Protein AF-A0A0F9ESJ1-F1 (afdb_monomer)

Structure (mmCIF, N/CA/C/O backbone):
data_AF-A0A0F9ESJ1-F1
#
_entry.id   AF-A0A0F9ESJ1-F1
#
loop_
_atom_site.group_PDB
_atom_site.id
_atom_site.type_symbol
_atom_site.label_atom_id
_atom_site.label_alt_id
_atom_site.label_comp_id
_atom_site.label_asym_id
_atom_site.label_entity_id
_atom_site.label_seq_id
_atom_site.pdbx_PDB_ins_code
_atom_site.Cartn_x
_atom_site.Cartn_y
_atom_site.Cartn_z
_atom_site.occupancy
_atom_site.B_iso_or_equiv
_atom_site.auth_seq_id
_atom_site.auth_comp_id
_atom_site.auth_asym_id
_atom_site.auth_atom_id
_atom_site.pdbx_PDB_model_num
ATOM 1 N N . MET A 1 1 ? 7.349 7.274 -15.318 1.00 83.38 1 MET A N 1
ATOM 2 C CA . MET A 1 1 ? 7.029 7.525 -13.893 1.00 83.38 1 MET A CA 1
ATOM 3 C C . MET A 1 1 ? 5.887 8.504 -13.680 1.00 83.38 1 MET A C 1
ATOM 5 O O . MET A 1 1 ? 4.869 8.071 -13.174 1.00 83.38 1 MET A O 1
ATOM 9 N N . ILE A 1 2 ? 6.002 9.783 -14.057 1.00 88.56 2 ILE A N 1
ATOM 10 C CA . ILE A 1 2 ? 4.975 10.803 -13.731 1.00 88.56 2 ILE A CA 1
ATOM 11 C C . ILE A 1 2 ? 3.583 10.432 -14.262 1.00 88.56 2 ILE A C 1
ATOM 13 O O . ILE A 1 2 ? 2.605 10.504 -13.525 1.00 88.56 2 ILE A O 1
ATOM 17 N N . PHE A 1 3 ? 3.505 9.972 -15.514 1.00 90.81 3 PHE A N 1
ATOM 18 C CA . PHE A 1 3 ? 2.251 9.509 -16.109 1.00 90.81 3 PHE A CA 1
ATOM 19 C C . PHE A 1 3 ? 1.608 8.355 -15.317 1.00 90.81 3 PHE A C 1
ATOM 21 O O . PHE A 1 3 ? 0.398 8.325 -15.125 1.00 90.81 3 PHE A O 1
ATOM 28 N N . GLU A 1 4 ? 2.424 7.452 -14.775 1.00 91.69 4 GLU A N 1
ATOM 29 C CA . GLU A 1 4 ? 1.983 6.243 -14.070 1.00 91.69 4 GLU A CA 1
ATOM 30 C C . GLU A 1 4 ? 1.394 6.507 -12.674 1.00 91.69 4 GLU A C 1
ATOM 32 O O . GLU A 1 4 ? 0.956 5.590 -11.986 1.00 91.69 4 GLU A O 1
ATOM 37 N N . VAL A 1 5 ? 1.339 7.763 -12.229 1.00 94.31 5 VAL A N 1
ATOM 38 C CA . VAL A 1 5 ? 0.609 8.145 -11.007 1.00 94.31 5 VAL A CA 1
ATOM 39 C C . VAL A 1 5 ? -0.911 8.125 -11.241 1.00 94.31 5 VAL A C 1
ATOM 41 O O . VAL A 1 5 ? -1.694 8.141 -10.290 1.00 94.31 5 VAL A O 1
ATOM 44 N N . TRP A 1 6 ? -1.354 8.036 -12.501 1.00 94.88 6 TRP A N 1
ATOM 45 C CA . TRP A 1 6 ? -2.767 8.086 -12.866 1.00 94.88 6 TRP A CA 1
ATOM 46 C C . TRP A 1 6 ? -3.677 7.089 -12.118 1.00 94.88 6 TRP A C 1
ATOM 48 O O . TRP A 1 6 ? -4.788 7.513 -11.809 1.00 94.88 6 TRP A O 1
ATOM 58 N N . PRO A 1 7 ? -3.295 5.840 -11.754 1.00 94.38 7 PRO A N 1
ATOM 59 C CA . PRO A 1 7 ? -4.198 4.931 -11.042 1.00 94.38 7 PRO A CA 1
ATOM 60 C C . PRO A 1 7 ? -4.582 5.449 -9.651 1.00 94.38 7 PRO A C 1
ATOM 62 O O . PRO A 1 7 ? -5.740 5.342 -9.250 1.00 94.38 7 PRO A O 1
ATOM 65 N N . LEU A 1 8 ? -3.647 6.090 -8.937 1.00 93.50 8 LEU A N 1
ATOM 66 C CA . LEU A 1 8 ? -3.925 6.744 -7.653 1.00 93.50 8 LEU A CA 1
ATOM 67 C C . LEU A 1 8 ? -4.880 7.927 -7.825 1.00 93.50 8 LEU A C 1
ATOM 69 O O . LEU A 1 8 ? -5.854 8.051 -7.081 1.00 93.50 8 LEU A O 1
ATOM 73 N N . PHE A 1 9 ? -4.641 8.776 -8.829 1.00 93.50 9 PHE A N 1
ATOM 74 C CA . PHE A 1 9 ? -5.566 9.865 -9.147 1.00 93.50 9 PHE A CA 1
ATOM 75 C C . PHE A 1 9 ? -6.927 9.340 -9.603 1.00 93.50 9 PHE A C 1
ATOM 77 O O . PHE A 1 9 ? -7.943 9.924 -9.244 1.00 93.50 9 PHE A O 1
ATOM 84 N N . GLY A 1 10 ? -6.968 8.233 -10.343 1.00 91.69 10 GLY A N 1
ATOM 85 C CA . GLY A 1 10 ? -8.187 7.589 -10.823 1.00 91.69 10 GLY A CA 1
ATOM 86 C C . GLY A 1 10 ? -9.019 7.041 -9.673 1.00 91.69 10 GLY A C 1
ATOM 87 O O . GLY A 1 10 ? -10.226 7.270 -9.630 1.00 91.69 10 GLY A O 1
ATOM 88 N N . MET A 1 11 ? -8.375 6.405 -8.694 1.00 91.69 11 MET A N 1
ATOM 89 C CA . MET A 1 11 ? -9.011 5.966 -7.453 1.00 91.69 11 MET A CA 1
ATOM 90 C C . MET A 1 11 ? -9.650 7.148 -6.702 1.00 91.69 11 MET A C 1
ATOM 92 O O . MET A 1 11 ? -10.824 7.079 -6.335 1.00 91.69 11 MET A O 1
ATOM 96 N N . VAL A 1 12 ? -8.919 8.258 -6.538 1.00 91.31 12 VAL A N 1
ATOM 97 C CA . VAL A 1 12 ? -9.433 9.487 -5.900 1.00 91.31 12 VAL A CA 1
ATOM 98 C C . VAL A 1 12 ? -10.574 10.115 -6.699 1.00 91.31 12 VAL A C 1
ATOM 100 O O . VAL A 1 12 ? -11.632 10.403 -6.141 1.00 91.31 12 VAL A O 1
ATOM 103 N N . ALA A 1 13 ? -10.396 10.294 -8.006 1.00 89.81 13 ALA A N 1
ATOM 104 C CA . ALA A 1 13 ? -11.394 10.887 -8.887 1.00 89.81 13 ALA A CA 1
ATOM 105 C C . ALA A 1 13 ? -12.689 10.066 -8.906 1.00 89.81 13 ALA A C 1
ATOM 107 O O . ALA A 1 13 ? -13.773 10.637 -8.819 1.00 89.81 13 ALA A O 1
ATOM 108 N N . THR A 1 14 ? -12.587 8.737 -8.958 1.00 88.00 14 THR A N 1
ATOM 109 C CA . THR A 1 14 ? -13.749 7.838 -8.966 1.00 88.00 14 THR A CA 1
ATOM 110 C C . THR A 1 14 ? -14.509 7.917 -7.644 1.00 88.00 14 THR A C 1
ATOM 112 O O . THR A 1 14 ? -15.723 8.110 -7.654 1.00 88.00 14 THR A O 1
ATOM 115 N N . ALA A 1 15 ? -13.810 7.880 -6.505 1.00 87.06 15 ALA A N 1
ATOM 116 C CA . ALA A 1 15 ? -14.443 8.014 -5.193 1.00 87.06 15 ALA A CA 1
ATOM 117 C C . ALA A 1 15 ? -15.123 9.382 -4.987 1.00 87.06 15 ALA A C 1
ATOM 119 O O . ALA A 1 15 ? -16.187 9.462 -4.374 1.00 87.06 15 ALA A O 1
ATOM 120 N N . LEU A 1 16 ? -14.540 10.465 -5.515 1.00 87.38 16 LEU A N 1
ATOM 121 C CA . LEU A 1 16 ? -15.118 11.810 -5.422 1.00 87.38 16 LEU A CA 1
ATOM 122 C C . LEU A 1 16 ? -16.319 12.001 -6.359 1.00 87.38 16 LEU A C 1
ATOM 124 O O . LEU A 1 16 ? -17.348 12.529 -5.940 1.00 87.38 16 LEU A O 1
ATOM 128 N N . LEU A 1 17 ? -16.204 11.578 -7.620 1.00 85.06 17 LEU A N 1
ATOM 129 C CA . LEU A 1 17 ? -17.227 11.801 -8.650 1.00 85.06 17 LEU A CA 1
ATOM 130 C C . LEU A 1 17 ? -18.412 10.832 -8.554 1.00 85.06 17 LEU A C 1
ATOM 132 O O . LEU A 1 17 ? -19.478 11.121 -9.109 1.00 85.06 17 LEU A O 1
ATOM 136 N N . MET A 1 18 ? -18.227 9.695 -7.878 1.00 84.19 18 MET A N 1
ATOM 137 C CA . MET A 1 18 ? -19.216 8.625 -7.735 1.00 84.19 18 MET A CA 1
ATOM 138 C C . MET A 1 18 ? -19.413 8.206 -6.269 1.00 84.19 18 MET A C 1
ATOM 140 O O . MET A 1 18 ? -19.611 7.028 -5.969 1.00 84.19 18 MET A O 1
ATOM 144 N N . ARG A 1 19 ? -19.405 9.186 -5.356 1.00 82.44 19 ARG A N 1
ATOM 145 C CA . ARG A 1 19 ? -19.538 8.991 -3.900 1.00 82.44 19 ARG A CA 1
ATOM 146 C C . ARG A 1 19 ? -20.782 8.199 -3.471 1.00 82.44 19 ARG A C 1
ATOM 148 O O . ARG A 1 19 ? -20.774 7.587 -2.413 1.00 82.44 19 ARG A O 1
ATOM 155 N N . GLU A 1 20 ? -21.847 8.218 -4.272 1.00 79.62 20 GLU A N 1
ATOM 156 C CA . GLU A 1 20 ? -23.087 7.472 -4.002 1.00 79.62 20 GLU A CA 1
ATOM 157 C C . GLU A 1 20 ? -22.956 5.963 -4.255 1.00 79.62 20 GLU A C 1
ATOM 159 O O . GLU A 1 20 ? -23.729 5.181 -3.709 1.00 79.62 20 GLU A O 1
ATOM 164 N N . ARG A 1 21 ? -21.999 5.548 -5.095 1.00 77.25 21 ARG A N 1
ATOM 165 C CA . ARG A 1 21 ? -21.854 4.159 -5.560 1.00 77.25 21 ARG A CA 1
ATOM 166 C C . ARG A 1 21 ? -20.599 3.474 -5.029 1.00 77.25 21 ARG A C 1
ATOM 168 O O . ARG A 1 21 ? -20.603 2.256 -4.884 1.00 77.25 21 ARG A O 1
ATOM 175 N N . PHE A 1 22 ? -19.539 4.238 -4.780 1.00 80.81 22 PHE A N 1
ATOM 176 C CA . PHE A 1 22 ? -18.262 3.704 -4.323 1.00 80.81 22 PHE A CA 1
ATOM 177 C C . PHE A 1 22 ? -18.074 3.909 -2.825 1.00 80.81 22 PHE A C 1
ATOM 179 O O . PHE A 1 22 ? -18.415 4.958 -2.276 1.00 80.81 22 PHE A O 1
ATOM 186 N N . GLU A 1 23 ? -17.495 2.899 -2.178 1.00 76.94 23 GLU A N 1
ATOM 187 C CA . GLU A 1 23 ? -17.060 2.995 -0.786 1.00 76.94 23 GLU A CA 1
ATOM 188 C C . GLU A 1 23 ? -16.078 4.165 -0.607 1.00 76.94 23 GLU A C 1
ATOM 190 O O . GLU A 1 23 ? -15.291 4.502 -1.497 1.00 76.94 23 GLU A O 1
ATOM 195 N N . SER A 1 24 ? -16.121 4.809 0.562 1.00 80.81 24 SER A N 1
ATOM 196 C CA . SER A 1 24 ? -15.163 5.863 0.890 1.00 80.81 24 SER A CA 1
ATOM 197 C C . SER A 1 24 ? -13.742 5.307 0.896 1.00 80.81 24 SER A C 1
ATOM 199 O O . SER A 1 24 ? -13.501 4.233 1.445 1.00 80.81 24 SER A O 1
ATOM 201 N N . LEU A 1 25 ? -12.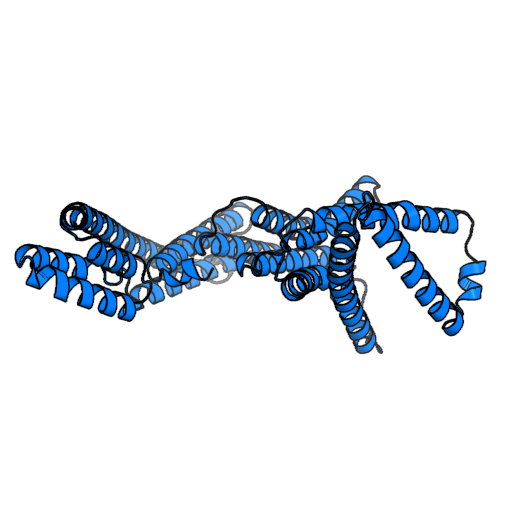793 6.074 0.361 1.00 83.94 25 LEU A N 1
ATOM 202 C CA . LEU A 1 25 ? -11.390 5.673 0.343 1.00 83.94 25 LEU A CA 1
ATOM 203 C C . LEU A 1 25 ? -10.851 5.469 1.754 1.00 83.94 25 LEU A C 1
ATOM 205 O O . LEU A 1 25 ? -10.776 6.408 2.549 1.00 83.94 25 LEU A O 1
ATOM 209 N N . THR A 1 26 ? -10.426 4.241 2.032 1.00 85.69 26 THR A N 1
ATOM 210 C CA . THR A 1 26 ? -9.712 3.917 3.262 1.00 85.69 26 THR A CA 1
ATOM 211 C C . THR A 1 26 ? -8.266 4.394 3.160 1.00 85.69 26 THR A C 1
ATOM 213 O O . THR A 1 26 ? -7.646 4.362 2.090 1.00 85.69 26 THR A O 1
ATOM 216 N N . LYS A 1 27 ? -7.689 4.827 4.288 1.00 86.75 27 LYS A N 1
ATOM 217 C CA . LYS A 1 27 ? -6.271 5.222 4.339 1.00 86.75 27 LYS A CA 1
ATOM 218 C C . LYS A 1 27 ? -5.365 4.054 3.962 1.00 86.75 27 LYS A C 1
ATOM 220 O O . LYS A 1 27 ? -4.371 4.262 3.268 1.00 86.75 27 LYS A O 1
ATOM 225 N N . ARG A 1 28 ? -5.751 2.835 4.363 1.00 87.56 28 ARG A N 1
ATOM 226 C CA . ARG A 1 28 ? -5.120 1.577 3.946 1.00 87.56 28 ARG A CA 1
ATOM 227 C C . ARG A 1 28 ? -4.988 1.493 2.426 1.00 87.56 28 ARG A C 1
ATOM 229 O O . ARG A 1 28 ? -3.884 1.267 1.939 1.00 87.56 28 ARG A O 1
ATOM 236 N N . SER A 1 29 ? -6.071 1.731 1.684 1.00 89.62 29 SER A N 1
ATOM 237 C CA . SER A 1 29 ? -6.052 1.626 0.219 1.00 89.62 29 SER A CA 1
ATOM 238 C C . SER A 1 29 ? -5.078 2.613 -0.419 1.00 89.62 29 SER A C 1
ATOM 240 O O . SER A 1 29 ? -4.323 2.263 -1.322 1.00 89.62 29 SER A O 1
ATOM 242 N N . PHE A 1 30 ? -5.043 3.842 0.100 1.00 91.44 30 PHE A N 1
ATOM 243 C CA . PHE A 1 30 ? -4.115 4.865 -0.372 1.00 91.44 30 PHE A CA 1
ATOM 244 C C . PHE A 1 30 ? -2.652 4.516 -0.071 1.00 91.44 30 PHE A C 1
ATOM 246 O O . PHE A 1 30 ? -1.806 4.622 -0.955 1.00 91.44 30 PHE A O 1
ATOM 253 N N . LEU A 1 31 ? -2.354 4.051 1.146 1.00 92.00 31 LEU A N 1
ATOM 254 C CA . LEU A 1 31 ? -1.005 3.627 1.534 1.00 92.00 31 LEU A CA 1
ATOM 255 C C . LEU A 1 31 ? -0.509 2.452 0.684 1.00 92.00 31 LEU A C 1
ATOM 257 O O . LEU A 1 31 ? 0.604 2.505 0.170 1.00 92.00 31 LEU A O 1
ATOM 261 N N . LEU A 1 32 ? -1.331 1.420 0.487 1.00 92.69 32 LEU A N 1
ATOM 262 C CA . LEU A 1 32 ? -0.967 0.275 -0.352 1.00 92.69 32 LEU A CA 1
ATOM 263 C C . LEU A 1 32 ? -0.817 0.680 -1.827 1.00 92.69 32 LEU A C 1
ATOM 265 O O . LEU A 1 32 ? 0.118 0.234 -2.488 1.00 92.69 32 LEU A O 1
ATOM 269 N N . GLY A 1 33 ? -1.655 1.592 -2.327 1.00 93.38 33 GLY A N 1
ATOM 270 C CA . GLY A 1 33 ? -1.488 2.177 -3.658 1.00 93.38 33 GLY A CA 1
ATOM 271 C C . GLY A 1 33 ? -0.167 2.939 -3.823 1.00 93.38 33 GLY A C 1
ATOM 272 O O . GLY A 1 33 ? 0.482 2.815 -4.859 1.00 93.38 33 GLY A O 1
ATOM 273 N N . LEU A 1 34 ? 0.280 3.672 -2.796 1.00 94.56 34 LEU A N 1
ATOM 274 C CA . LEU A 1 34 ? 1.602 4.309 -2.793 1.00 94.56 34 LEU A CA 1
ATOM 275 C C . LEU A 1 34 ? 2.736 3.278 -2.808 1.00 94.56 34 LEU A C 1
ATOM 277 O O . LEU A 1 34 ? 3.712 3.474 -3.526 1.00 94.56 34 LEU A O 1
ATOM 281 N N . VAL A 1 35 ? 2.611 2.172 -2.067 1.00 95.19 35 VAL A N 1
ATOM 282 C CA . VAL A 1 35 ? 3.603 1.082 -2.104 1.00 95.19 35 VAL A CA 1
ATOM 283 C C . VAL A 1 35 ? 3.680 0.459 -3.497 1.00 95.19 35 VAL A C 1
ATOM 285 O O . VAL A 1 35 ? 4.779 0.255 -4.008 1.00 95.19 35 VAL A O 1
ATOM 288 N N . ALA A 1 36 ? 2.539 0.218 -4.147 1.00 95.25 36 ALA A N 1
ATOM 289 C CA . ALA A 1 36 ? 2.510 -0.270 -5.523 1.00 95.25 36 ALA A CA 1
ATOM 290 C C . ALA A 1 36 ? 3.159 0.728 -6.501 1.00 95.25 36 ALA A C 1
ATOM 292 O O . ALA A 1 36 ? 3.947 0.320 -7.353 1.00 95.25 36 ALA A O 1
ATOM 293 N N . LEU A 1 37 ? 2.909 2.035 -6.339 1.00 95.19 37 LEU A N 1
ATOM 294 C CA . LEU A 1 37 ? 3.566 3.081 -7.131 1.00 95.19 37 LEU A CA 1
ATOM 295 C C . LEU A 1 37 ? 5.088 3.113 -6.903 1.00 95.19 37 LEU A C 1
ATOM 297 O O . LEU A 1 37 ? 5.844 3.278 -7.859 1.00 95.19 37 LEU A O 1
ATOM 301 N N . LEU A 1 38 ? 5.553 2.947 -5.662 1.00 94.31 38 LEU A N 1
ATOM 302 C CA . LEU A 1 38 ? 6.984 2.833 -5.357 1.00 94.31 38 LEU A CA 1
ATOM 303 C C . LEU A 1 38 ? 7.592 1.588 -6.011 1.00 94.31 38 LEU A C 1
ATOM 305 O O . LEU A 1 38 ? 8.665 1.676 -6.604 1.00 94.31 38 LEU A O 1
ATOM 309 N N . GLY A 1 39 ? 6.882 0.457 -5.967 1.00 94.12 39 GLY A N 1
ATOM 310 C CA . GLY A 1 39 ? 7.260 -0.765 -6.673 1.00 94.12 39 GLY A CA 1
ATOM 311 C C . GLY A 1 39 ? 7.395 -0.542 -8.178 1.00 94.12 39 GLY A C 1
ATOM 312 O O . GLY A 1 39 ? 8.396 -0.930 -8.774 1.00 94.12 39 GLY A O 1
ATOM 313 N N . LEU A 1 40 ? 6.451 0.183 -8.783 1.00 93.69 40 LEU A N 1
ATOM 314 C CA . LEU A 1 40 ? 6.554 0.599 -10.179 1.00 93.69 40 LEU A CA 1
ATOM 315 C C . LEU A 1 40 ? 7.756 1.518 -10.428 1.00 93.69 40 LEU A C 1
ATOM 317 O O . LEU A 1 40 ? 8.420 1.391 -11.452 1.00 93.69 40 LEU A O 1
ATOM 321 N N . GLY A 1 41 ? 8.069 2.405 -9.484 1.00 92.19 41 GLY A N 1
ATOM 322 C CA . GLY A 1 41 ? 9.293 3.204 -9.500 1.00 92.19 41 GLY A CA 1
ATOM 323 C C . GLY A 1 41 ? 10.546 2.361 -9.647 1.00 92.19 41 GLY A C 1
ATOM 324 O O . GLY A 1 41 ? 11.366 2.651 -10.514 1.00 92.19 41 GLY A O 1
ATOM 325 N N . LEU A 1 42 ? 10.653 1.288 -8.866 1.00 92.00 42 LEU A N 1
ATOM 326 C CA . LEU A 1 42 ? 11.765 0.343 -8.954 1.00 92.00 42 LEU A CA 1
ATOM 327 C C . LEU A 1 42 ? 11.780 -0.403 -10.296 1.00 92.00 42 LEU A C 1
ATOM 329 O O . LEU A 1 42 ? 12.839 -0.518 -10.909 1.00 92.00 42 LEU A O 1
ATOM 333 N N . VAL A 1 43 ? 10.619 -0.846 -10.795 1.00 91.19 43 VAL A N 1
ATOM 334 C CA . VAL A 1 43 ? 10.517 -1.515 -12.106 1.00 91.19 43 VAL A CA 1
ATOM 335 C C . VAL A 1 43 ? 10.977 -0.590 -13.234 1.00 91.19 43 VAL A C 1
ATOM 337 O O . VAL A 1 43 ? 11.810 -0.983 -14.045 1.00 91.19 43 VAL A O 1
ATOM 340 N N . VAL A 1 44 ? 10.492 0.653 -13.279 1.00 88.81 44 VAL A N 1
ATOM 341 C CA . VAL A 1 44 ? 10.883 1.616 -14.321 1.00 88.81 44 VAL A CA 1
ATOM 342 C C . VAL A 1 44 ? 12.352 2.002 -14.190 1.00 88.81 44 VAL A C 1
ATOM 344 O O . VAL A 1 44 ? 13.040 2.079 -15.204 1.00 88.81 44 VAL A O 1
ATOM 347 N N . TRP A 1 45 ? 12.848 2.209 -12.967 1.00 87.75 45 TRP A N 1
ATOM 348 C CA . TRP A 1 45 ? 14.260 2.509 -12.731 1.00 87.75 45 TRP A CA 1
ATOM 349 C C . TRP A 1 45 ? 15.161 1.367 -13.212 1.00 87.75 45 TRP A C 1
ATOM 351 O O . TRP A 1 45 ? 16.167 1.622 -13.865 1.00 87.75 45 TRP A O 1
ATOM 361 N N . SER A 1 46 ? 14.764 0.109 -13.002 1.00 86.31 46 SER A N 1
ATOM 362 C CA . SER A 1 46 ? 15.532 -1.043 -13.489 1.00 86.31 46 SER A CA 1
ATOM 363 C C . SER A 1 46 ? 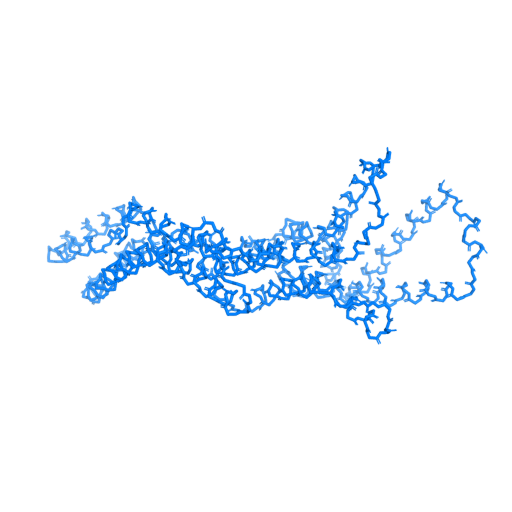15.698 -1.084 -15.015 1.00 86.31 46 SER A C 1
ATOM 365 O O . SER A 1 46 ? 16.650 -1.685 -15.502 1.00 86.31 46 SER A O 1
ATOM 367 N N . GLY A 1 47 ? 14.793 -0.438 -15.759 1.00 77.94 47 GLY A N 1
ATOM 368 C CA . GLY A 1 47 ? 14.837 -0.342 -17.218 1.00 77.94 47 GLY A CA 1
ATOM 369 C C . GLY A 1 47 ? 15.573 0.888 -17.758 1.00 77.94 47 GLY A C 1
ATOM 370 O O . GLY A 1 47 ? 15.702 1.016 -18.974 1.00 77.94 47 GLY A O 1
ATOM 371 N N . GLN A 1 48 ? 16.038 1.805 -16.902 1.00 77.88 48 GLN A N 1
ATOM 372 C CA . GLN A 1 48 ? 16.846 2.947 -17.335 1.00 77.88 48 GLN A CA 1
ATOM 373 C C . GLN A 1 48 ? 18.291 2.480 -17.547 1.00 77.88 48 GLN A C 1
ATOM 375 O O . GLN A 1 48 ? 19.004 2.177 -16.591 1.00 77.88 48 GLN A O 1
ATOM 380 N N . GLY A 1 49 ? 18.721 2.391 -18.808 1.00 59.66 49 GLY A N 1
ATOM 381 C CA . GLY A 1 49 ? 20.125 2.147 -19.141 1.00 59.66 49 GLY A CA 1
ATOM 382 C C . GLY A 1 49 ? 21.024 3.234 -18.539 1.00 59.66 49 GLY A C 1
ATOM 383 O O . GLY A 1 49 ? 20.637 4.396 -18.472 1.00 59.66 49 GLY A O 1
ATOM 384 N N . HIS A 1 50 ? 22.229 2.865 -18.100 1.00 54.84 50 HIS A N 1
ATOM 385 C CA . HIS A 1 50 ? 23.217 3.784 -17.509 1.00 54.84 50 HIS A CA 1
ATOM 386 C C . HIS A 1 50 ? 23.865 4.758 -18.524 1.00 54.84 50 HIS A C 1
ATOM 388 O O . HIS A 1 50 ? 24.813 5.456 -18.169 1.00 54.84 50 HIS A O 1
ATOM 394 N N . ASP A 1 51 ? 23.370 4.822 -19.764 1.00 51.00 51 ASP A N 1
ATOM 395 C CA . ASP A 1 51 ? 23.999 5.561 -20.870 1.00 51.00 51 ASP A CA 1
ATOM 396 C C . ASP A 1 51 ? 23.504 7.007 -21.045 1.00 51.00 51 ASP A C 1
ATOM 398 O O . ASP A 1 51 ? 24.069 7.762 -21.839 1.00 51.00 51 ASP A O 1
ATOM 402 N N . ASP A 1 52 ? 22.520 7.452 -20.263 1.00 51.78 52 ASP A N 1
ATOM 403 C CA . ASP A 1 52 ? 22.096 8.851 -20.285 1.00 51.78 52 ASP A CA 1
ATOM 404 C C . ASP A 1 52 ? 22.972 9.669 -19.324 1.00 51.78 52 ASP A C 1
ATOM 406 O O . ASP A 1 52 ? 22.670 9.848 -18.140 1.00 51.78 52 ASP A O 1
ATOM 410 N N . GLY A 1 53 ? 24.090 10.191 -19.843 1.00 52.88 53 GLY A N 1
ATOM 411 C CA . GLY A 1 53 ? 24.827 11.282 -19.197 1.00 52.88 53 GLY A CA 1
ATOM 412 C C . GLY A 1 53 ? 23.897 12.467 -18.876 1.00 52.88 53 GLY A C 1
ATOM 413 O O . GLY A 1 53 ? 22.765 12.515 -19.358 1.00 52.88 53 GLY A O 1
ATOM 414 N N . PRO A 1 54 ? 24.329 13.460 -18.076 1.00 49.28 54 PRO A N 1
ATOM 415 C CA . PRO A 1 54 ? 23.500 14.606 -17.717 1.00 49.28 54 PRO A CA 1
ATOM 416 C C . PRO A 1 54 ? 23.322 15.533 -18.930 1.00 49.28 54 PRO A C 1
ATOM 418 O O . PRO A 1 54 ? 23.856 16.639 -18.986 1.00 49.28 54 PRO A O 1
ATOM 421 N N . THR A 1 55 ? 22.574 15.092 -19.937 1.00 56.81 55 THR A N 1
ATOM 422 C CA . THR A 1 55 ? 22.059 15.959 -20.980 1.00 56.81 55 THR A CA 1
ATOM 423 C C . THR A 1 55 ? 21.039 16.849 -20.303 1.00 56.81 55 THR A C 1
ATOM 425 O O . THR A 1 55 ? 19.979 16.389 -19.878 1.00 56.81 55 THR A O 1
ATOM 428 N N . ALA A 1 56 ? 21.381 18.127 -20.145 1.00 54.41 56 ALA A N 1
ATOM 429 C CA . ALA A 1 56 ? 20.417 19.154 -19.797 1.00 54.41 56 ALA A CA 1
ATOM 430 C C . ALA A 1 56 ? 19.220 18.975 -20.734 1.00 54.41 56 ALA A C 1
ATOM 432 O O . ALA A 1 56 ? 19.374 19.118 -21.939 1.00 54.41 56 ALA A O 1
ATOM 433 N N . TYR A 1 57 ? 18.068 18.574 -20.201 1.00 63.94 57 TYR A N 1
ATOM 434 C CA . TYR A 1 57 ? 16.842 18.389 -20.965 1.00 63.94 57 TYR A CA 1
ATOM 435 C C . TYR A 1 57 ? 16.201 19.773 -21.123 1.00 63.94 57 TYR A C 1
ATOM 437 O O . TYR A 1 57 ? 15.497 20.203 -20.202 1.00 63.94 57 TYR A O 1
ATOM 445 N N . PRO A 1 58 ? 16.411 20.506 -22.238 1.00 58.94 58 PRO A N 1
ATOM 446 C CA . PRO A 1 58 ? 16.004 21.910 -22.346 1.00 58.94 58 PRO A CA 1
ATOM 447 C C . PRO A 1 58 ? 14.484 22.122 -22.235 1.00 58.94 58 PRO A C 1
ATOM 449 O O . PRO A 1 58 ? 14.047 23.250 -22.064 1.00 58.94 58 PRO A O 1
ATOM 452 N N . ASN A 1 59 ? 13.681 21.049 -22.258 1.00 71.12 59 ASN A N 1
ATOM 453 C CA . ASN A 1 59 ? 12.221 21.077 -22.146 1.00 71.12 59 ASN A CA 1
ATOM 454 C C . ASN A 1 59 ? 11.657 20.096 -21.097 1.00 71.12 59 ASN A C 1
ATOM 456 O O . ASN A 1 59 ? 10.500 19.682 -21.203 1.00 71.12 59 ASN A O 1
ATOM 460 N N . ALA A 1 60 ? 12.437 19.705 -20.079 1.00 79.44 60 ALA A N 1
ATOM 461 C CA . ALA A 1 60 ? 11.954 18.783 -19.040 1.00 79.44 60 ALA A CA 1
ATOM 462 C C . ALA A 1 60 ? 10.671 19.279 -18.356 1.00 79.44 60 ALA A C 1
ATOM 464 O O . ALA A 1 60 ? 9.770 18.491 -18.088 1.00 79.44 60 ALA A O 1
ATOM 465 N N . THR A 1 61 ? 10.548 20.588 -18.129 1.00 85.56 61 THR A N 1
ATOM 466 C CA . THR A 1 61 ? 9.358 21.210 -17.529 1.00 85.56 61 THR A CA 1
ATOM 467 C C . THR A 1 61 ? 8.099 20.984 -18.362 1.00 85.56 61 THR A C 1
ATOM 469 O O . THR A 1 61 ? 7.072 20.588 -17.815 1.00 85.56 61 THR A O 1
ATOM 472 N N . LEU A 1 62 ? 8.175 21.169 -19.682 1.00 87.88 62 LEU A N 1
ATOM 473 C CA . LEU A 1 62 ? 7.044 20.937 -20.581 1.00 87.88 62 LEU A CA 1
ATOM 474 C C . LEU A 1 62 ? 6.669 19.449 -20.634 1.00 87.88 62 LEU A C 1
ATOM 476 O O . LEU A 1 62 ? 5.486 19.120 -20.584 1.00 87.88 62 LEU A O 1
ATOM 480 N N . GLY A 1 63 ? 7.659 18.550 -20.644 1.00 87.19 63 GLY A N 1
ATOM 481 C CA . GLY A 1 63 ? 7.429 17.103 -20.562 1.00 87.19 63 GLY A CA 1
ATOM 482 C C . GLY A 1 63 ? 6.770 16.671 -19.246 1.00 87.19 63 GLY A C 1
ATOM 483 O O . GLY A 1 63 ? 5.821 15.889 -19.257 1.00 87.19 63 GLY A O 1
ATOM 484 N N . ILE A 1 64 ? 7.214 17.225 -18.113 1.00 89.31 64 ILE A N 1
ATOM 485 C CA . ILE A 1 64 ? 6.627 16.990 -16.784 1.00 89.31 64 ILE A CA 1
ATOM 486 C C . ILE A 1 64 ? 5.171 17.465 -16.743 1.00 89.31 64 ILE A C 1
ATOM 488 O O . ILE A 1 64 ? 4.297 16.725 -16.283 1.00 89.31 64 ILE A O 1
ATOM 492 N N . LEU A 1 65 ? 4.895 18.675 -17.241 1.00 91.88 65 LEU A N 1
ATOM 493 C CA . LEU A 1 65 ? 3.541 19.230 -17.297 1.00 91.88 65 LEU A CA 1
ATOM 494 C C . LEU A 1 65 ? 2.629 18.391 -18.195 1.00 91.88 65 LEU A C 1
ATOM 496 O O . LEU A 1 65 ? 1.523 18.049 -17.780 1.00 91.88 65 LEU A O 1
ATOM 500 N N . ALA A 1 66 ? 3.103 18.003 -19.381 1.00 91.31 66 ALA A N 1
ATOM 501 C CA . ALA A 1 66 ? 2.352 17.154 -20.299 1.00 91.31 66 ALA A CA 1
ATOM 502 C C . ALA A 1 66 ? 2.052 15.776 -19.685 1.00 91.31 66 ALA A C 1
ATOM 504 O O . ALA A 1 66 ? 0.909 15.326 -19.726 1.00 91.31 66 ALA A O 1
ATOM 505 N N . ALA A 1 67 ? 3.037 15.132 -19.049 1.00 92.50 67 ALA A N 1
ATOM 506 C CA . ALA A 1 67 ? 2.854 13.836 -18.395 1.00 92.50 67 ALA A CA 1
ATOM 507 C C . ALA A 1 67 ? 1.888 13.911 -17.201 1.00 92.50 67 ALA A C 1
ATOM 509 O O . ALA A 1 67 ? 1.052 13.027 -17.027 1.00 92.50 67 ALA A O 1
ATOM 510 N N . THR A 1 68 ? 1.972 14.979 -16.403 1.00 92.81 68 THR A N 1
ATOM 511 C CA . THR A 1 68 ? 1.062 15.211 -15.270 1.00 92.81 68 THR A CA 1
ATOM 512 C C . THR A 1 68 ? -0.360 15.474 -15.759 1.00 92.81 68 THR A C 1
ATOM 514 O O . THR A 1 68 ? -1.309 14.868 -15.263 1.00 92.81 68 THR A O 1
ATOM 517 N N . GLY A 1 69 ? -0.514 16.331 -16.774 1.00 94.25 69 GLY A N 1
ATOM 518 C CA . GLY A 1 69 ? -1.800 16.606 -17.410 1.00 94.25 69 GLY A CA 1
ATOM 519 C C . GLY A 1 69 ? -2.425 15.344 -18.003 1.00 94.25 69 GLY A C 1
ATOM 520 O O . GLY A 1 69 ? -3.605 15.088 -17.781 1.00 94.25 69 GLY A O 1
ATOM 521 N N . ALA A 1 70 ? -1.626 14.507 -18.672 1.00 93.62 70 ALA A N 1
ATOM 522 C CA . ALA A 1 70 ? -2.068 13.219 -19.198 1.00 93.62 70 ALA A CA 1
ATOM 523 C C . ALA A 1 70 ? -2.500 12.248 -18.085 1.00 93.62 70 ALA A C 1
ATOM 525 O O . ALA A 1 70 ? -3.533 11.596 -18.226 1.00 93.62 70 ALA A O 1
ATOM 526 N N . ALA A 1 71 ? -1.774 12.187 -16.962 1.00 94.00 71 ALA A N 1
ATOM 527 C CA . ALA A 1 71 ? -2.150 11.353 -15.820 1.00 94.00 71 ALA A CA 1
ATOM 528 C C . ALA A 1 71 ? -3.503 11.771 -15.221 1.00 94.00 71 ALA A C 1
ATOM 530 O O . ALA A 1 71 ? -4.366 10.931 -14.963 1.00 94.00 71 ALA A O 1
ATOM 531 N N . ILE A 1 72 ? -3.711 13.078 -15.035 1.00 93.75 72 ILE A N 1
ATOM 532 C CA . ILE A 1 72 ? -4.969 13.631 -14.516 1.00 93.75 72 ILE A CA 1
ATOM 533 C C . ILE A 1 72 ? -6.110 13.395 -15.513 1.00 93.75 72 ILE A C 1
ATOM 535 O O . ILE A 1 72 ? -7.190 12.953 -15.120 1.00 93.75 72 ILE A O 1
ATOM 539 N N . ALA A 1 73 ? -5.877 13.643 -16.804 1.00 92.94 73 ALA A N 1
ATOM 540 C CA . ALA A 1 73 ? -6.870 13.414 -17.847 1.00 92.94 73 ALA A CA 1
ATOM 541 C C . ALA A 1 73 ? -7.282 11.936 -17.920 1.00 92.94 73 ALA A C 1
ATOM 543 O O . ALA A 1 73 ? -8.473 11.644 -17.999 1.00 92.94 73 ALA A O 1
ATOM 544 N N . MET A 1 74 ? -6.327 11.006 -17.817 1.00 91.88 74 MET A N 1
ATOM 545 C CA . MET A 1 74 ? -6.601 9.568 -17.773 1.00 91.88 74 MET A CA 1
ATOM 546 C C . MET A 1 74 ? -7.442 9.195 -16.543 1.00 91.88 74 MET A C 1
ATOM 548 O O . MET A 1 74 ? -8.467 8.529 -16.675 1.00 91.88 74 MET A O 1
ATOM 552 N N . ALA A 1 75 ? -7.071 9.691 -15.359 1.00 92.00 75 ALA A N 1
ATOM 553 C CA . ALA A 1 75 ? -7.816 9.473 -14.120 1.00 92.00 75 ALA A CA 1
ATOM 554 C C . ALA A 1 75 ? -9.278 9.953 -14.203 1.00 92.00 75 ALA A C 1
ATOM 556 O O . ALA A 1 75 ? -10.203 9.217 -13.849 1.00 92.00 75 ALA A O 1
ATOM 557 N N . ILE A 1 76 ? -9.497 11.170 -14.711 1.00 91.44 76 ILE A N 1
ATOM 558 C CA . ILE A 1 76 ? -10.839 11.739 -14.902 1.00 91.44 76 ILE A CA 1
ATOM 559 C C . ILE A 1 76 ? -11.602 10.977 -15.988 1.00 91.44 76 ILE A C 1
ATOM 561 O O . ILE A 1 76 ? -12.802 10.736 -15.841 1.00 91.44 76 ILE A O 1
ATOM 565 N N . SER A 1 77 ? -10.921 10.578 -17.065 1.00 89.62 77 SER A N 1
ATOM 566 C CA . SER A 1 77 ? -11.510 9.807 -18.159 1.00 89.62 77 SER A CA 1
ATOM 567 C C . SER A 1 77 ? -12.080 8.486 -17.654 1.00 89.62 77 SER A C 1
ATOM 569 O O . SER A 1 77 ? -13.218 8.162 -17.980 1.00 89.62 77 SER A O 1
ATOM 571 N N . VAL A 1 78 ? -11.348 7.755 -16.806 1.00 87.44 78 VAL A N 1
ATOM 572 C CA . VAL A 1 78 ? -11.837 6.505 -16.202 1.00 87.44 78 VAL A CA 1
ATOM 573 C C . VAL A 1 78 ? -13.106 6.748 -15.382 1.00 87.44 78 VAL A C 1
ATOM 575 O O . VAL A 1 78 ? -14.128 6.111 -15.639 1.00 87.44 78 VAL A O 1
ATOM 578 N N . ALA A 1 79 ? -13.087 7.716 -14.463 1.00 87.31 79 ALA A N 1
ATOM 579 C CA . ALA A 1 79 ? -14.250 8.026 -13.630 1.00 87.31 79 ALA A CA 1
ATOM 580 C C . ALA A 1 79 ? -15.469 8.466 -14.467 1.00 87.31 79 ALA A C 1
ATOM 582 O O . ALA A 1 79 ? -16.599 8.036 -14.227 1.00 87.31 79 ALA A O 1
ATOM 583 N N . THR A 1 80 ? -15.240 9.291 -15.492 1.00 88.19 80 THR A N 1
ATOM 584 C CA . THR A 1 80 ? -16.287 9.771 -16.405 1.00 88.19 80 THR A CA 1
ATOM 585 C C . THR A 1 80 ? -16.857 8.633 -17.244 1.00 88.19 80 THR A C 1
ATOM 587 O O . THR A 1 80 ? -18.070 8.558 -17.428 1.00 88.19 80 THR A O 1
ATOM 590 N N . HIS A 1 81 ? -16.007 7.722 -17.719 1.00 87.38 81 HIS A N 1
ATOM 591 C CA . HIS A 1 81 ? -16.415 6.573 -18.518 1.00 87.38 81 HIS A CA 1
ATOM 592 C C . HIS A 1 81 ? -17.295 5.610 -17.712 1.00 87.38 81 HIS A C 1
ATOM 594 O O . HIS A 1 81 ? -18.359 5.209 -18.185 1.00 87.38 81 HIS A O 1
ATOM 600 N N . VAL A 1 82 ? -16.915 5.307 -16.465 1.00 85.69 82 VAL A N 1
ATOM 601 C CA . VAL A 1 82 ? -17.740 4.489 -15.562 1.00 85.69 82 VAL A CA 1
ATOM 602 C C . VAL A 1 82 ? -19.068 5.188 -15.283 1.00 85.69 82 VAL A C 1
ATOM 604 O O . VAL A 1 82 ? -20.125 4.577 -15.434 1.00 85.69 82 VAL A O 1
ATOM 607 N N . LYS A 1 83 ? -19.054 6.489 -14.966 1.00 87.44 83 LYS A N 1
ATOM 608 C CA . LYS A 1 83 ? -20.283 7.264 -14.748 1.00 87.44 83 LYS A CA 1
ATOM 609 C C . LYS A 1 83 ? -21.202 7.238 -15.974 1.00 87.44 83 LYS A C 1
ATOM 611 O O . LYS A 1 83 ? -22.392 6.956 -15.828 1.00 87.44 83 LYS A O 1
ATOM 616 N N . ALA A 1 84 ? -20.662 7.440 -17.174 1.00 88.00 84 ALA A N 1
ATOM 617 C CA . ALA A 1 84 ? -21.413 7.344 -18.424 1.00 88.00 84 ALA A CA 1
ATOM 618 C C . ALA A 1 84 ? -22.041 5.952 -18.606 1.00 88.00 84 ALA A C 1
ATOM 620 O O . ALA A 1 84 ? -23.243 5.864 -18.859 1.00 88.00 84 ALA A O 1
ATOM 621 N N . ARG A 1 85 ? -21.280 4.873 -18.362 1.00 88.19 85 ARG A N 1
ATOM 622 C CA . ARG A 1 85 ? -21.796 3.493 -18.394 1.00 88.19 85 ARG A CA 1
ATOM 623 C C . ARG A 1 85 ? -22.946 3.310 -17.414 1.00 88.19 85 ARG A C 1
ATOM 625 O O . ARG A 1 85 ? -23.951 2.702 -17.767 1.00 88.19 85 ARG A O 1
ATOM 632 N N . THR A 1 86 ? -22.837 3.840 -16.197 1.00 85.56 86 THR A N 1
ATOM 633 C CA . THR A 1 86 ? -23.905 3.708 -15.193 1.00 85.56 86 THR A CA 1
ATOM 634 C C . THR A 1 86 ? -25.181 4.460 -15.559 1.00 85.56 86 THR A C 1
ATOM 636 O O . THR A 1 86 ? -26.264 3.933 -15.327 1.00 85.56 86 THR A O 1
ATOM 639 N N . ILE A 1 87 ? -25.066 5.643 -16.170 1.00 88.31 87 ILE A N 1
ATOM 640 C CA . ILE A 1 87 ? -26.216 6.426 -16.641 1.00 88.31 87 ILE A CA 1
ATOM 641 C C . ILE A 1 87 ? -26.898 5.706 -17.808 1.00 88.31 87 ILE A C 1
ATOM 643 O O . ILE A 1 87 ? -28.111 5.524 -17.790 1.00 88.31 87 ILE A O 1
ATOM 647 N N . ILE A 1 88 ? -26.121 5.250 -18.796 1.00 87.81 88 ILE A N 1
ATOM 648 C CA . ILE A 1 88 ? -26.650 4.535 -19.966 1.00 87.81 88 ILE A CA 1
ATOM 649 C C . ILE A 1 88 ? -27.288 3.207 -19.543 1.00 87.81 88 ILE A C 1
ATOM 651 O O . ILE A 1 88 ? -28.363 2.865 -20.026 1.00 87.81 88 ILE A O 1
ATOM 655 N N . GLY A 1 89 ? -26.676 2.486 -18.601 1.00 86.25 89 GLY A N 1
ATOM 656 C CA . GLY A 1 89 ? -27.210 1.228 -18.073 1.00 86.25 89 GLY A CA 1
ATOM 657 C C . GLY A 1 89 ? -28.476 1.376 -17.226 1.00 86.25 89 GLY A C 1
ATOM 658 O O . GLY A 1 89 ? -29.174 0.389 -17.020 1.00 86.25 89 GLY A O 1
ATOM 659 N N . ALA A 1 90 ? -28.797 2.583 -16.751 1.00 86.88 90 ALA A N 1
ATOM 660 C CA . ALA A 1 90 ? -30.055 2.859 -16.059 1.00 86.88 90 ALA A CA 1
ATOM 661 C C . ALA A 1 90 ? -31.230 3.105 -17.027 1.00 86.88 90 ALA A C 1
ATOM 663 O O . ALA A 1 90 ? -32.382 3.134 -16.593 1.00 86.88 90 ALA A O 1
ATOM 664 N N . LEU A 1 91 ? -30.964 3.288 -18.327 1.00 90.38 91 LEU A N 1
ATOM 665 C CA . LEU A 1 91 ? -32.010 3.509 -19.322 1.00 90.38 91 LEU A CA 1
ATOM 666 C C . LEU A 1 91 ? -32.752 2.199 -19.646 1.00 90.38 91 LEU A C 1
ATOM 668 O O . LEU A 1 91 ? -32.121 1.153 -19.837 1.00 90.38 91 LEU A O 1
ATOM 672 N N . PRO A 1 92 ? -34.092 2.234 -19.761 1.00 84.38 92 PRO A N 1
ATOM 673 C CA . PRO A 1 92 ? -34.880 1.046 -20.059 1.00 84.38 92 PRO A CA 1
ATOM 674 C C . PRO A 1 92 ? -34.503 0.463 -21.429 1.00 84.38 92 PRO A C 1
ATOM 676 O O . PRO A 1 92 ? -34.497 1.164 -22.437 1.00 84.38 92 PRO A O 1
ATOM 679 N N . GLY A 1 93 ? -34.194 -0.838 -21.463 1.00 84.69 93 GLY A N 1
ATOM 680 C CA . GLY A 1 93 ? -33.863 -1.577 -22.690 1.00 84.69 93 GLY A CA 1
ATOM 681 C C . GLY A 1 93 ? -32.377 -1.613 -23.074 1.00 84.69 93 GLY A C 1
ATOM 682 O O . GLY A 1 93 ? -32.021 -2.333 -24.004 1.00 84.69 93 GLY A O 1
ATOM 683 N N . MET A 1 94 ? -31.490 -0.921 -22.351 1.00 83.44 94 MET A N 1
ATOM 684 C CA . MET A 1 94 ? -30.051 -0.890 -22.654 1.00 83.44 94 MET A CA 1
ATOM 685 C C . MET A 1 94 ? -29.293 -2.067 -22.020 1.00 83.44 94 MET A C 1
ATOM 687 O O . MET A 1 94 ? -28.616 -1.916 -21.005 1.00 83.44 94 MET A O 1
ATOM 691 N N . ARG A 1 95 ? -29.391 -3.258 -22.630 1.00 76.50 95 ARG A N 1
ATOM 692 C CA . ARG A 1 95 ? -28.647 -4.459 -22.188 1.00 76.50 95 ARG A CA 1
ATOM 693 C C . ARG A 1 95 ? -27.136 -4.372 -22.447 1.00 76.50 95 ARG A C 1
ATOM 695 O O . ARG A 1 95 ? -26.365 -4.870 -21.637 1.00 76.50 95 ARG A O 1
ATOM 702 N N . ASP A 1 96 ? -26.721 -3.662 -23.497 1.00 85.38 96 ASP A N 1
ATOM 703 C CA . ASP A 1 96 ? -25.317 -3.566 -23.937 1.00 85.38 96 ASP A CA 1
ATOM 704 C C . ASP A 1 96 ? -24.661 -2.224 -23.564 1.00 85.38 96 ASP A C 1
ATOM 706 O O . ASP A 1 96 ? -23.883 -1.641 -24.328 1.00 85.38 96 ASP A O 1
ATOM 710 N N . ALA A 1 97 ? -24.988 -1.697 -22.381 1.00 84.44 97 ALA A N 1
ATOM 711 C CA . ALA A 1 97 ? -24.594 -0.354 -21.959 1.00 84.44 97 ALA A CA 1
ATOM 712 C C . ALA A 1 97 ? -23.078 -0.089 -22.039 1.00 84.44 97 ALA A C 1
ATOM 714 O O . ALA A 1 97 ? -22.683 1.005 -22.447 1.00 84.44 97 ALA A O 1
ATOM 715 N N . ALA A 1 98 ? -22.209 -1.056 -21.713 1.00 83.69 98 ALA A N 1
ATOM 716 C CA . ALA A 1 98 ? -20.761 -0.862 -21.854 1.00 83.69 98 ALA A CA 1
ATOM 717 C C . ALA A 1 98 ? -20.289 -0.770 -23.302 1.00 83.69 98 ALA A C 1
ATOM 719 O O . ALA A 1 98 ? -19.426 0.056 -23.595 1.00 83.69 98 ALA A O 1
ATOM 720 N N . VAL A 1 99 ? -20.850 -1.569 -24.212 1.00 87.31 99 VAL A N 1
ATOM 721 C CA . VAL A 1 99 ? -20.479 -1.509 -25.632 1.00 87.31 99 VAL A CA 1
ATOM 722 C C . VAL A 1 99 ? -20.888 -0.158 -26.203 1.00 87.31 99 VAL A C 1
ATOM 724 O O . VAL A 1 99 ? -20.063 0.521 -26.810 1.00 87.31 99 VAL A O 1
ATOM 727 N N . VAL A 1 100 ? -22.121 0.278 -25.931 1.00 89.38 100 VAL A N 1
ATOM 728 C CA . VAL A 1 100 ? -22.631 1.585 -26.369 1.00 89.38 100 VAL A CA 1
ATOM 729 C C . VAL A 1 100 ? -21.778 2.724 -25.808 1.00 89.38 100 VAL A C 1
ATOM 731 O O . VAL A 1 100 ? -21.349 3.601 -26.558 1.00 89.38 100 VAL A O 1
ATOM 734 N N . THR A 1 101 ? -21.464 2.689 -24.510 1.00 88.88 101 THR A N 1
ATOM 735 C CA . THR A 1 101 ? -20.602 3.697 -23.871 1.00 88.88 101 THR A CA 1
ATOM 736 C C . THR A 1 101 ? -19.212 3.717 -24.504 1.00 88.88 101 THR A C 1
ATOM 738 O O . THR A 1 101 ? -18.673 4.788 -24.789 1.00 88.88 101 THR A O 1
ATOM 741 N N . ASN A 1 102 ? -18.625 2.548 -24.768 1.00 87.44 102 ASN A N 1
ATOM 742 C CA . ASN A 1 102 ? -17.319 2.449 -25.404 1.00 87.44 102 ASN A CA 1
ATOM 743 C C . ASN A 1 102 ? -17.344 3.000 -26.834 1.00 87.44 102 ASN A C 1
ATOM 745 O O . ASN A 1 102 ? -16.525 3.850 -27.160 1.00 87.44 102 ASN A O 1
ATOM 749 N N . VAL A 1 103 ? -18.316 2.617 -27.663 1.00 89.50 103 VAL A N 1
ATOM 750 C CA . VAL A 1 103 ? -18.441 3.139 -29.034 1.00 89.50 103 VAL A CA 1
ATOM 751 C C . VAL A 1 103 ? -18.600 4.659 -29.034 1.00 89.50 103 VAL A C 1
ATOM 753 O O . VAL A 1 103 ? -17.870 5.341 -29.749 1.00 89.50 103 VAL A O 1
ATOM 756 N N . LEU A 1 104 ? -19.490 5.205 -28.199 1.00 89.69 104 LEU A N 1
ATOM 757 C CA . LEU A 1 104 ? -19.715 6.651 -28.114 1.00 89.69 104 LEU A CA 1
ATOM 758 C C . LEU A 1 104 ? -18.453 7.397 -27.678 1.00 89.69 104 LEU A C 1
ATOM 760 O O . LEU A 1 104 ? -18.046 8.362 -28.324 1.00 89.69 104 LEU A O 1
ATOM 764 N N . THR A 1 105 ? -17.807 6.940 -26.605 1.00 87.44 105 THR A N 1
ATOM 765 C CA . THR 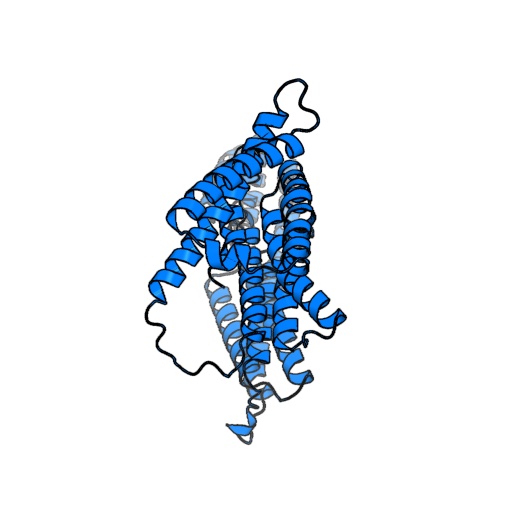A 1 105 ? -16.592 7.592 -26.097 1.00 87.44 105 THR A CA 1
ATOM 766 C C . THR A 1 105 ? -15.450 7.517 -27.104 1.00 87.44 105 THR A C 1
ATOM 768 O O . THR A 1 105 ? -14.808 8.534 -27.352 1.00 87.44 105 THR A O 1
ATOM 771 N N . LYS A 1 106 ? -15.242 6.373 -27.769 1.00 88.12 106 LYS A N 1
ATOM 772 C CA . LYS A 1 106 ? -14.219 6.236 -28.816 1.00 88.12 106 LYS A CA 1
ATOM 773 C C . LYS A 1 106 ? -14.543 7.055 -30.065 1.00 88.12 106 LYS A C 1
ATOM 775 O O . LYS A 1 106 ? -13.618 7.620 -30.635 1.00 88.12 106 LYS A O 1
ATOM 780 N N . ALA A 1 107 ? -15.809 7.178 -30.468 1.00 89.75 107 ALA A N 1
ATOM 781 C CA . ALA A 1 107 ? -16.207 8.021 -31.596 1.00 89.75 107 ALA A CA 1
ATOM 782 C C . ALA A 1 107 ? -15.909 9.504 -31.326 1.00 89.75 107 ALA A C 1
ATOM 784 O O . ALA A 1 107 ? -15.315 10.181 -32.165 1.00 89.75 107 ALA A O 1
ATOM 785 N N . VAL A 1 108 ? -16.242 9.993 -30.126 1.00 90.06 108 VAL A N 1
ATOM 786 C CA . VAL A 1 108 ? -15.916 11.363 -29.699 1.00 90.06 108 VAL A CA 1
ATOM 787 C C . VAL A 1 108 ? -14.401 11.565 -29.622 1.00 90.06 108 VAL A C 1
ATOM 789 O O . VAL A 1 108 ? -13.885 12.541 -30.166 1.00 90.06 108 VAL A O 1
ATOM 792 N N . SER A 1 109 ? -13.666 10.632 -29.002 1.00 87.88 109 SER A N 1
ATOM 793 C CA . SER A 1 109 ? -12.201 10.696 -28.931 1.00 87.88 109 SER A CA 1
ATOM 794 C C . SER A 1 109 ? -11.549 10.667 -30.312 1.00 87.88 109 SER A C 1
ATOM 796 O O . SER A 1 109 ? -10.613 11.425 -30.544 1.00 87.88 109 SER A O 1
ATOM 798 N N . ALA A 1 110 ? -12.045 9.842 -31.238 1.00 88.31 110 ALA A N 1
ATOM 799 C CA . ALA A 1 110 ? -11.558 9.793 -32.611 1.00 88.31 110 ALA A CA 1
ATOM 800 C C . ALA A 1 110 ? -11.797 11.127 -33.326 1.00 88.31 110 ALA A C 1
ATOM 802 O O . ALA A 1 110 ? -10.875 11.646 -33.946 1.00 88.31 110 ALA A O 1
ATOM 803 N N . GLY A 1 111 ? -12.986 11.727 -33.187 1.00 91.62 111 GLY A N 1
ATOM 804 C CA . GLY A 1 111 ? -13.286 13.047 -33.749 1.00 91.62 111 GLY A CA 1
ATOM 805 C C . GLY A 1 111 ? -12.346 14.144 -33.235 1.00 91.62 111 GLY A C 1
ATOM 806 O O . GLY A 1 111 ? -11.788 14.903 -34.026 1.00 91.62 111 GLY A O 1
ATOM 807 N N . LEU A 1 112 ? -12.100 14.181 -31.921 1.00 90.00 112 LEU A N 1
ATOM 808 C CA . LEU A 1 112 ? -11.123 15.097 -31.318 1.00 90.00 112 LEU A CA 1
ATOM 809 C C . LEU A 1 112 ? -9.699 14.825 -31.820 1.00 90.00 112 LEU A C 1
ATOM 811 O O . LEU A 1 112 ? -8.967 15.761 -32.133 1.00 90.00 112 LEU A O 1
ATOM 815 N N . PHE A 1 113 ? -9.311 13.555 -31.940 1.00 87.44 113 PHE A N 1
ATOM 816 C CA . PHE A 1 113 ? -7.999 13.178 -32.455 1.00 87.44 113 PHE A CA 1
ATOM 817 C C . PHE A 1 113 ? -7.823 13.594 -33.920 1.00 87.44 113 PHE A C 1
ATOM 819 O O . PHE A 1 113 ? -6.784 14.145 -34.269 1.00 87.44 113 PHE A O 1
ATOM 826 N N . PHE A 1 114 ? -8.846 13.434 -34.765 1.00 89.06 114 PHE A N 1
ATOM 827 C CA . PHE A 1 114 ? -8.837 13.944 -36.139 1.00 89.06 114 PHE A CA 1
ATOM 828 C C . PHE A 1 114 ? -8.668 15.465 -36.186 1.00 89.06 114 PHE A C 1
ATOM 830 O O . PHE A 1 114 ? -7.871 15.955 -36.983 1.00 89.06 114 PHE A O 1
ATOM 837 N N . ALA A 1 115 ? -9.345 16.213 -35.309 1.00 91.00 115 ALA A N 1
ATOM 838 C CA . ALA A 1 115 ? -9.155 17.660 -35.212 1.00 91.00 115 ALA A CA 1
ATOM 839 C C . ALA A 1 115 ? -7.704 18.026 -34.845 1.00 91.00 115 ALA A C 1
ATOM 841 O O . ALA A 1 115 ? -7.126 18.928 -35.449 1.00 91.00 115 ALA A O 1
ATOM 842 N N . VAL A 1 116 ? -7.081 17.288 -33.920 1.00 88.88 116 VAL A N 1
ATOM 843 C CA . VAL A 1 116 ? -5.660 17.467 -33.573 1.00 88.88 116 VAL A CA 1
ATOM 844 C C . VAL A 1 116 ? -4.746 17.120 -34.752 1.00 88.88 116 VAL A C 1
ATOM 846 O O . VAL A 1 116 ? -3.820 17.876 -35.037 1.00 88.88 116 VAL A O 1
ATOM 849 N N . LEU A 1 117 ? -5.012 16.025 -35.474 1.00 87.44 117 LEU A N 1
ATOM 850 C CA . LEU A 1 117 ? -4.235 15.637 -36.658 1.00 87.44 117 LEU A CA 1
ATOM 851 C C . LEU A 1 117 ? -4.288 16.704 -37.760 1.00 87.44 117 LEU A C 1
ATOM 853 O O . LEU A 1 117 ? -3.270 16.956 -38.399 1.00 87.44 117 LEU A O 1
ATOM 857 N N . LEU A 1 118 ? -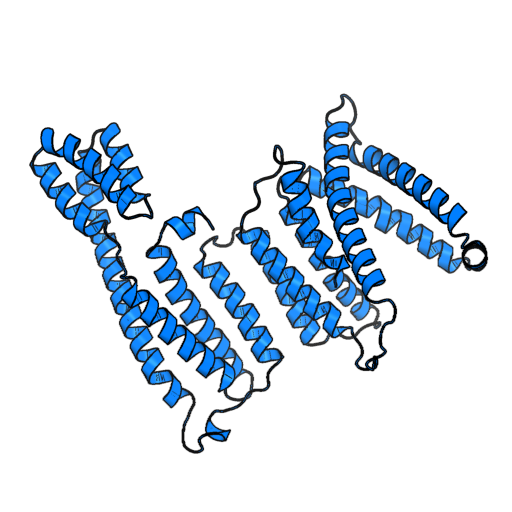5.436 17.362 -37.958 1.00 89.44 118 LEU A N 1
ATOM 858 C CA . LEU A 1 118 ? -5.577 18.467 -38.916 1.00 89.44 118 LEU A CA 1
ATOM 859 C C . LEU A 1 118 ? -4.691 19.670 -38.568 1.00 89.44 118 LEU A C 1
ATOM 861 O O . LEU A 1 118 ? -4.172 20.324 -39.472 1.00 89.44 118 LEU A O 1
ATOM 865 N N . VAL A 1 119 ? -4.499 19.943 -37.275 1.00 91.75 119 VAL A N 1
ATOM 866 C CA . VAL A 1 119 ? -3.663 21.051 -36.789 1.00 91.75 119 VAL A CA 1
ATOM 867 C C . VAL A 1 119 ? -2.178 20.679 -36.790 1.00 91.75 119 VAL A C 1
ATOM 869 O O . VAL A 1 119 ? -1.352 21.483 -37.209 1.00 91.75 119 VAL A O 1
ATOM 872 N N . TRP A 1 120 ? -1.828 19.469 -36.345 1.00 89.38 120 TRP A N 1
ATOM 873 C CA . TRP A 1 120 ? -0.435 19.015 -36.227 1.00 89.38 120 TRP A CA 1
ATOM 874 C C . TRP A 1 120 ? 0.170 18.565 -37.568 1.00 89.38 120 TRP A C 1
ATOM 876 O O . TRP A 1 120 ? 1.382 18.616 -37.753 1.00 89.38 120 TRP A O 1
ATOM 886 N N . GLN A 1 121 ? -0.668 18.123 -38.508 1.00 87.19 121 GLN A N 1
ATOM 887 C CA . GLN A 1 121 ? -0.300 17.710 -39.868 1.00 87.19 121 GLN A CA 1
ATOM 888 C C . GLN A 1 121 ? 0.818 16.644 -39.972 1.00 87.19 121 GLN A C 1
ATOM 890 O O . GLN A 1 121 ? 1.781 16.827 -40.718 1.00 87.19 121 GLN A O 1
ATOM 895 N N . PRO A 1 122 ? 0.712 15.473 -39.313 1.00 85.25 122 PRO A N 1
ATOM 896 C CA . PRO A 1 122 ? 1.742 14.425 -39.369 1.00 85.25 122 PRO A CA 1
ATOM 897 C C . PRO A 1 122 ? 1.692 13.570 -40.658 1.00 85.25 122 PRO A C 1
ATOM 899 O O . PRO A 1 122 ? 2.046 12.390 -40.646 1.00 85.25 122 PRO A O 1
ATOM 902 N N . TRP A 1 123 ? 1.219 14.127 -41.778 1.00 87.25 123 TRP A N 1
ATOM 903 C CA . TRP A 1 123 ? 0.815 13.360 -42.964 1.00 87.25 123 TRP A CA 1
ATOM 904 C C . TRP A 1 123 ? 1.948 12.559 -43.597 1.00 87.25 123 TRP A C 1
ATOM 906 O O . TRP A 1 123 ? 1.729 11.410 -43.966 1.00 87.25 123 TRP A O 1
ATOM 916 N N . ALA A 1 124 ? 3.157 13.121 -43.652 1.00 85.12 124 ALA A N 1
ATOM 917 C CA . ALA A 1 124 ? 4.330 12.435 -44.193 1.00 85.12 124 ALA A CA 1
ATOM 918 C C . ALA A 1 124 ? 4.683 11.155 -43.411 1.00 85.12 124 ALA A C 1
ATOM 920 O O . ALA A 1 124 ? 5.076 10.151 -44.000 1.00 85.12 124 ALA A O 1
ATOM 921 N N . THR A 1 125 ? 4.501 11.163 -42.088 1.00 85.06 125 THR A N 1
ATOM 922 C CA . THR A 1 125 ? 4.765 9.996 -41.235 1.00 85.06 125 THR A CA 1
ATOM 923 C C . THR A 1 125 ? 3.704 8.918 -41.429 1.00 85.06 125 THR A C 1
ATOM 925 O O . THR A 1 125 ? 4.033 7.737 -41.482 1.00 85.06 125 THR A O 1
ATOM 928 N N . LEU A 1 126 ? 2.434 9.312 -41.559 1.00 84.56 126 LEU A N 1
ATOM 929 C CA . LEU A 1 126 ? 1.319 8.377 -41.736 1.00 84.56 126 LEU A CA 1
ATOM 930 C C . LEU A 1 126 ? 1.352 7.688 -43.105 1.00 84.56 126 LEU A C 1
ATOM 932 O O . LEU A 1 126 ? 1.108 6.486 -43.188 1.00 84.56 126 LEU A O 1
ATOM 936 N N . THR A 1 127 ? 1.685 8.417 -44.174 1.00 85.44 127 THR A N 1
ATOM 937 C CA . THR A 1 127 ? 1.787 7.845 -45.527 1.00 85.44 127 THR A CA 1
ATOM 938 C C . THR A 1 127 ? 3.027 6.971 -45.712 1.00 85.44 127 THR A C 1
ATOM 940 O O . THR A 1 127 ? 3.020 6.088 -46.565 1.00 85.44 127 THR A O 1
ATOM 943 N N . GLY A 1 128 ? 4.067 7.169 -44.894 1.00 87.81 128 GLY A N 1
ATOM 944 C CA . GLY A 1 128 ? 5.271 6.335 -44.874 1.00 87.81 128 GLY A CA 1
ATOM 945 C C . GLY A 1 128 ? 5.132 5.005 -44.119 1.00 87.81 128 GLY A C 1
ATOM 946 O O . GLY A 1 128 ? 6.066 4.204 -44.132 1.00 87.81 128 GLY A O 1
ATOM 947 N N . MET A 1 129 ? 4.003 4.741 -43.448 1.00 89.00 129 MET A N 1
ATOM 948 C CA . MET A 1 129 ? 3.811 3.504 -42.683 1.00 89.00 129 MET A CA 1
ATOM 949 C C . MET A 1 129 ? 3.574 2.298 -43.600 1.00 89.00 129 MET A C 1
ATOM 951 O O . MET A 1 129 ? 2.603 2.248 -44.354 1.00 89.00 129 MET A O 1
ATOM 955 N N . GLY A 1 130 ? 4.434 1.283 -43.487 1.00 92.88 130 GLY A N 1
ATOM 956 C CA . GLY A 1 130 ? 4.272 0.021 -44.207 1.00 92.88 130 GLY A CA 1
ATOM 957 C C . GLY A 1 130 ? 3.075 -0.819 -43.717 1.00 92.88 130 GLY A C 1
ATOM 958 O O . GLY A 1 130 ? 2.589 -0.618 -42.599 1.00 92.88 130 GLY A O 1
ATOM 959 N N . PRO A 1 131 ? 2.625 -1.822 -44.498 1.00 91.44 131 PRO A N 1
ATOM 960 C CA . PRO A 1 131 ? 1.457 -2.649 -44.165 1.00 91.44 131 PRO A CA 1
ATOM 961 C C . PRO A 1 131 ? 1.536 -3.347 -42.798 1.00 91.44 131 PRO A C 1
ATOM 963 O O . PRO A 1 131 ? 0.526 -3.479 -42.112 1.00 91.44 131 PRO A O 1
ATOM 966 N N . GLY A 1 132 ? 2.736 -3.758 -42.370 1.00 92.62 132 GLY A N 1
ATOM 967 C CA . GLY A 1 132 ? 2.940 -4.398 -41.065 1.00 92.62 132 GLY A CA 1
ATOM 968 C C . GLY A 1 132 ? 2.638 -3.475 -39.879 1.00 92.62 132 GLY A C 1
ATOM 969 O O . GLY A 1 132 ? 2.021 -3.905 -38.907 1.00 92.62 132 GLY A O 1
ATOM 970 N N . LEU A 1 133 ? 2.996 -2.189 -39.979 1.00 90.50 133 LEU A N 1
ATOM 971 C CA . LEU A 1 133 ? 2.693 -1.196 -38.942 1.00 90.50 133 LEU A CA 1
ATOM 972 C C . LEU A 1 133 ? 1.193 -0.908 -38.879 1.00 90.50 133 LEU A C 1
ATOM 974 O O . LEU A 1 133 ? 0.630 -0.858 -37.788 1.00 90.50 133 LEU A O 1
ATOM 978 N N . TRP A 1 134 ? 0.524 -0.805 -40.030 1.00 91.25 134 TRP A N 1
ATOM 979 C CA . TRP A 1 134 ? -0.935 -0.679 -40.082 1.00 91.25 134 TRP A CA 1
ATOM 980 C C . TRP A 1 134 ? -1.646 -1.880 -39.455 1.00 91.25 134 TRP A C 1
ATOM 982 O O . TRP A 1 134 ? -2.592 -1.699 -38.688 1.00 91.25 134 TRP A O 1
ATOM 992 N N . GLY A 1 135 ? -1.156 -3.096 -39.714 1.00 93.75 135 GLY A N 1
ATOM 993 C CA . GLY A 1 135 ? -1.642 -4.306 -39.052 1.00 93.75 135 GLY A CA 1
ATOM 994 C C . GLY A 1 135 ? -1.510 -4.231 -37.527 1.00 93.75 135 GLY A C 1
ATOM 995 O O . GLY A 1 135 ? -2.469 -4.518 -36.811 1.00 93.75 135 GLY A O 1
ATOM 996 N N . PHE A 1 136 ? -0.363 -3.768 -37.021 1.00 89.19 136 PHE A N 1
ATOM 997 C CA . PHE A 1 136 ? -0.150 -3.567 -35.586 1.00 89.19 136 PHE A CA 1
ATOM 998 C C . PHE A 1 136 ? -1.080 -2.494 -34.997 1.00 89.19 136 PHE A C 1
ATOM 1000 O O . PHE A 1 136 ? -1.659 -2.711 -33.932 1.00 89.19 136 PHE A O 1
ATOM 1007 N N . VAL A 1 137 ? -1.280 -1.366 -35.687 1.00 89.88 137 VAL A N 1
ATOM 1008 C CA . VAL A 1 137 ? -2.208 -0.300 -35.264 1.00 89.88 137 VAL A CA 1
ATOM 1009 C C . VAL A 1 137 ? -3.640 -0.829 -35.158 1.00 89.88 137 VAL A C 1
ATOM 1011 O O . VAL A 1 137 ? -4.299 -0.603 -34.143 1.00 89.88 137 VAL A O 1
ATOM 1014 N N . LEU A 1 138 ? -4.109 -1.582 -36.159 1.00 91.00 138 LEU A N 1
ATOM 1015 C CA . LEU A 1 138 ? -5.439 -2.198 -36.143 1.00 91.00 138 LEU A CA 1
ATOM 1016 C C . LEU A 1 138 ? -5.583 -3.207 -34.999 1.00 91.00 138 LEU A C 1
ATOM 1018 O O . LEU A 1 138 ? -6.571 -3.164 -34.266 1.00 91.00 138 LEU A O 1
ATOM 1022 N N . PHE A 1 139 ? -4.584 -4.072 -34.804 1.00 91.38 139 PHE A N 1
ATOM 1023 C CA . PHE A 1 139 ? -4.574 -5.039 -33.708 1.00 91.38 139 PHE A CA 1
ATOM 1024 C C . PHE A 1 139 ? -4.664 -4.347 -32.339 1.00 91.38 139 PHE A C 1
ATOM 1026 O O . PHE A 1 139 ? -5.519 -4.694 -31.523 1.00 91.38 139 PHE A O 1
ATOM 1033 N N . ASN A 1 140 ? -3.841 -3.319 -32.106 1.00 88.25 140 ASN A N 1
ATOM 1034 C CA . ASN A 1 140 ? -3.870 -2.539 -30.866 1.00 88.25 140 ASN A CA 1
ATOM 1035 C C . ASN A 1 140 ? -5.221 -1.840 -30.671 1.00 88.25 140 ASN A C 1
ATOM 1037 O O . ASN A 1 140 ? -5.782 -1.872 -29.575 1.00 88.25 140 ASN A O 1
ATOM 1041 N N . GLY A 1 141 ? -5.771 -1.241 -31.729 1.00 87.31 141 GLY A N 1
ATOM 1042 C CA . GLY A 1 141 ? -7.065 -0.563 -31.686 1.00 87.31 141 GLY A CA 1
ATOM 1043 C C . GLY A 1 141 ? -8.216 -1.496 -31.302 1.00 87.31 141 GLY A C 1
ATOM 1044 O O . GLY A 1 141 ? -9.035 -1.165 -30.442 1.00 87.31 141 GLY A O 1
ATOM 1045 N N . ILE A 1 142 ? -8.271 -2.684 -31.904 1.00 87.69 142 ILE A N 1
ATOM 1046 C CA . ILE A 1 142 ? -9.347 -3.649 -31.658 1.00 87.69 142 ILE A CA 1
ATOM 1047 C C . ILE A 1 142 ? -9.182 -4.302 -30.281 1.00 87.69 142 ILE A C 1
ATOM 1049 O O . ILE A 1 142 ? -10.069 -4.198 -29.432 1.00 87.69 142 ILE A O 1
ATOM 1053 N N . PHE A 1 143 ? -8.048 -4.955 -30.030 1.00 87.38 143 PHE A N 1
ATOM 1054 C CA . PHE A 1 143 ? -7.895 -5.810 -28.853 1.00 87.38 143 PHE A CA 1
ATOM 1055 C C . PHE A 1 143 ? -7.555 -5.019 -27.593 1.00 87.38 143 PHE A C 1
ATOM 1057 O O . PHE A 1 143 ? -8.202 -5.189 -26.560 1.00 87.38 143 PHE A O 1
ATOM 1064 N N . ILE A 1 144 ? -6.575 -4.122 -27.670 1.00 83.44 144 ILE A N 1
ATOM 1065 C CA . ILE A 1 144 ? -6.090 -3.416 -26.481 1.00 83.44 144 ILE A CA 1
ATOM 1066 C C . ILE A 1 144 ? -7.027 -2.257 -26.143 1.00 83.44 144 ILE A C 1
ATOM 1068 O O . ILE A 1 144 ? -7.534 -2.159 -25.027 1.00 83.44 144 ILE A O 1
ATOM 1072 N N . VAL A 1 145 ? -7.307 -1.392 -27.120 1.00 85.06 145 VAL A N 1
ATOM 1073 C CA . VAL A 1 145 ? -8.053 -0.151 -26.876 1.00 85.06 145 VAL A CA 1
ATOM 1074 C C . VAL A 1 145 ? -9.558 -0.382 -26.770 1.00 85.06 145 VAL A C 1
ATOM 1076 O O . VAL A 1 145 ? -10.205 0.314 -25.986 1.00 85.06 145 VAL A O 1
ATOM 1079 N N . SER A 1 146 ? -10.135 -1.311 -27.540 1.00 86.75 146 SER A N 1
ATOM 1080 C CA . SER A 1 146 ? -11.593 -1.501 -27.570 1.00 86.75 146 SER A CA 1
ATOM 1081 C C . SER A 1 146 ? -12.043 -2.603 -26.620 1.00 86.75 146 SER A C 1
ATOM 1083 O O . SER A 1 146 ? -12.772 -2.310 -25.674 1.00 86.75 146 SER A O 1
ATOM 1085 N N . ILE A 1 147 ? -11.581 -3.842 -26.817 1.00 88.25 147 ILE A N 1
ATOM 1086 C CA . ILE A 1 147 ? -11.968 -4.975 -25.957 1.00 88.25 147 ILE A CA 1
ATOM 1087 C C . ILE A 1 147 ? -11.485 -4.748 -24.519 1.00 88.25 147 ILE A C 1
ATOM 1089 O O . ILE A 1 147 ? -12.280 -4.864 -23.586 1.00 88.25 147 ILE A O 1
ATOM 1093 N N . GLY A 1 148 ? -10.224 -4.340 -24.338 1.00 86.12 148 GLY A N 1
ATOM 1094 C CA . GLY A 1 148 ? -9.679 -4.013 -23.017 1.00 86.12 148 GLY A CA 1
ATOM 1095 C C . GLY A 1 148 ? -10.475 -2.922 -22.290 1.00 86.12 148 GLY A C 1
ATOM 1096 O O . GLY A 1 148 ? -10.788 -3.069 -21.111 1.00 86.12 148 GLY A O 1
ATOM 1097 N N . SER A 1 149 ? -10.886 -1.865 -22.999 1.00 84.25 149 SER A N 1
ATOM 1098 C CA . SER A 1 149 ? -11.687 -0.774 -22.421 1.00 84.25 149 SER A CA 1
ATOM 1099 C C . SER A 1 149 ? -13.094 -1.221 -22.018 1.00 84.25 149 SER A C 1
ATOM 1101 O O . SER A 1 149 ? -13.580 -0.803 -20.970 1.00 84.25 149 SER A O 1
ATOM 1103 N N . VAL A 1 150 ? -13.745 -2.087 -22.805 1.00 86.62 150 VAL A N 1
ATOM 1104 C CA . VAL A 1 150 ? -15.059 -2.655 -22.446 1.00 86.62 150 VAL A CA 1
ATOM 1105 C C . VAL A 1 150 ? -14.941 -3.530 -21.203 1.00 86.62 150 VAL A C 1
ATOM 1107 O O . VAL A 1 150 ? -15.695 -3.334 -20.254 1.00 86.62 150 VAL A O 1
ATOM 1110 N N . ALA A 1 151 ? -13.971 -4.450 -21.181 1.00 87.31 151 ALA A N 1
ATOM 1111 C CA . ALA A 1 151 ? -13.746 -5.339 -20.044 1.00 87.31 151 ALA A CA 1
ATOM 1112 C C . ALA A 1 151 ? -13.432 -4.555 -18.761 1.00 87.31 151 ALA A C 1
ATOM 1114 O O . ALA A 1 151 ? -13.952 -4.873 -17.693 1.00 87.31 151 ALA A O 1
ATOM 1115 N N . TYR A 1 152 ? -12.627 -3.498 -18.875 1.00 84.31 152 TYR A N 1
ATOM 1116 C CA . TYR A 1 152 ? -12.290 -2.623 -17.758 1.00 84.31 152 TYR A CA 1
ATOM 1117 C C . TYR A 1 152 ? -13.480 -1.787 -17.263 1.00 84.31 152 TYR A C 1
ATOM 1119 O O . TYR A 1 152 ? -13.695 -1.648 -16.061 1.00 84.31 152 TYR A O 1
ATOM 1127 N N . SER A 1 153 ? -14.285 -1.244 -18.178 1.00 81.88 153 SER A N 1
ATOM 1128 C CA . SER A 1 153 ? -15.500 -0.497 -17.833 1.00 81.88 153 SER A CA 1
ATOM 1129 C C . SER A 1 153 ? -16.510 -1.382 -17.106 1.00 81.88 153 SER A C 1
ATOM 1131 O O . SER A 1 153 ? -17.073 -0.985 -16.087 1.00 81.88 153 SER A O 1
ATOM 1133 N N . GLU A 1 154 ? -16.691 -2.613 -17.585 1.00 84.44 154 GLU A N 1
ATOM 1134 C CA . GLU A 1 154 ? -17.550 -3.598 -16.936 1.00 84.44 154 GLU A CA 1
ATOM 1135 C C . GLU A 1 154 ? -17.020 -4.007 -15.560 1.00 84.44 154 GLU A C 1
ATOM 1137 O O . GLU A 1 154 ? -17.789 -4.006 -14.598 1.00 84.44 154 GLU A O 1
ATOM 1142 N N . SER A 1 155 ? -15.716 -4.271 -15.416 1.00 84.44 155 SER A N 1
ATOM 1143 C CA . SER A 1 155 ? -15.148 -4.656 -14.118 1.00 84.44 155 SER A CA 1
ATOM 1144 C C . SER A 1 155 ? -15.312 -3.559 -13.064 1.00 84.44 155 SER A C 1
ATOM 1146 O O . SER A 1 155 ? -15.726 -3.849 -11.942 1.00 84.44 155 SER A O 1
ATOM 1148 N N . LEU A 1 156 ? -15.080 -2.294 -13.429 1.00 82.38 156 LEU A N 1
ATOM 1149 C CA . LEU A 1 156 ? -15.276 -1.160 -12.525 1.00 82.38 156 LEU A CA 1
ATOM 1150 C C . LEU A 1 156 ? -16.740 -0.855 -12.242 1.00 82.38 156 LEU A C 1
ATOM 1152 O O . LEU A 1 156 ? -17.061 -0.369 -11.165 1.00 82.38 156 LEU A O 1
ATOM 1156 N N . ALA A 1 157 ? -17.635 -1.082 -13.198 1.00 79.06 157 ALA A N 1
ATOM 1157 C CA . ALA A 1 157 ? -19.036 -0.757 -12.998 1.00 79.06 157 ALA A CA 1
ATOM 1158 C C . ALA A 1 157 ? -19.797 -1.853 -12.234 1.00 79.06 157 ALA A C 1
ATOM 116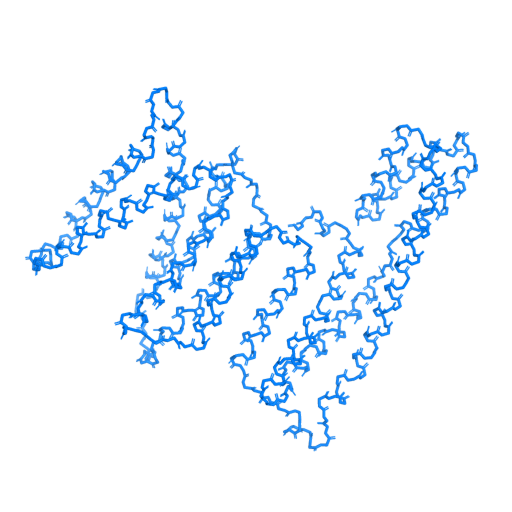0 O O . ALA A 1 157 ? -20.817 -1.556 -11.602 1.00 79.06 157 ALA A O 1
ATOM 1161 N N . VAL A 1 158 ? -19.320 -3.099 -12.291 1.00 81.56 158 VAL A N 1
ATOM 1162 C CA . VAL A 1 158 ? -19.769 -4.201 -11.428 1.00 81.56 158 VAL A CA 1
ATOM 1163 C C . VAL A 1 158 ? -19.119 -4.105 -10.045 1.00 81.56 158 VAL A C 1
ATOM 1165 O O . VAL A 1 158 ? -19.786 -4.356 -9.043 1.00 81.56 158 VAL A O 1
ATOM 1168 N N . GLY A 1 159 ? -17.847 -3.704 -9.969 1.00 77.12 159 GLY A N 1
ATOM 1169 C CA . GLY A 1 159 ? -17.155 -3.454 -8.709 1.00 77.12 159 GLY A CA 1
ATOM 1170 C C . GLY A 1 159 ? -17.724 -2.244 -7.959 1.00 77.12 159 GLY A C 1
ATOM 1171 O O . GLY A 1 159 ? -17.955 -1.188 -8.534 1.00 77.12 159 GLY A O 1
ATOM 1172 N N . SER A 1 160 ? -17.936 -2.370 -6.649 1.00 74.31 160 SER A N 1
ATOM 1173 C CA . SER A 1 160 ? -18.296 -1.242 -5.770 1.00 74.31 160 SER A CA 1
ATOM 1174 C C . SER A 1 160 ? -17.076 -0.545 -5.158 1.00 74.31 160 SER A C 1
ATOM 1176 O O . SER A 1 160 ? -17.216 0.380 -4.355 1.00 74.31 160 SER A O 1
ATOM 1178 N N . ARG A 1 161 ? -15.865 -0.991 -5.513 1.00 82.06 161 ARG A N 1
ATOM 1179 C CA . ARG A 1 161 ? -14.614 -0.535 -4.910 1.00 82.06 161 ARG A CA 1
ATOM 1180 C C . ARG A 1 161 ? -13.704 0.116 -5.939 1.00 82.06 161 ARG A C 1
ATOM 1182 O O . ARG A 1 161 ? -13.464 -0.421 -7.017 1.00 82.06 161 ARG A O 1
ATOM 1189 N N . SER A 1 162 ? -13.204 1.298 -5.594 1.00 84.75 162 SER A N 1
ATOM 1190 C CA . SER A 1 162 ? -12.311 2.093 -6.442 1.00 84.75 162 SER A CA 1
ATOM 1191 C C . SER A 1 162 ? -10.855 1.624 -6.381 1.00 84.75 162 SER A C 1
ATOM 1193 O O . SER A 1 162 ? -10.046 2.040 -7.205 1.00 84.75 162 SER A O 1
ATOM 1195 N N . ASP A 1 163 ? -10.516 0.773 -5.410 1.00 85.12 163 ASP A N 1
ATOM 1196 C CA . ASP A 1 163 ? -9.192 0.162 -5.232 1.00 85.12 163 ASP A CA 1
ATOM 1197 C C . ASP A 1 163 ? -8.810 -0.774 -6.391 1.00 85.12 163 ASP A C 1
ATOM 1199 O O . ASP A 1 163 ? -7.632 -0.897 -6.705 1.00 85.12 163 ASP A O 1
ATOM 1203 N N . VAL A 1 164 ? -9.793 -1.338 -7.103 1.00 86.75 164 VAL A N 1
ATOM 1204 C CA . VAL A 1 164 ? -9.618 -2.146 -8.324 1.00 86.75 164 VAL A CA 1
ATOM 1205 C C . VAL A 1 164 ? -8.797 -1.407 -9.386 1.00 86.75 164 VAL A C 1
ATOM 1207 O O . VAL A 1 164 ? -8.091 -2.034 -10.172 1.00 86.75 164 VAL A O 1
ATOM 1210 N N . ILE A 1 165 ? -8.829 -0.069 -9.403 1.00 90.25 165 ILE A N 1
ATOM 1211 C CA . ILE A 1 165 ? -8.012 0.739 -10.318 1.00 90.25 165 ILE A CA 1
ATOM 1212 C C . ILE A 1 165 ? -6.510 0.509 -10.072 1.00 90.25 165 ILE A C 1
ATOM 1214 O O . ILE A 1 165 ? -5.731 0.547 -11.020 1.00 90.25 165 ILE A O 1
ATOM 1218 N N . LEU A 1 166 ? -6.092 0.203 -8.841 1.00 91.31 166 LEU A N 1
ATOM 1219 C CA . LEU A 1 166 ? -4.687 -0.025 -8.486 1.00 91.31 166 LEU A CA 1
ATOM 1220 C C . LEU A 1 166 ? -4.112 -1.320 -9.081 1.00 91.31 166 LEU A C 1
ATOM 1222 O O . LEU A 1 166 ? -2.892 -1.413 -9.238 1.00 91.31 166 LEU A O 1
ATOM 1226 N N . LEU A 1 167 ? -4.960 -2.262 -9.524 1.00 90.69 167 LEU A N 1
ATOM 1227 C CA . LEU A 1 167 ? -4.520 -3.444 -10.277 1.00 90.69 167 LEU A CA 1
ATOM 1228 C C . LEU A 1 167 ? -3.800 -3.073 -11.575 1.00 90.69 167 LEU A C 1
ATOM 1230 O O . LEU A 1 167 ? -3.024 -3.876 -12.088 1.00 90.69 167 LEU A O 1
ATOM 1234 N N . TRP A 1 168 ? -3.982 -1.852 -12.088 1.00 91.00 168 TRP A N 1
ATOM 1235 C CA . TRP A 1 168 ? -3.220 -1.367 -13.237 1.00 91.00 168 TRP A CA 1
ATOM 1236 C C . TRP A 1 168 ? -1.712 -1.399 -13.024 1.00 91.00 168 TRP A C 1
ATOM 1238 O O . TRP A 1 168 ? -0.983 -1.596 -13.997 1.00 91.00 168 TRP A O 1
ATOM 1248 N N . TYR A 1 169 ? -1.241 -1.304 -11.778 1.00 92.81 169 TYR A N 1
ATOM 1249 C CA . TYR A 1 169 ? 0.176 -1.453 -11.465 1.00 92.81 169 TYR A CA 1
ATOM 1250 C C . TYR A 1 169 ? 0.729 -2.848 -11.791 1.00 92.81 169 TYR A C 1
ATOM 1252 O O . TYR A 1 169 ? 1.933 -2.981 -11.984 1.00 92.81 169 TYR A O 1
ATOM 1260 N N . MET A 1 170 ? -0.118 -3.870 -11.962 1.00 91.94 170 MET A N 1
ATOM 1261 C CA . MET A 1 170 ? 0.303 -5.186 -12.461 1.00 91.94 170 MET A CA 1
ATOM 1262 C C . MET A 1 170 ? 0.693 -5.168 -13.946 1.00 91.94 170 MET A C 1
ATOM 1264 O O . MET A 1 170 ? 1.491 -5.998 -14.372 1.00 91.94 170 MET A O 1
ATOM 1268 N N . THR A 1 171 ? 0.164 -4.237 -14.744 1.00 91.12 171 THR A N 1
ATOM 1269 C CA . THR A 1 171 ? 0.403 -4.159 -16.198 1.00 91.12 171 THR A CA 1
ATOM 1270 C C . THR A 1 171 ? 1.890 -4.095 -16.568 1.00 91.12 171 THR A C 1
ATOM 1272 O O . THR A 1 171 ? 2.325 -4.933 -17.357 1.00 91.12 171 THR A O 1
ATOM 1275 N N . PRO A 1 172 ? 2.704 -3.174 -16.012 1.00 88.44 172 PRO A N 1
ATOM 1276 C CA . PRO A 1 172 ? 4.137 -3.124 -16.307 1.00 88.44 172 PRO A CA 1
ATOM 1277 C C . PRO A 1 172 ? 4.878 -4.397 -15.878 1.00 88.44 172 PRO A C 1
ATOM 1279 O O . PRO A 1 172 ? 5.784 -4.834 -16.581 1.00 88.44 172 PRO A O 1
ATOM 1282 N N . LEU A 1 173 ? 4.465 -5.048 -14.784 1.00 90.12 173 LEU A N 1
ATOM 1283 C CA . LEU A 1 173 ? 5.047 -6.326 -14.365 1.00 90.12 173 LEU A CA 1
ATOM 1284 C C . LEU A 1 173 ? 4.742 -7.441 -15.376 1.00 90.12 173 LEU A C 1
ATOM 1286 O O . LEU A 1 173 ? 5.638 -8.176 -15.788 1.00 90.12 173 LEU A O 1
ATOM 1290 N N . LEU A 1 174 ? 3.485 -7.537 -15.816 1.00 91.62 174 LEU A N 1
ATOM 1291 C CA . LEU A 1 174 ? 3.071 -8.483 -16.852 1.00 91.62 174 LEU A CA 1
ATOM 1292 C C . LEU A 1 174 ? 3.791 -8.214 -18.176 1.00 91.62 174 LEU A C 1
ATOM 1294 O O . LEU A 1 174 ? 4.213 -9.160 -18.836 1.00 91.62 174 LEU A O 1
ATOM 1298 N N . ALA A 1 175 ? 3.974 -6.945 -18.547 1.00 89.81 175 ALA A N 1
ATOM 1299 C CA . ALA A 1 175 ? 4.702 -6.562 -19.751 1.00 89.81 175 ALA A CA 1
ATOM 1300 C C . ALA A 1 175 ? 6.155 -7.058 -19.717 1.00 89.81 175 ALA A C 1
ATOM 1302 O O . ALA A 1 175 ? 6.618 -7.647 -20.690 1.00 89.81 175 ALA A O 1
ATOM 1303 N N . VAL A 1 176 ? 6.851 -6.907 -18.586 1.00 89.00 176 VAL A N 1
ATOM 1304 C CA . VAL A 1 176 ? 8.212 -7.441 -18.419 1.00 89.00 176 VAL A CA 1
ATOM 1305 C C . VAL A 1 176 ? 8.232 -8.962 -18.550 1.00 89.00 176 VAL A C 1
ATOM 1307 O O . VAL A 1 176 ? 9.093 -9.502 -19.243 1.00 89.00 176 VAL A O 1
ATOM 1310 N N . ILE A 1 177 ? 7.292 -9.663 -17.908 1.00 89.88 177 ILE A N 1
ATOM 1311 C CA . ILE A 1 177 ? 7.203 -11.129 -17.996 1.00 89.88 177 ILE A CA 1
ATOM 1312 C C . ILE A 1 177 ? 7.038 -11.554 -19.460 1.00 89.88 177 ILE A C 1
ATOM 1314 O O . ILE A 1 177 ? 7.755 -12.436 -19.929 1.00 89.88 177 ILE A O 1
ATOM 1318 N N . TRP A 1 178 ? 6.155 -10.886 -20.207 1.00 91.56 178 TRP A N 1
ATOM 1319 C CA . TRP A 1 178 ? 5.977 -11.122 -21.639 1.00 91.56 178 TRP A CA 1
ATOM 1320 C C . TRP A 1 178 ? 7.256 -10.869 -22.443 1.00 91.56 178 TRP A C 1
ATOM 1322 O O . TRP A 1 178 ? 7.646 -11.721 -23.241 1.00 91.56 178 TRP A O 1
ATOM 1332 N N . LEU A 1 179 ? 7.940 -9.745 -22.214 1.00 90.06 179 LEU A N 1
ATOM 1333 C CA . LEU A 1 179 ? 9.207 -9.439 -22.885 1.00 90.06 179 LEU A CA 1
ATOM 1334 C C . LEU A 1 179 ? 10.259 -10.516 -22.608 1.00 90.06 179 LEU A C 1
ATOM 1336 O O . LEU A 1 179 ? 10.932 -10.968 -23.535 1.00 90.06 179 LEU A O 1
ATOM 1340 N N . ARG A 1 180 ? 10.358 -10.995 -21.364 1.00 89.81 180 ARG A N 1
ATOM 1341 C CA . ARG A 1 180 ? 11.276 -12.078 -20.997 1.00 89.81 180 ARG A CA 1
ATOM 1342 C C . ARG A 1 180 ? 10.948 -13.389 -21.711 1.00 89.81 180 ARG A C 1
ATOM 1344 O O . ARG A 1 180 ? 11.878 -14.071 -22.147 1.00 89.81 180 ARG A O 1
ATOM 1351 N N . LEU A 1 181 ? 9.664 -13.742 -21.821 1.00 93.62 181 LEU A N 1
ATOM 1352 C CA . LEU A 1 181 ? 9.206 -14.961 -22.502 1.00 93.62 181 LEU A CA 1
ATOM 1353 C C . LEU A 1 181 ? 9.549 -14.952 -23.996 1.00 93.62 181 LEU A C 1
ATOM 1355 O O . LEU A 1 181 ? 9.885 -15.995 -24.547 1.00 93.62 181 LEU A O 1
ATOM 1359 N N . PHE A 1 182 ? 9.531 -13.779 -24.630 1.00 94.12 182 PHE A N 1
ATOM 1360 C CA . PHE A 1 182 ? 9.955 -13.610 -26.021 1.00 94.12 182 PHE A CA 1
ATOM 1361 C C . PHE A 1 182 ? 11.467 -13.393 -26.195 1.00 94.12 182 PHE A C 1
ATOM 1363 O O . PHE A 1 182 ? 11.924 -13.190 -27.316 1.00 94.12 182 PHE A O 1
ATOM 1370 N N . GLY A 1 183 ? 12.253 -13.431 -25.113 1.00 91.50 183 GLY A N 1
ATOM 1371 C CA . GLY A 1 183 ? 13.699 -13.194 -25.166 1.00 91.50 183 GLY A CA 1
ATOM 1372 C C . GLY A 1 183 ? 14.085 -11.741 -25.466 1.00 91.50 183 GLY A C 1
ATOM 1373 O O . GLY A 1 183 ? 15.198 -11.492 -25.911 1.00 91.50 183 GLY A O 1
ATOM 1374 N N . LEU A 1 184 ? 13.173 -10.790 -25.234 1.00 89.50 184 LEU A N 1
ATOM 1375 C CA . LEU A 1 184 ? 13.342 -9.358 -25.510 1.00 89.50 184 LEU A CA 1
ATOM 1376 C C . LEU A 1 184 ? 13.718 -8.532 -24.268 1.00 89.50 184 LEU A C 1
ATOM 1378 O O . LEU A 1 184 ? 13.854 -7.316 -24.366 1.00 89.50 184 LEU A O 1
ATOM 1382 N N . GLY A 1 185 ? 13.854 -9.158 -23.097 1.00 83.81 185 GLY A N 1
ATOM 1383 C CA . GLY A 1 185 ? 14.215 -8.466 -21.861 1.00 83.81 185 GLY A CA 1
ATOM 1384 C C . GLY A 1 185 ? 14.793 -9.394 -20.799 1.00 83.81 185 GLY A C 1
ATOM 1385 O O . GLY A 1 185 ? 14.508 -10.594 -20.781 1.00 83.81 185 GLY A O 1
ATOM 1386 N N . GLU A 1 186 ? 15.590 -8.822 -19.902 1.00 86.69 186 GLU A N 1
ATOM 1387 C CA . GLU A 1 186 ? 16.182 -9.507 -18.753 1.00 86.69 186 GLU A CA 1
ATOM 1388 C C . GLU A 1 186 ? 15.416 -9.172 -17.468 1.00 86.69 186 GLU A C 1
ATOM 1390 O O . GLU A 1 186 ? 14.869 -8.080 -17.312 1.00 86.69 186 GLU A O 1
ATOM 1395 N N . ILE A 1 187 ? 15.360 -10.128 -16.539 1.00 88.31 187 ILE A N 1
ATOM 1396 C CA . ILE A 1 187 ? 14.778 -9.912 -15.211 1.00 88.31 187 ILE A CA 1
ATOM 1397 C C . ILE A 1 187 ? 15.928 -9.595 -14.261 1.00 88.31 187 ILE A C 1
ATOM 1399 O O . ILE A 1 187 ? 16.768 -10.454 -14.009 1.00 88.31 187 ILE A O 1
ATOM 1403 N N . THR A 1 188 ? 15.948 -8.368 -13.747 1.00 90.38 188 THR A N 1
ATOM 1404 C CA . THR A 1 188 ? 16.940 -7.899 -12.771 1.00 90.38 188 THR A CA 1
ATOM 1405 C C . THR A 1 188 ? 16.404 -8.012 -11.343 1.00 90.38 188 THR A C 1
ATOM 1407 O O . THR A 1 188 ? 15.191 -8.013 -11.120 1.00 90.38 188 THR A O 1
ATOM 1410 N N . ASP A 1 189 ? 17.294 -8.037 -10.352 1.00 89.75 189 ASP A N 1
ATOM 1411 C CA . ASP A 1 189 ? 16.912 -8.114 -8.933 1.00 89.75 189 ASP A CA 1
ATOM 1412 C C . ASP A 1 189 ? 16.031 -6.927 -8.499 1.00 89.75 189 ASP A C 1
ATOM 1414 O O . ASP A 1 189 ? 15.039 -7.096 -7.788 1.00 89.75 189 ASP A O 1
ATOM 1418 N N . THR A 1 190 ? 16.326 -5.720 -8.997 1.00 91.12 190 THR A N 1
ATOM 1419 C CA . THR A 1 190 ? 15.515 -4.513 -8.748 1.00 91.12 190 THR A CA 1
ATOM 1420 C C . THR A 1 190 ? 14.098 -4.654 -9.306 1.00 91.12 190 THR A C 1
ATOM 1422 O O . THR A 1 190 ? 13.134 -4.199 -8.685 1.00 91.12 190 THR A O 1
ATOM 1425 N N . LEU A 1 191 ? 13.955 -5.313 -10.458 1.00 91.38 191 LEU A N 1
ATOM 1426 C CA . LEU A 1 191 ? 12.657 -5.591 -11.060 1.00 91.38 191 LEU A CA 1
ATOM 1427 C C . LEU A 1 191 ? 11.855 -6.576 -10.214 1.00 91.38 191 LEU A C 1
ATOM 1429 O O . LEU A 1 191 ? 10.665 -6.356 -9.990 1.00 91.38 191 LEU A O 1
ATOM 1433 N N . VAL A 1 192 ? 12.505 -7.630 -9.711 1.00 91.50 192 VAL A N 1
ATOM 1434 C CA . VAL A 1 192 ? 11.882 -8.597 -8.795 1.00 91.50 192 VAL A CA 1
ATOM 1435 C C . VAL A 1 192 ? 11.407 -7.893 -7.526 1.00 91.50 192 VAL A C 1
ATOM 1437 O O . VAL A 1 192 ? 10.255 -8.071 -7.132 1.00 91.50 192 VAL A O 1
ATOM 1440 N N . LEU A 1 193 ? 12.237 -7.034 -6.928 1.00 92.56 193 LEU A N 1
ATOM 1441 C CA . LEU A 1 193 ? 11.867 -6.251 -5.748 1.00 92.56 193 LEU A CA 1
ATOM 1442 C C . LEU A 1 193 ? 10.657 -5.338 -6.016 1.00 92.56 193 LEU A C 1
ATOM 1444 O O . LEU A 1 193 ? 9.693 -5.337 -5.246 1.00 92.56 193 LEU A O 1
ATOM 1448 N N . GLY A 1 194 ? 10.667 -4.601 -7.130 1.00 92.94 194 GLY A N 1
ATOM 1449 C CA . GLY A 1 194 ? 9.541 -3.760 -7.538 1.00 92.94 194 GLY A CA 1
ATOM 1450 C C . GLY A 1 194 ? 8.262 -4.561 -7.807 1.00 92.94 194 GLY A C 1
ATOM 1451 O O . GLY A 1 194 ? 7.177 -4.176 -7.368 1.00 92.94 194 GLY A O 1
ATOM 1452 N N . GLY A 1 195 ? 8.391 -5.722 -8.451 1.00 92.69 195 GLY A N 1
ATOM 1453 C CA . GLY A 1 195 ? 7.299 -6.666 -8.674 1.00 92.69 195 GLY A CA 1
ATOM 1454 C C . GLY A 1 195 ? 6.707 -7.203 -7.372 1.00 92.69 195 GLY A C 1
ATOM 1455 O O . GLY A 1 195 ? 5.486 -7.242 -7.234 1.00 92.69 195 GLY A O 1
ATOM 1456 N N . LEU A 1 196 ? 7.543 -7.536 -6.383 1.00 93.50 196 LEU A N 1
ATOM 1457 C CA . LEU A 1 196 ? 7.092 -7.963 -5.056 1.00 93.50 196 LEU A CA 1
ATOM 1458 C C . LEU A 1 196 ? 6.289 -6.872 -4.345 1.00 93.50 196 LEU A C 1
ATOM 1460 O O . LEU A 1 196 ? 5.287 -7.193 -3.709 1.00 93.50 196 LEU A O 1
ATOM 1464 N N . PHE A 1 197 ? 6.667 -5.598 -4.475 1.00 94.88 197 PHE A N 1
ATOM 1465 C CA . PHE A 1 197 ? 5.903 -4.481 -3.904 1.00 94.88 197 PHE A CA 1
ATOM 1466 C C . PHE A 1 197 ? 4.523 -4.373 -4.543 1.00 94.88 197 PHE A C 1
ATOM 1468 O O . PHE A 1 197 ? 3.522 -4.288 -3.832 1.00 94.88 197 PHE A O 1
ATOM 1475 N N . ILE A 1 198 ? 4.468 -4.420 -5.876 1.00 94.81 198 ILE A N 1
ATOM 1476 C CA . ILE A 1 198 ? 3.217 -4.347 -6.635 1.00 94.81 198 ILE A CA 1
ATOM 1477 C C . ILE A 1 198 ? 2.310 -5.532 -6.281 1.00 94.81 198 ILE A C 1
ATOM 1479 O O . ILE A 1 198 ? 1.146 -5.321 -5.937 1.00 94.81 198 ILE A O 1
ATOM 1483 N N . ILE A 1 199 ? 2.829 -6.764 -6.332 1.00 94.44 199 ILE A N 1
ATOM 1484 C CA . ILE A 1 199 ? 2.060 -7.979 -6.030 1.00 94.44 199 ILE A CA 1
ATOM 1485 C C . ILE A 1 199 ? 1.573 -7.939 -4.586 1.00 94.44 199 ILE A C 1
ATOM 1487 O O . ILE A 1 199 ? 0.382 -8.111 -4.347 1.00 94.44 199 ILE A O 1
ATOM 1491 N N . SER A 1 200 ? 2.461 -7.682 -3.624 1.00 92.94 200 SER A N 1
ATOM 1492 C CA . SER A 1 200 ? 2.098 -7.709 -2.205 1.00 92.94 200 SER A CA 1
ATOM 1493 C C . SER A 1 200 ? 1.075 -6.629 -1.874 1.00 92.94 200 SER A C 1
ATOM 1495 O O . SER A 1 200 ? 0.090 -6.921 -1.206 1.00 92.94 200 SER A O 1
ATOM 1497 N N . ALA A 1 201 ? 1.238 -5.408 -2.393 1.00 92.75 201 ALA A N 1
ATOM 1498 C CA . ALA A 1 201 ? 0.255 -4.346 -2.206 1.00 92.75 201 ALA A CA 1
ATOM 1499 C C . ALA A 1 201 ? -1.121 -4.731 -2.773 1.00 92.75 201 ALA A C 1
ATOM 1501 O O . ALA A 1 201 ? -2.125 -4.556 -2.089 1.00 92.75 201 ALA A O 1
ATOM 1502 N N . ASN A 1 202 ? -1.179 -5.309 -3.978 1.00 91.25 202 ASN A N 1
ATOM 1503 C CA . ASN A 1 202 ? -2.438 -5.745 -4.591 1.00 91.25 202 ASN A CA 1
ATOM 1504 C C . ASN A 1 202 ? -3.065 -6.949 -3.870 1.00 91.25 202 ASN A C 1
ATOM 1506 O O . ASN A 1 202 ? -4.276 -6.974 -3.655 1.00 91.25 202 ASN A O 1
ATOM 1510 N N . VAL A 1 203 ? -2.260 -7.919 -3.428 1.00 90.69 203 VAL A N 1
ATOM 1511 C CA . VAL A 1 203 ? -2.736 -9.029 -2.591 1.00 90.69 203 VAL A CA 1
ATOM 1512 C C . VAL A 1 203 ? -3.307 -8.484 -1.289 1.00 90.69 203 VAL A C 1
ATOM 1514 O O . VAL A 1 203 ? -4.392 -8.890 -0.902 1.00 90.69 203 VAL A O 1
ATOM 1517 N N . LEU A 1 204 ? -2.644 -7.528 -0.638 1.00 89.31 204 LEU A N 1
ATOM 1518 C CA . LEU A 1 204 ? -3.144 -6.920 0.593 1.00 89.31 204 LEU A CA 1
ATOM 1519 C C . LEU A 1 204 ? -4.370 -6.034 0.382 1.00 89.31 204 LEU A C 1
ATOM 1521 O O . LEU A 1 204 ? -5.167 -5.909 1.302 1.00 89.31 204 LEU A O 1
ATOM 1525 N N . LEU A 1 205 ? -4.547 -5.421 -0.786 1.00 87.06 205 LEU A N 1
ATOM 1526 C CA . LEU A 1 205 ? -5.765 -4.676 -1.111 1.00 87.06 205 LEU A CA 1
ATOM 1527 C C . LEU A 1 205 ? -6.973 -5.608 -1.268 1.00 87.06 205 LEU A C 1
ATOM 1529 O O . LEU A 1 205 ? -8.070 -5.281 -0.821 1.00 87.06 205 LEU A O 1
ATOM 1533 N N . HIS A 1 206 ? -6.776 -6.781 -1.874 1.00 82.44 206 HIS A N 1
ATOM 1534 C CA . HIS A 1 206 ? -7.880 -7.670 -2.248 1.00 82.44 206 HIS A CA 1
ATOM 1535 C C . HIS A 1 206 ? -8.089 -8.867 -1.314 1.00 82.44 206 HIS A C 1
ATOM 1537 O O . HIS A 1 206 ? -9.190 -9.419 -1.257 1.00 82.44 206 HIS A O 1
ATOM 1543 N N . ALA A 1 207 ? -7.077 -9.267 -0.547 1.00 80.69 207 ALA A N 1
ATOM 1544 C CA . ALA A 1 207 ? -7.229 -10.244 0.518 1.00 80.69 207 ALA A CA 1
ATOM 1545 C C . ALA A 1 207 ? -7.966 -9.606 1.702 1.00 80.69 207 ALA A C 1
ATOM 1547 O O . ALA A 1 207 ? -7.716 -8.455 2.059 1.00 80.69 207 ALA A O 1
ATOM 1548 N N . ARG A 1 208 ? -8.812 -10.385 2.389 1.00 68.69 208 ARG A N 1
ATOM 1549 C CA . ARG A 1 208 ? -9.364 -10.032 3.713 1.00 68.69 208 ARG A CA 1
ATOM 1550 C C . ARG A 1 208 ? -8.280 -10.111 4.805 1.00 68.69 208 ARG A C 1
ATOM 1552 O O . ARG A 1 208 ? -8.470 -10.762 5.826 1.00 68.69 208 ARG A O 1
ATOM 1559 N N . ALA A 1 209 ? -7.109 -9.540 4.535 1.00 70.06 209 ALA A N 1
ATOM 1560 C CA . ALA A 1 209 ? -6.009 -9.455 5.481 1.00 70.06 209 ALA A CA 1
ATOM 1561 C C . ALA A 1 209 ? -6.347 -8.448 6.586 1.00 70.06 209 ALA A C 1
ATOM 1563 O O . ALA A 1 209 ? -7.108 -7.508 6.343 1.00 70.06 209 ALA A O 1
ATOM 1564 N N . ASP A 1 210 ? -5.767 -8.661 7.767 1.00 75.69 210 ASP A N 1
ATOM 1565 C CA . ASP A 1 210 ? -5.964 -7.841 8.964 1.00 75.69 210 ASP A CA 1
ATOM 1566 C C . ASP A 1 210 ? -5.772 -6.340 8.658 1.00 75.69 210 ASP A C 1
ATOM 1568 O O . ASP A 1 210 ? -4.750 -5.925 8.107 1.00 75.69 210 ASP A O 1
ATOM 1572 N N . ASP A 1 211 ? -6.783 -5.535 8.990 1.00 74.25 211 ASP A N 1
ATOM 1573 C CA . ASP A 1 211 ? -6.788 -4.071 8.864 1.00 74.25 211 ASP A CA 1
ATOM 1574 C C . ASP A 1 211 ? -5.981 -3.380 9.979 1.00 74.25 211 ASP A C 1
ATOM 1576 O O . ASP A 1 211 ? -5.826 -2.157 9.984 1.00 74.25 211 ASP A O 1
ATOM 1580 N N . GLY A 1 212 ? -5.456 -4.149 10.938 1.00 82.00 212 GLY A N 1
ATOM 1581 C CA . GLY A 1 212 ? -4.707 -3.629 12.067 1.00 82.00 212 GLY A CA 1
ATOM 1582 C C . GLY A 1 212 ? -3.520 -2.746 11.642 1.00 82.00 212 GLY A C 1
ATOM 1583 O O . GLY A 1 212 ? -2.706 -3.141 10.799 1.00 82.00 212 GLY A O 1
ATOM 1584 N N . PRO A 1 213 ? -3.318 -1.573 12.275 1.00 83.69 213 PRO A N 1
ATOM 1585 C CA . PRO A 1 213 ? -2.208 -0.675 11.942 1.00 83.69 213 PRO A CA 1
ATOM 1586 C C . PRO A 1 213 ? -0.831 -1.321 12.168 1.00 83.69 213 PRO A C 1
ATOM 1588 O O . PRO A 1 213 ? 0.139 -0.946 11.511 1.00 83.69 213 PRO A O 1
ATOM 1591 N N . ALA A 1 214 ? -0.738 -2.310 13.065 1.00 88.00 214 ALA A N 1
ATOM 1592 C CA . ALA A 1 214 ? 0.476 -3.094 13.272 1.00 88.00 214 ALA A CA 1
ATOM 1593 C C . ALA A 1 214 ? 0.838 -3.936 12.044 1.00 88.00 214 ALA A C 1
ATOM 1595 O O . ALA A 1 214 ? 2.004 -3.981 11.664 1.00 88.00 214 ALA A O 1
ATOM 1596 N N . TYR A 1 215 ? -0.152 -4.541 11.387 1.00 87.94 215 TYR A N 1
ATOM 1597 C CA . TYR A 1 215 ? 0.064 -5.354 10.195 1.00 87.94 215 TYR A CA 1
ATOM 1598 C C . TYR A 1 215 ? 0.565 -4.503 9.019 1.00 87.94 215 TYR A C 1
ATOM 1600 O O . TYR A 1 215 ? 1.583 -4.822 8.403 1.00 87.94 215 TYR A O 1
ATOM 1608 N N . ILE A 1 216 ? -0.081 -3.356 8.772 1.00 88.56 216 ILE A N 1
ATOM 1609 C CA . ILE A 1 216 ? 0.347 -2.400 7.736 1.00 88.56 216 ILE A CA 1
ATOM 1610 C C . ILE A 1 216 ? 1.763 -1.887 8.021 1.00 88.56 216 ILE A C 1
ATOM 1612 O O . ILE A 1 216 ? 2.585 -1.815 7.110 1.00 88.56 216 ILE A O 1
ATOM 1616 N N . ALA A 1 217 ? 2.078 -1.551 9.273 1.00 90.56 217 ALA A N 1
ATOM 1617 C CA . ALA A 1 217 ? 3.410 -1.076 9.629 1.00 90.56 217 ALA A CA 1
ATOM 1618 C C . ALA A 1 217 ? 4.493 -2.141 9.429 1.00 90.56 217 ALA A C 1
ATOM 1620 O O . ALA A 1 217 ? 5.555 -1.817 8.911 1.00 90.56 217 ALA A O 1
ATOM 1621 N N . VAL A 1 218 ? 4.223 -3.406 9.764 1.00 91.69 218 VAL A N 1
ATOM 1622 C CA . VAL A 1 218 ? 5.147 -4.514 9.475 1.00 91.69 218 VAL A CA 1
ATOM 1623 C C . VAL A 1 218 ? 5.394 -4.644 7.979 1.00 91.69 218 VAL A C 1
ATOM 1625 O O . VAL A 1 218 ? 6.547 -4.743 7.567 1.00 91.69 218 VAL A O 1
ATOM 1628 N N . PHE A 1 219 ? 4.336 -4.596 7.168 1.00 92.12 219 PHE A N 1
ATOM 1629 C CA . PHE A 1 219 ? 4.462 -4.648 5.715 1.00 92.12 219 PHE A CA 1
ATOM 1630 C C . PHE A 1 219 ? 5.317 -3.492 5.172 1.00 92.12 219 PHE A C 1
ATOM 1632 O O . PHE A 1 219 ? 6.269 -3.725 4.430 1.00 92.12 219 PHE A O 1
ATOM 1639 N N . LEU A 1 220 ? 5.040 -2.254 5.595 1.00 92.25 220 LEU A N 1
ATOM 1640 C CA . LEU A 1 220 ? 5.814 -1.076 5.190 1.00 92.25 220 LEU A CA 1
ATOM 1641 C C . LEU A 1 220 ? 7.277 -1.167 5.627 1.00 92.25 220 LEU A C 1
ATOM 1643 O O . LEU A 1 220 ? 8.174 -0.846 4.850 1.00 92.25 220 LEU A O 1
ATOM 1647 N N . THR A 1 221 ? 7.524 -1.632 6.849 1.00 93.12 221 THR A N 1
ATOM 1648 C CA . THR A 1 221 ? 8.871 -1.863 7.366 1.00 93.12 221 THR A CA 1
ATOM 1649 C C . THR A 1 221 ? 9.601 -2.933 6.565 1.00 93.12 221 THR A C 1
ATOM 1651 O O . THR A 1 221 ? 10.780 -2.752 6.265 1.00 93.12 221 THR A O 1
ATOM 1654 N N . LEU A 1 222 ? 8.934 -4.025 6.185 1.00 93.06 222 LEU A N 1
ATOM 1655 C CA . LEU A 1 222 ? 9.517 -5.080 5.356 1.00 93.06 222 LEU A CA 1
ATOM 1656 C C . LEU A 1 222 ? 9.892 -4.545 3.972 1.00 93.06 222 LEU A C 1
ATOM 1658 O O . LEU A 1 222 ? 11.010 -4.769 3.519 1.00 93.06 222 LEU A O 1
ATOM 1662 N N . CYS A 1 223 ? 9.005 -3.774 3.338 1.00 93.00 223 CYS A N 1
ATOM 1663 C CA . CYS A 1 223 ? 9.306 -3.079 2.090 1.00 93.00 223 CYS A CA 1
ATOM 1664 C C . CYS A 1 223 ? 10.519 -2.149 2.250 1.00 93.00 223 CYS A C 1
ATOM 1666 O O . CYS A 1 223 ? 11.493 -2.262 1.511 1.00 93.00 223 CYS A O 1
ATOM 1668 N N . LEU A 1 224 ? 10.501 -1.257 3.241 1.00 92.75 224 LEU A N 1
ATOM 1669 C CA . LEU A 1 224 ? 11.566 -0.277 3.446 1.00 92.75 224 LEU A CA 1
ATOM 1670 C C . LEU A 1 224 ? 12.918 -0.938 3.744 1.00 92.75 224 LEU A C 1
ATOM 1672 O O . LEU A 1 224 ? 13.919 -0.603 3.114 1.00 92.75 224 LEU A O 1
ATOM 1676 N N . SER A 1 225 ? 12.950 -1.878 4.689 1.00 92.31 225 SER A N 1
ATOM 1677 C CA . SER A 1 225 ? 14.170 -2.605 5.053 1.00 92.31 225 SER A CA 1
ATOM 1678 C C . SER A 1 225 ? 14.681 -3.458 3.895 1.00 92.31 225 SER A C 1
ATOM 1680 O O . SER A 1 225 ? 15.874 -3.413 3.620 1.00 92.31 225 SER A O 1
ATOM 1682 N N . GLY A 1 226 ? 13.798 -4.138 3.156 1.00 90.94 226 GLY A N 1
ATOM 1683 C CA . GLY A 1 226 ? 14.153 -4.880 1.945 1.00 90.94 226 GLY A CA 1
ATOM 1684 C C . GLY A 1 226 ? 14.793 -3.991 0.876 1.00 90.94 226 GLY A C 1
ATOM 1685 O O . GLY A 1 226 ? 15.851 -4.331 0.354 1.00 90.94 226 GLY A O 1
ATOM 1686 N N . THR A 1 227 ? 14.227 -2.808 0.611 1.00 91.44 227 THR A N 1
ATOM 1687 C CA . THR A 1 227 ? 14.824 -1.837 -0.322 1.00 91.44 227 THR A CA 1
ATOM 1688 C C . THR A 1 227 ? 16.174 -1.326 0.160 1.00 91.44 227 THR A C 1
ATOM 1690 O O . THR A 1 227 ? 17.102 -1.213 -0.635 1.00 91.44 227 THR A O 1
ATOM 1693 N N . ILE A 1 228 ? 16.319 -1.027 1.453 1.00 91.88 228 ILE A N 1
ATOM 1694 C CA . ILE A 1 228 ? 17.601 -0.568 2.002 1.00 91.88 228 ILE A CA 1
ATOM 1695 C C . ILE A 1 228 ? 18.653 -1.676 1.915 1.00 91.88 228 ILE A C 1
ATOM 1697 O O . ILE A 1 228 ? 19.783 -1.397 1.529 1.00 91.88 228 ILE A O 1
ATOM 1701 N N . ILE A 1 229 ? 18.291 -2.922 2.224 1.00 91.31 229 ILE A N 1
ATOM 1702 C CA . ILE A 1 229 ? 19.187 -4.076 2.104 1.00 91.31 229 ILE A CA 1
ATOM 1703 C C . ILE A 1 229 ? 19.638 -4.265 0.652 1.00 91.31 229 ILE A C 1
ATOM 1705 O O . ILE A 1 229 ? 20.824 -4.476 0.414 1.00 91.31 229 ILE A O 1
ATOM 1709 N N . HIS A 1 230 ? 18.711 -4.136 -0.301 1.00 89.81 230 HIS A N 1
ATOM 1710 C CA . HIS A 1 230 ? 18.984 -4.255 -1.735 1.00 89.81 230 HIS A CA 1
ATOM 1711 C C . HIS A 1 230 ? 19.916 -3.155 -2.257 1.00 89.81 230 HIS A C 1
ATOM 1713 O O . HIS A 1 230 ? 20.837 -3.424 -3.022 1.00 89.81 230 HIS A O 1
ATOM 1719 N N . LEU A 1 231 ? 19.693 -1.904 -1.843 1.00 89.62 231 LEU A N 1
ATOM 1720 C CA . LEU A 1 231 ? 20.432 -0.749 -2.366 1.00 89.62 231 LEU A CA 1
ATOM 1721 C C . LEU A 1 231 ? 21.733 -0.449 -1.613 1.00 89.62 231 LEU A C 1
ATOM 1723 O O . LEU A 1 231 ? 22.633 0.175 -2.175 1.00 89.62 231 LEU A O 1
ATOM 1727 N N . MET A 1 232 ? 21.839 -0.831 -0.339 1.00 89.50 232 MET A N 1
ATOM 1728 C CA . MET A 1 232 ? 23.012 -0.542 0.484 1.00 89.50 232 MET A CA 1
ATOM 1729 C C . MET A 1 232 ? 23.826 -1.808 0.741 1.00 89.50 232 MET A C 1
ATOM 1731 O O . MET A 1 232 ? 23.293 -2.745 1.336 1.00 89.50 232 MET A O 1
ATOM 1735 N N . PRO A 1 233 ? 25.132 -1.827 0.418 1.00 87.62 233 PRO A N 1
ATOM 1736 C CA . PRO A 1 233 ? 25.980 -2.969 0.736 1.00 87.62 233 PRO A CA 1
ATOM 1737 C C . PRO A 1 233 ? 26.075 -3.170 2.254 1.00 87.62 233 PRO A C 1
ATOM 1739 O O . PRO A 1 233 ? 26.065 -2.205 3.024 1.00 87.62 233 PRO A O 1
ATOM 1742 N N . SER A 1 234 ? 26.195 -4.426 2.682 1.00 88.06 234 SER A N 1
ATOM 1743 C CA . SER A 1 234 ? 26.407 -4.783 4.087 1.00 88.06 234 SER A CA 1
ATOM 1744 C C . SER A 1 234 ? 27.716 -4.189 4.606 1.00 88.06 234 SER A C 1
ATOM 1746 O O . SER A 1 234 ? 28.756 -4.325 3.957 1.00 88.06 234 SER A O 1
ATOM 1748 N N . ARG A 1 235 ? 27.682 -3.569 5.788 1.00 89.00 235 ARG A N 1
ATOM 1749 C CA . ARG A 1 235 ? 28.865 -3.001 6.443 1.00 89.00 235 ARG A CA 1
ATOM 1750 C C . ARG A 1 235 ? 29.015 -3.601 7.842 1.00 89.00 235 ARG A C 1
ATOM 1752 O O . ARG A 1 235 ? 28.460 -3.043 8.784 1.00 89.00 235 ARG A O 1
ATOM 1759 N N . PRO A 1 236 ? 29.730 -4.726 8.002 1.00 87.19 236 PRO A N 1
ATOM 1760 C CA . PRO A 1 236 ? 29.859 -5.363 9.307 1.00 87.19 236 PRO A CA 1
ATOM 1761 C C . PRO A 1 236 ? 30.543 -4.428 10.315 1.00 87.19 236 PRO A C 1
ATOM 1763 O O . PRO A 1 236 ? 31.489 -3.714 9.972 1.00 87.19 236 PRO A O 1
ATOM 1766 N N . LEU A 1 237 ? 30.070 -4.445 11.567 1.00 88.19 237 LEU A N 1
ATOM 1767 C CA . LEU A 1 237 ? 30.566 -3.565 12.636 1.00 88.19 237 LEU A CA 1
ATOM 1768 C C . LEU A 1 237 ? 32.080 -3.691 12.862 1.00 88.19 237 LEU A C 1
ATOM 1770 O O . LEU A 1 237 ? 32.745 -2.685 13.102 1.00 88.19 237 LEU A O 1
ATOM 1774 N N . GLU A 1 238 ? 32.617 -4.900 12.694 1.00 87.19 238 GLU A N 1
ATOM 1775 C CA . GLU A 1 238 ? 34.044 -5.232 12.806 1.00 87.19 238 GLU A CA 1
ATOM 1776 C C . GLU A 1 238 ? 34.939 -4.344 11.927 1.00 87.19 238 GLU A C 1
ATOM 1778 O O . GLU A 1 238 ? 36.088 -4.077 12.270 1.00 87.19 238 GLU A O 1
ATOM 1783 N N . THR A 1 239 ? 34.404 -3.823 10.814 1.00 86.75 239 THR A N 1
ATOM 1784 C CA . THR A 1 239 ? 35.140 -2.911 9.921 1.00 86.75 239 THR A CA 1
ATOM 1785 C C . THR A 1 239 ? 35.410 -1.549 10.572 1.00 86.75 239 THR A C 1
ATOM 1787 O O . THR A 1 239 ? 36.381 -0.881 10.228 1.00 86.75 239 THR A O 1
ATOM 1790 N N . PHE A 1 240 ? 34.562 -1.121 11.511 1.00 88.06 240 PHE A N 1
ATOM 1791 C CA . PHE A 1 240 ? 34.696 0.154 12.225 1.00 88.06 240 PHE A CA 1
ATOM 1792 C C . PHE A 1 240 ? 35.276 -0.023 13.630 1.00 88.06 240 PHE A C 1
ATOM 1794 O O . PHE A 1 240 ? 35.998 0.845 14.116 1.00 88.06 240 PHE A O 1
ATOM 1801 N N . LEU A 1 241 ? 34.945 -1.135 14.287 1.00 89.00 241 LEU A N 1
ATOM 1802 C CA . LEU A 1 241 ? 35.362 -1.468 15.644 1.00 89.00 241 LEU A CA 1
ATOM 1803 C C . LEU A 1 241 ? 35.880 -2.917 15.660 1.00 89.00 241 LEU A C 1
ATOM 1805 O O . LEU A 1 241 ? 35.073 -3.836 15.788 1.00 89.00 241 LEU A O 1
ATOM 1809 N N . PRO A 1 242 ? 37.208 -3.137 15.586 1.00 83.06 242 PRO A N 1
ATOM 1810 C CA . PRO A 1 242 ? 37.813 -4.458 15.355 1.00 83.06 242 PRO A CA 1
ATOM 1811 C C . PRO A 1 242 ? 37.505 -5.539 16.402 1.00 83.06 242 PRO A C 1
ATOM 1813 O O . PRO A 1 242 ? 37.783 -6.707 16.167 1.00 83.06 242 PRO A O 1
ATOM 1816 N N . ASN A 1 243 ? 36.954 -5.157 17.558 1.00 86.06 243 ASN A N 1
ATOM 1817 C CA . ASN A 1 243 ? 36.649 -6.052 18.678 1.00 86.06 243 ASN A CA 1
ATOM 1818 C C . ASN A 1 243 ? 35.166 -6.012 19.089 1.00 86.06 243 ASN A C 1
ATOM 1820 O O . ASN A 1 243 ? 34.837 -6.461 20.184 1.00 86.06 243 ASN A O 1
ATOM 1824 N N . ALA A 1 244 ? 34.288 -5.414 18.277 1.00 84.62 244 ALA A N 1
ATOM 1825 C CA . ALA A 1 244 ? 32.868 -5.297 18.595 1.00 84.62 244 ALA A CA 1
ATOM 1826 C C . ALA A 1 244 ? 32.018 -6.064 17.583 1.00 84.62 244 ALA A C 1
ATOM 1828 O O . ALA A 1 244 ? 32.078 -5.798 16.381 1.00 84.62 244 ALA A O 1
ATOM 1829 N N . ASN A 1 245 ? 31.168 -6.962 18.082 1.00 85.88 245 ASN A N 1
ATOM 1830 C CA . ASN A 1 245 ? 30.195 -7.660 17.255 1.00 85.88 245 ASN A CA 1
ATOM 1831 C C . ASN A 1 245 ? 28.857 -6.924 17.240 1.00 85.88 245 ASN A C 1
ATOM 1833 O O . ASN A 1 245 ? 28.488 -6.222 18.184 1.00 85.88 245 ASN A O 1
ATOM 1837 N N . LEU A 1 246 ? 28.069 -7.149 16.185 1.00 86.38 246 LEU A N 1
ATOM 1838 C CA . LEU A 1 246 ? 26.701 -6.627 16.105 1.00 86.38 246 LEU A CA 1
ATOM 1839 C C . LEU A 1 246 ? 25.872 -7.034 17.333 1.00 86.38 246 LEU A C 1
ATOM 1841 O O . LEU A 1 246 ? 25.112 -6.224 17.855 1.00 86.38 246 LEU A O 1
ATOM 1845 N N . VAL A 1 247 ? 26.052 -8.270 17.811 1.00 87.38 247 VAL A N 1
ATOM 1846 C CA . VAL A 1 247 ? 25.367 -8.806 18.996 1.00 87.38 247 VAL A CA 1
ATOM 1847 C C . VAL A 1 247 ? 25.670 -7.974 20.243 1.00 87.38 247 VAL A C 1
ATOM 1849 O O . VAL A 1 247 ? 24.755 -7.688 21.013 1.00 87.38 247 VAL A O 1
ATOM 1852 N N . ASP A 1 248 ? 26.909 -7.518 20.418 1.00 87.75 248 ASP A N 1
ATOM 1853 C CA . ASP A 1 248 ? 27.305 -6.710 21.577 1.00 87.75 248 ASP A CA 1
ATOM 1854 C C . ASP A 1 248 ? 26.630 -5.335 21.548 1.00 87.75 248 ASP A C 1
ATOM 1856 O O . ASP A 1 248 ? 26.208 -4.816 22.580 1.00 87.75 248 ASP A O 1
ATOM 1860 N N . LEU A 1 249 ? 26.455 -4.771 20.349 1.00 88.44 249 LEU A N 1
ATOM 1861 C CA . LEU A 1 249 ? 25.786 -3.488 20.152 1.00 88.44 249 LEU A CA 1
ATOM 1862 C C . LEU A 1 249 ? 24.272 -3.575 20.401 1.00 88.44 249 LEU A C 1
ATOM 1864 O O . LEU A 1 249 ? 23.686 -2.671 20.999 1.00 88.44 249 LEU A O 1
ATOM 1868 N N . ILE A 1 250 ? 23.623 -4.641 19.924 1.00 91.81 250 ILE A N 1
ATOM 1869 C CA . ILE A 1 250 ? 22.157 -4.742 19.940 1.00 91.81 250 ILE A CA 1
ATOM 1870 C C . ILE A 1 250 ? 21.608 -5.462 21.169 1.00 91.81 250 ILE A C 1
ATOM 1872 O O . ILE A 1 250 ? 20.435 -5.274 21.490 1.00 91.81 250 ILE A O 1
ATOM 1876 N N . SER A 1 251 ? 22.409 -6.276 21.863 1.00 91.44 251 SER A N 1
ATOM 1877 C CA . SER A 1 251 ? 21.908 -7.101 22.966 1.00 91.44 251 SER A CA 1
ATOM 1878 C C . SER A 1 251 ? 21.399 -6.290 24.163 1.00 91.44 251 SER A C 1
ATOM 1880 O O . SER A 1 251 ? 20.301 -6.618 24.621 1.00 91.44 251 SER A O 1
ATOM 1882 N N . PRO A 1 252 ? 22.051 -5.202 24.638 1.00 92.81 252 PRO A N 1
ATOM 1883 C CA . PRO A 1 252 ? 21.485 -4.409 25.727 1.00 92.81 252 PRO A CA 1
ATOM 1884 C C . PRO A 1 252 ? 20.135 -3.762 25.376 1.00 92.81 252 PRO A C 1
ATOM 1886 O O . PRO A 1 252 ? 19.174 -3.973 26.122 1.00 92.81 252 PRO A O 1
ATOM 1889 N N . PRO A 1 253 ? 19.984 -3.015 24.258 1.00 93.31 253 PRO A N 1
ATOM 1890 C CA . PRO A 1 253 ? 18.704 -2.394 23.948 1.00 93.31 253 PRO A CA 1
ATOM 1891 C C . PRO A 1 253 ? 17.625 -3.415 23.597 1.00 93.31 253 PRO A C 1
ATOM 1893 O O . PRO A 1 253 ? 16.479 -3.218 23.993 1.00 93.31 253 PRO A O 1
ATOM 1896 N N . LEU A 1 254 ? 17.971 -4.524 22.932 1.00 92.94 254 LEU A N 1
ATOM 1897 C CA . LEU A 1 254 ? 17.021 -5.596 22.636 1.00 92.94 254 LEU A CA 1
ATOM 1898 C C . LEU A 1 254 ? 16.553 -6.310 23.913 1.00 92.94 254 LEU A C 1
ATOM 1900 O O . LEU A 1 254 ? 15.367 -6.600 24.051 1.00 92.94 254 LEU A O 1
ATOM 1904 N N . GLY A 1 255 ? 17.455 -6.546 24.872 1.00 93.19 255 GLY A N 1
ATOM 1905 C CA . GLY A 1 255 ? 17.123 -7.128 26.172 1.00 93.19 255 GLY A CA 1
ATOM 1906 C C . GLY A 1 255 ? 16.194 -6.228 26.987 1.00 93.19 255 GLY A C 1
ATOM 1907 O O . GLY A 1 255 ? 15.150 -6.680 27.457 1.00 93.19 255 GLY A O 1
ATOM 1908 N N . ILE A 1 256 ? 16.517 -4.933 27.090 1.00 94.12 256 ILE A N 1
ATOM 1909 C CA . ILE A 1 256 ? 15.659 -3.944 27.764 1.00 94.12 256 ILE A CA 1
ATOM 1910 C C . ILE A 1 256 ? 14.299 -3.854 27.064 1.00 94.12 256 ILE A C 1
ATOM 1912 O O . ILE A 1 256 ? 13.262 -3.861 27.727 1.00 94.12 256 ILE A O 1
ATOM 1916 N N . PHE A 1 257 ? 14.292 -3.818 25.729 1.00 94.44 257 PHE A N 1
ATOM 1917 C CA . PHE A 1 257 ? 13.069 -3.807 24.935 1.00 94.44 257 PHE A CA 1
ATOM 1918 C C . PHE A 1 257 ? 12.196 -5.031 25.225 1.00 94.44 257 PHE A C 1
ATOM 1920 O O . PHE A 1 257 ? 10.999 -4.882 25.470 1.00 94.44 257 PHE A O 1
ATOM 1927 N N . GLY A 1 258 ? 12.785 -6.230 25.232 1.00 93.00 258 GLY A N 1
ATOM 1928 C CA . GLY A 1 258 ? 12.078 -7.477 25.512 1.00 93.00 258 GLY A CA 1
ATOM 1929 C C . GLY A 1 258 ? 11.466 -7.496 26.913 1.00 93.00 258 GLY A C 1
ATOM 1930 O O . GLY A 1 258 ? 10.288 -7.820 27.058 1.00 93.00 258 GLY A O 1
ATOM 1931 N N . ILE A 1 259 ? 12.223 -7.072 27.931 1.00 94.38 259 ILE A N 1
ATOM 1932 C CA . ILE A 1 259 ? 11.744 -6.992 29.321 1.00 94.38 259 ILE A CA 1
ATOM 1933 C C . ILE A 1 259 ? 10.584 -5.999 29.445 1.00 94.38 259 ILE A C 1
ATOM 1935 O O . ILE A 1 259 ? 9.539 -6.338 30.003 1.00 94.38 259 ILE A O 1
ATOM 1939 N N . LEU A 1 260 ? 10.737 -4.786 28.904 1.00 92.56 260 LEU A N 1
ATOM 1940 C CA . LEU A 1 260 ? 9.692 -3.762 28.954 1.00 92.56 260 LEU A CA 1
ATOM 1941 C C . LEU A 1 260 ? 8.438 -4.205 28.201 1.00 92.56 260 LEU A C 1
ATOM 1943 O O . LEU A 1 260 ? 7.333 -4.069 28.720 1.00 92.56 260 LEU A O 1
ATOM 1947 N N . THR A 1 261 ? 8.604 -4.770 27.006 1.00 91.81 261 THR A N 1
ATOM 1948 C CA . THR A 1 261 ? 7.486 -5.261 26.194 1.00 91.81 261 THR A CA 1
ATOM 1949 C C . THR A 1 261 ? 6.748 -6.385 26.912 1.00 91.81 261 THR A C 1
ATOM 1951 O O . THR A 1 261 ? 5.525 -6.338 27.010 1.00 91.81 261 THR A O 1
ATOM 1954 N N . GLY A 1 262 ? 7.472 -7.352 27.485 1.00 92.44 262 GLY A N 1
ATOM 1955 C CA . GLY A 1 262 ? 6.886 -8.440 28.267 1.00 92.44 262 GLY A CA 1
ATOM 1956 C C . GLY A 1 262 ? 6.126 -7.943 29.499 1.00 92.44 262 GLY A C 1
ATOM 1957 O O . GLY A 1 262 ? 5.006 -8.384 29.749 1.00 92.44 262 GLY A O 1
ATOM 1958 N N . PHE A 1 263 ? 6.681 -6.975 30.235 1.00 91.69 263 PHE A N 1
ATOM 1959 C CA . PHE A 1 263 ? 6.005 -6.367 31.384 1.00 91.69 263 PHE A CA 1
ATOM 1960 C C . PHE A 1 263 ? 4.729 -5.615 30.980 1.00 91.69 263 PHE A C 1
ATOM 1962 O O . PHE A 1 263 ? 3.690 -5.764 31.625 1.00 91.69 263 PHE A O 1
ATOM 1969 N N . VAL A 1 264 ? 4.787 -4.825 29.904 1.00 89.81 264 VAL A N 1
ATOM 1970 C CA . VAL A 1 264 ? 3.632 -4.070 29.399 1.00 89.81 264 VAL A CA 1
ATOM 1971 C C . VAL A 1 264 ? 2.533 -5.019 28.915 1.00 89.81 264 VAL A C 1
ATOM 1973 O O . VAL A 1 264 ? 1.379 -4.835 29.305 1.00 89.81 264 VAL A O 1
ATOM 1976 N N . LEU A 1 265 ? 2.890 -6.053 28.148 1.00 88.88 265 LEU A N 1
ATOM 1977 C CA . LEU A 1 265 ? 1.967 -7.096 27.692 1.00 88.88 265 LEU A CA 1
ATOM 1978 C C . LEU A 1 265 ? 1.335 -7.848 28.865 1.00 88.88 265 LEU A C 1
ATOM 1980 O O . LEU A 1 265 ? 0.116 -7.973 28.928 1.00 88.88 265 LEU A O 1
ATOM 1984 N N . GLY A 1 266 ? 2.138 -8.294 29.833 1.00 88.94 266 GLY A N 1
ATOM 1985 C CA . GLY A 1 266 ? 1.636 -8.977 31.026 1.00 88.94 266 GLY A CA 1
ATOM 1986 C C . GLY A 1 266 ? 0.654 -8.105 31.809 1.00 88.94 266 GLY A C 1
ATOM 1987 O O . GLY A 1 266 ? -0.450 -8.536 32.137 1.00 88.94 266 GLY A O 1
ATOM 1988 N N . ARG A 1 267 ? 1.001 -6.829 32.024 1.00 87.75 267 ARG A N 1
ATOM 1989 C CA . ARG A 1 267 ? 0.117 -5.854 32.678 1.00 87.75 267 ARG A CA 1
ATOM 1990 C C . ARG A 1 267 ? -1.179 -5.629 31.897 1.00 87.75 267 ARG A C 1
ATOM 1992 O O . ARG A 1 267 ? -2.217 -5.399 32.518 1.00 87.75 267 ARG A O 1
ATOM 1999 N N . GLN A 1 268 ? -1.135 -5.661 30.566 1.00 84.44 268 GLN A N 1
ATOM 2000 C CA . GLN A 1 268 ? -2.322 -5.554 29.720 1.00 84.44 268 GLN A CA 1
ATOM 2001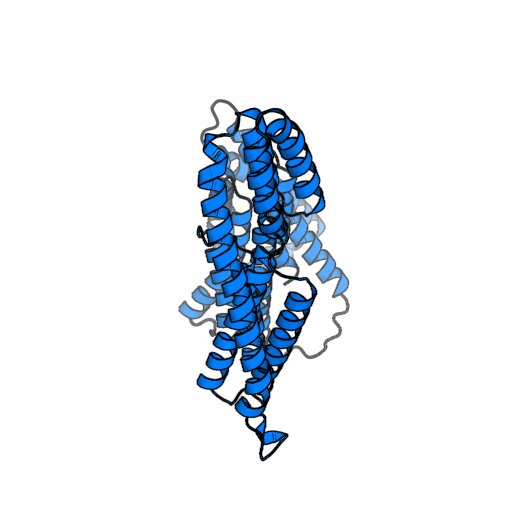 C C . GLN A 1 268 ? -3.214 -6.789 29.830 1.00 84.44 268 GLN A C 1
ATOM 2003 O O . GLN A 1 268 ? -4.404 -6.618 30.077 1.00 84.44 268 GLN A O 1
ATOM 2008 N N . PHE A 1 269 ? -2.662 -7.999 29.724 1.00 86.00 269 PHE A N 1
ATOM 2009 C CA . PHE A 1 269 ? -3.443 -9.235 29.816 1.00 86.00 269 PHE A CA 1
ATOM 2010 C C . PHE A 1 269 ? -4.115 -9.391 31.181 1.00 86.00 269 PHE A C 1
ATOM 2012 O O . PHE A 1 269 ? -5.336 -9.498 31.238 1.00 86.00 269 PHE A O 1
ATOM 2019 N N . THR A 1 270 ? -3.378 -9.238 32.291 1.00 87.50 270 THR A N 1
ATOM 2020 C CA . THR A 1 270 ? -3.975 -9.288 33.644 1.00 87.50 270 THR A CA 1
ATOM 2021 C C . THR A 1 270 ? -5.070 -8.235 33.831 1.00 87.50 270 THR A C 1
ATOM 2023 O O . THR A 1 270 ? -6.002 -8.383 34.628 1.00 87.50 270 THR A O 1
ATOM 2026 N N . ARG A 1 271 ? -4.963 -7.112 33.119 1.00 84.38 271 ARG A N 1
ATOM 2027 C CA . ARG A 1 271 ? -5.962 -6.054 33.174 1.00 84.38 271 ARG A CA 1
ATOM 2028 C C . ARG A 1 271 ? -7.192 -6.369 32.335 1.00 84.38 271 ARG A C 1
ATOM 2030 O O . ARG A 1 271 ? -8.279 -6.094 32.829 1.00 84.38 271 ARG A O 1
ATOM 2037 N N . GLN A 1 272 ? -7.020 -6.908 31.131 1.00 84.50 272 GLN A N 1
ATOM 2038 C CA . GLN A 1 272 ? -8.116 -7.348 30.270 1.00 84.50 272 GLN A CA 1
ATOM 2039 C C . GLN A 1 272 ? -8.908 -8.462 30.946 1.00 84.50 272 GLN A C 1
ATOM 2041 O O . GLN A 1 272 ? -10.108 -8.304 31.114 1.00 84.50 272 GLN A O 1
ATOM 2046 N N . GLU A 1 273 ? -8.239 -9.487 31.474 1.00 87.19 273 GLU A N 1
ATOM 2047 C CA . GLU A 1 273 ? -8.886 -10.563 32.237 1.00 87.19 273 GLU A CA 1
ATOM 2048 C C . GLU A 1 273 ? -9.671 -10.011 33.437 1.00 87.19 273 GLU A C 1
ATOM 2050 O O . GLU A 1 273 ? -10.841 -10.328 33.640 1.00 87.19 273 GLU A O 1
ATOM 2055 N N . GLY A 1 274 ? -9.056 -9.111 34.215 1.00 87.25 274 GLY A N 1
ATOM 2056 C CA . GLY A 1 274 ? -9.731 -8.479 35.350 1.00 87.25 274 GLY A CA 1
ATOM 2057 C C . GLY A 1 274 ? -10.879 -7.547 34.945 1.00 87.25 274 GLY A C 1
ATOM 2058 O O . GLY A 1 274 ? -11.822 -7.366 35.712 1.00 87.25 274 GLY A O 1
ATOM 2059 N N . GLN A 1 275 ? -10.807 -6.934 33.764 1.00 86.50 275 GLN A N 1
ATOM 2060 C CA . GLN A 1 275 ? -11.881 -6.117 33.208 1.00 86.50 275 GLN A CA 1
ATOM 2061 C C . GLN A 1 275 ? -13.035 -7.002 32.730 1.00 86.50 275 GLN A C 1
ATOM 2063 O O . GLN A 1 275 ? -14.180 -6.692 33.037 1.00 86.50 275 GLN A O 1
ATOM 2068 N N . GLU A 1 276 ? -12.750 -8.097 32.030 1.00 86.31 276 GLU A N 1
ATOM 2069 C CA . GLU A 1 276 ? -13.742 -9.064 31.558 1.00 86.31 276 GLU A CA 1
ATOM 2070 C C . GLU A 1 276 ? -14.498 -9.716 32.722 1.00 86.31 276 GLU A C 1
ATOM 2072 O O . GLU A 1 276 ? -15.727 -9.707 32.714 1.00 86.31 276 GLU A O 1
ATOM 2077 N N . ASP A 1 277 ? -13.806 -10.170 33.774 1.00 90.25 277 ASP A N 1
ATOM 2078 C CA . ASP A 1 277 ? -14.455 -10.714 34.980 1.00 90.25 277 ASP A CA 1
ATOM 2079 C C . ASP A 1 277 ? -15.377 -9.679 35.651 1.00 90.25 277 ASP A C 1
ATOM 2081 O O . ASP A 1 277 ? -16.509 -9.987 36.030 1.00 90.25 277 ASP A O 1
ATOM 2085 N N . MET A 1 278 ? -14.953 -8.413 35.739 1.00 86.81 278 MET A N 1
ATOM 2086 C CA . MET A 1 278 ? -15.810 -7.342 36.263 1.00 86.81 278 MET A CA 1
ATOM 2087 C C . MET A 1 278 ? -17.006 -7.054 35.350 1.00 86.81 278 MET A C 1
ATOM 2089 O O . MET A 1 278 ? -18.111 -6.831 35.848 1.00 86.81 278 MET A O 1
ATOM 2093 N N . LEU A 1 279 ? -16.814 -7.064 34.030 1.00 88.38 279 LEU A N 1
ATOM 2094 C CA . LEU A 1 279 ? -17.885 -6.842 33.061 1.00 88.38 279 LEU A CA 1
ATOM 2095 C C . LEU A 1 279 ? -18.937 -7.948 33.126 1.00 88.38 279 LEU A C 1
ATOM 2097 O O . LEU A 1 279 ? -20.123 -7.632 33.140 1.00 88.38 279 LEU A O 1
ATOM 2101 N N . LEU A 1 280 ? -18.527 -9.211 33.255 1.00 88.56 280 LEU A N 1
ATOM 2102 C CA . LEU A 1 280 ? -19.443 -10.345 33.413 1.00 88.56 280 LEU A CA 1
ATOM 2103 C C . LEU A 1 280 ? -20.302 -10.235 34.681 1.00 88.56 280 LEU A C 1
ATOM 2105 O O . LEU A 1 280 ? -21.453 -10.665 34.681 1.00 88.56 280 LEU A O 1
ATOM 2109 N N . ARG A 1 281 ? -19.776 -9.619 35.748 1.00 88.38 281 ARG A N 1
ATOM 2110 C CA . ARG A 1 281 ? -20.520 -9.374 36.997 1.00 88.38 281 ARG A CA 1
ATOM 2111 C C . ARG A 1 281 ? -21.440 -8.157 36.921 1.00 88.38 281 ARG A C 1
ATOM 2113 O O . ARG A 1 281 ? -22.501 -8.159 37.535 1.00 88.38 281 ARG A O 1
ATOM 2120 N N . ILE A 1 282 ? -21.026 -7.107 36.211 1.00 89.06 282 ILE A N 1
ATOM 2121 C CA . ILE A 1 282 ? -21.749 -5.828 36.144 1.00 89.06 282 ILE A CA 1
ATOM 2122 C C . ILE A 1 282 ? -22.846 -5.868 35.076 1.00 89.06 282 ILE A C 1
ATOM 2124 O O . ILE A 1 282 ? -23.952 -5.402 35.340 1.00 89.06 282 ILE A O 1
ATOM 2128 N N . ALA A 1 283 ? -22.567 -6.423 33.892 1.00 88.56 283 ALA A N 1
ATOM 2129 C CA . ALA A 1 283 ? -23.458 -6.367 32.731 1.00 88.56 283 ALA A CA 1
ATOM 2130 C C . ALA A 1 283 ? -24.882 -6.901 32.993 1.00 88.56 283 ALA A C 1
ATOM 2132 O O . ALA A 1 283 ? -25.823 -6.216 32.594 1.00 88.56 283 ALA A O 1
ATOM 2133 N N . PRO A 1 284 ? -25.091 -8.028 33.710 1.00 90.06 284 PRO A N 1
ATOM 2134 C CA . PRO A 1 284 ? -26.437 -8.526 34.013 1.00 90.06 284 PRO A CA 1
ATOM 2135 C C . PRO A 1 284 ? -27.249 -7.599 34.927 1.00 90.06 284 PRO A C 1
ATOM 2137 O O . PRO A 1 284 ? -28.475 -7.653 34.936 1.00 90.06 284 PRO A O 1
ATOM 2140 N N . CYS A 1 285 ? -26.572 -6.756 35.709 1.00 87.94 285 CYS A N 1
ATOM 2141 C CA . CYS A 1 285 ? -27.203 -5.853 36.665 1.00 87.94 285 CYS A CA 1
ATOM 2142 C C . CYS A 1 285 ? -27.589 -4.510 36.033 1.00 87.94 285 CYS A C 1
ATOM 2144 O O . CYS A 1 285 ? -28.303 -3.728 36.665 1.00 87.94 285 CYS A O 1
ATOM 2146 N N . LEU A 1 286 ? -27.121 -4.209 34.817 1.00 89.62 286 LEU A N 1
ATOM 2147 C CA . LEU A 1 286 ? -27.377 -2.941 34.138 1.00 89.62 286 LEU A CA 1
ATOM 2148 C C . LEU A 1 286 ? -28.739 -2.924 33.441 1.00 89.62 286 LEU A C 1
ATOM 2150 O O . LEU A 1 286 ? -29.189 -3.900 32.851 1.00 89.62 286 LEU A O 1
ATOM 2154 N N . SER A 1 287 ? -29.384 -1.764 33.481 1.00 90.56 287 SER A N 1
ATOM 2155 C CA . SER A 1 287 ? -30.538 -1.458 32.642 1.00 90.56 287 SER A CA 1
ATOM 2156 C C . SER A 1 287 ? -30.115 -1.225 31.179 1.00 90.56 287 SER A C 1
ATOM 2158 O O . SER A 1 287 ? -28.955 -0.891 30.918 1.00 90.56 287 SER A O 1
ATOM 2160 N N . PRO A 1 288 ? -31.046 -1.302 30.208 1.00 88.81 288 PRO A N 1
ATOM 2161 C CA . PRO A 1 288 ? -30.739 -1.082 28.790 1.00 88.81 288 PRO A CA 1
ATOM 2162 C C . PRO A 1 288 ? -30.143 0.298 28.463 1.00 88.81 288 PRO A C 1
ATOM 2164 O O . PRO A 1 288 ? -29.450 0.458 27.467 1.00 88.81 288 PRO A O 1
ATOM 2167 N N . GLN A 1 289 ? -30.416 1.324 29.275 1.00 87.69 289 GLN A N 1
ATOM 2168 C CA . GLN A 1 289 ? -29.831 2.658 29.083 1.00 87.69 289 GLN A CA 1
ATOM 2169 C C . GLN A 1 289 ? -28.400 2.735 29.633 1.00 87.69 289 GLN A C 1
ATOM 2171 O O . GLN A 1 289 ? -27.525 3.365 29.038 1.00 87.69 289 GLN A O 1
ATOM 2176 N N . GLU A 1 290 ? -28.143 2.064 30.756 1.00 88.12 290 GLU A N 1
ATOM 2177 C CA . GLU A 1 290 ? -26.815 1.977 31.362 1.00 88.12 290 GLU A CA 1
ATOM 2178 C C . GLU A 1 290 ? -25.867 1.112 30.519 1.00 88.12 290 GLU A C 1
ATOM 2180 O O . GLU A 1 290 ? -24.696 1.465 30.375 1.00 88.12 290 GLU A O 1
ATOM 2185 N N . SER A 1 291 ? -26.359 0.029 29.904 1.00 87.12 291 SER A N 1
ATOM 2186 C CA . SER A 1 291 ? -25.551 -0.819 29.017 1.00 87.12 291 SER A CA 1
ATOM 2187 C C . SER A 1 291 ? -25.013 -0.038 27.816 1.00 87.12 291 SER A C 1
ATOM 2189 O O . SER A 1 291 ? -23.831 -0.145 27.508 1.00 87.12 291 SER A O 1
ATOM 2191 N N . VAL A 1 292 ? -25.818 0.850 27.220 1.00 87.81 292 VAL A N 1
ATOM 2192 C CA . VAL A 1 292 ? -25.376 1.742 26.132 1.00 87.81 292 VAL A CA 1
ATOM 2193 C C . VAL A 1 292 ? -24.252 2.675 26.592 1.00 87.81 292 VAL A C 1
ATOM 2195 O O . VAL A 1 292 ? -23.302 2.931 25.852 1.00 87.81 292 VAL A O 1
ATOM 2198 N N . HIS A 1 293 ? -24.321 3.198 27.820 1.00 87.19 293 HIS A N 1
ATOM 2199 C CA . HIS A 1 293 ? -23.252 4.036 28.370 1.00 87.19 293 HIS A CA 1
ATOM 2200 C C . HIS A 1 293 ? -21.992 3.244 28.720 1.00 87.19 293 HIS A C 1
ATOM 2202 O O . HIS A 1 293 ? -20.891 3.767 28.538 1.00 87.19 293 HIS A O 1
ATOM 2208 N N . LEU A 1 294 ? -22.134 1.998 29.173 1.00 86.69 294 LEU A N 1
ATOM 2209 C CA . LEU A 1 294 ? -21.008 1.098 29.389 1.00 86.69 294 LEU A CA 1
ATOM 2210 C C . LEU A 1 294 ? -20.323 0.746 28.063 1.00 86.69 294 LEU A C 1
ATOM 2212 O O . LEU A 1 294 ? -19.110 0.898 27.954 1.00 86.69 294 LEU A O 1
ATOM 2216 N N . GLU A 1 295 ? -21.082 0.353 27.042 1.00 85.31 295 GLU A N 1
ATOM 2217 C CA . GLU A 1 295 ? -20.565 0.075 25.698 1.00 85.31 295 GLU A CA 1
ATOM 2218 C C . GLU A 1 295 ? -19.864 1.300 25.103 1.00 85.31 295 GLU A C 1
ATOM 2220 O O . GLU A 1 295 ? -18.750 1.190 24.593 1.00 85.31 295 GLU A O 1
ATOM 2225 N N . ALA A 1 296 ? -20.457 2.490 25.239 1.00 84.62 296 ALA A N 1
ATOM 2226 C CA . ALA A 1 296 ? -19.841 3.738 24.797 1.00 84.62 296 ALA A CA 1
ATOM 2227 C C . ALA A 1 296 ? -18.563 4.091 25.581 1.00 84.62 296 ALA A C 1
ATOM 2229 O O . ALA A 1 296 ? -17.649 4.698 25.024 1.00 84.62 296 ALA A O 1
ATOM 2230 N N . ALA A 1 297 ? -18.476 3.729 26.865 1.00 83.75 297 ALA A N 1
ATOM 2231 C CA . ALA A 1 297 ? -17.265 3.914 27.661 1.00 83.75 297 ALA A CA 1
ATOM 2232 C C . ALA A 1 297 ? -16.167 2.911 27.270 1.00 83.75 297 ALA A C 1
ATOM 2234 O O . ALA A 1 297 ? -15.003 3.294 27.198 1.00 83.75 297 ALA A O 1
ATOM 2235 N N . LEU A 1 298 ? -16.531 1.661 26.973 1.00 81.69 298 LEU A N 1
ATOM 2236 C CA . LEU A 1 298 ? -15.612 0.616 26.509 1.00 81.69 298 LEU A CA 1
ATOM 2237 C C . LEU A 1 298 ? -15.094 0.888 25.091 1.00 81.69 298 LEU A C 1
ATOM 2239 O O . LEU A 1 298 ? -13.925 0.641 24.807 1.00 81.69 298 LEU A O 1
ATOM 2243 N N . SER A 1 299 ? -15.937 1.434 24.211 1.00 76.00 299 SER A N 1
ATOM 2244 C CA . SER A 1 299 ? -15.563 1.760 22.830 1.00 76.00 299 SER A CA 1
ATOM 2245 C C . SER A 1 299 ? -14.804 3.088 22.699 1.00 76.00 299 SER A C 1
ATOM 2247 O O . SER A 1 299 ? -14.209 3.384 21.657 1.00 76.00 299 SER A O 1
ATOM 2249 N N . ALA A 1 300 ? -14.782 3.917 23.747 1.00 75.38 300 ALA A N 1
ATOM 2250 C CA . ALA A 1 300 ? -14.168 5.235 23.695 1.00 75.38 300 ALA A CA 1
ATOM 2251 C C . ALA A 1 300 ? -12.630 5.169 23.742 1.00 75.38 300 ALA A C 1
ATOM 2253 O O . ALA A 1 300 ? -12.020 4.967 24.783 1.00 75.38 300 ALA A O 1
ATOM 2254 N N . GLY A 1 301 ? -11.962 5.494 22.629 1.00 64.50 301 GLY A N 1
ATOM 2255 C CA . GLY A 1 301 ? -10.489 5.542 22.570 1.00 64.50 301 GLY A CA 1
ATOM 2256 C C . GLY A 1 301 ? -9.811 6.721 23.298 1.00 64.50 301 GLY A C 1
ATOM 2257 O O . GLY A 1 301 ? -8.580 6.774 23.389 1.00 64.50 301 GLY A O 1
ATOM 2258 N N . ARG A 1 302 ? -10.577 7.702 23.804 1.00 72.69 302 ARG A N 1
ATOM 2259 C CA . ARG A 1 302 ? -10.055 8.890 24.513 1.00 72.69 302 ARG A CA 1
ATOM 2260 C C . ARG A 1 302 ? -10.553 8.932 25.950 1.00 72.69 302 ARG A C 1
ATOM 2262 O O . ARG A 1 302 ? -11.762 8.914 26.166 1.00 72.69 302 ARG A O 1
ATOM 2269 N N . GLN A 1 303 ? -9.631 9.152 26.887 1.00 79.25 303 GLN A N 1
ATOM 2270 C CA . GLN A 1 303 ? -9.912 9.217 28.324 1.00 79.25 303 GLN A CA 1
ATOM 2271 C C . GLN A 1 303 ? -11.064 10.176 28.667 1.00 79.25 303 GLN A C 1
ATOM 2273 O O . GLN A 1 303 ? -12.001 9.779 29.342 1.00 79.25 303 GLN A O 1
ATOM 2278 N N . ASN A 1 304 ? -11.079 11.385 28.095 1.00 80.69 304 ASN A N 1
ATOM 2279 C CA . ASN A 1 304 ? -12.150 12.356 28.356 1.00 80.69 304 ASN A CA 1
ATOM 2280 C C . ASN A 1 304 ? -13.546 11.840 27.961 1.00 80.69 304 ASN A C 1
ATOM 2282 O O . ASN A 1 304 ? -14.530 12.185 28.604 1.00 80.69 304 ASN A O 1
ATOM 2286 N N . ARG A 1 305 ? -13.654 11.030 26.897 1.00 81.06 305 ARG A N 1
ATOM 2287 C CA . ARG A 1 305 ? -14.938 10.437 26.485 1.00 81.06 305 AR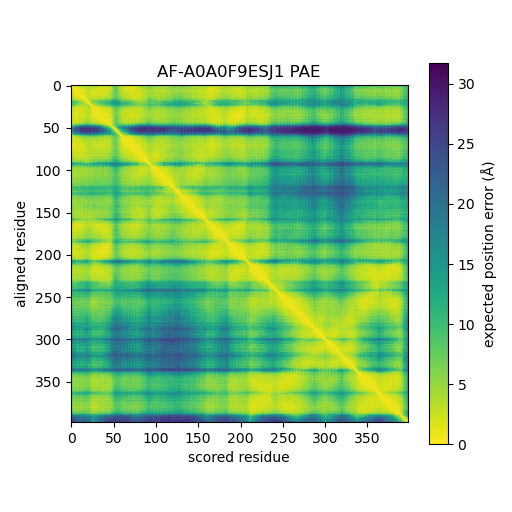G A CA 1
ATOM 2288 C C . ARG A 1 305 ? -15.330 9.283 27.402 1.00 81.06 305 ARG A C 1
ATOM 2290 O O . ARG A 1 305 ? -16.495 9.212 27.785 1.00 81.06 305 ARG A O 1
ATOM 2297 N N . ILE A 1 306 ? -14.359 8.451 27.792 1.00 83.06 306 ILE A N 1
ATOM 2298 C CA . ILE A 1 306 ? -14.554 7.409 28.810 1.00 83.06 306 ILE A CA 1
ATOM 2299 C C . ILE A 1 306 ? -15.111 8.055 30.081 1.00 83.06 306 ILE A C 1
ATOM 2301 O O . ILE A 1 306 ? -16.142 7.619 30.574 1.00 83.06 306 ILE A O 1
ATOM 2305 N N . ASP A 1 307 ? -14.501 9.142 30.560 1.00 85.25 307 ASP A N 1
ATOM 2306 C CA . ASP A 1 307 ? -14.919 9.829 31.785 1.00 85.25 307 ASP A CA 1
ATOM 2307 C C . ASP A 1 307 ? -16.345 10.392 31.698 1.00 85.25 307 ASP A C 1
ATOM 2309 O O . ASP A 1 307 ? -17.095 10.298 32.669 1.00 85.25 307 ASP A O 1
ATOM 2313 N N . VAL A 1 308 ? -16.751 10.941 30.547 1.00 87.62 308 VAL A N 1
ATOM 2314 C CA . VAL A 1 308 ? -18.116 11.463 30.346 1.00 87.62 308 VAL A CA 1
ATOM 2315 C C . VAL A 1 308 ? -19.156 10.342 30.395 1.00 87.62 308 VAL A C 1
ATOM 2317 O O . VAL A 1 308 ? -20.151 10.466 31.112 1.00 87.62 308 VAL A O 1
ATOM 2320 N N . HIS A 1 309 ? -18.941 9.250 29.656 1.00 87.38 309 HIS A N 1
ATOM 2321 C CA . HIS A 1 309 ? -19.883 8.126 29.620 1.00 87.38 309 HIS A CA 1
ATOM 2322 C C . HIS A 1 309 ? -19.900 7.356 30.942 1.00 87.38 309 HIS A C 1
ATOM 2324 O O . HIS A 1 309 ? -20.972 7.060 31.467 1.00 87.38 309 HIS A O 1
ATOM 2330 N N . TYR A 1 310 ? -18.726 7.137 31.534 1.00 88.88 310 TYR A N 1
ATOM 2331 C CA . TYR A 1 310 ? -18.586 6.522 32.846 1.00 88.88 310 TYR A CA 1
ATOM 2332 C C . TYR A 1 310 ? -19.280 7.344 33.936 1.00 88.88 310 TYR A C 1
ATOM 2334 O O . TYR A 1 310 ? -19.934 6.774 34.801 1.00 88.88 310 TYR A O 1
ATOM 2342 N N . ARG A 1 311 ? -19.179 8.680 33.911 1.00 89.94 311 ARG A N 1
ATOM 2343 C CA . ARG A 1 311 ? -19.836 9.533 34.912 1.00 89.94 311 ARG A CA 1
ATOM 2344 C C . ARG A 1 311 ? -21.356 9.399 34.864 1.00 89.94 311 ARG A C 1
ATOM 2346 O O . ARG A 1 311 ? -21.965 9.222 35.911 1.00 89.94 311 ARG A O 1
ATOM 2353 N N . ARG A 1 312 ? -21.949 9.415 33.665 1.00 88.69 312 ARG A N 1
ATOM 2354 C CA . ARG A 1 312 ? -23.400 9.217 33.485 1.00 88.69 312 ARG A CA 1
ATOM 2355 C C . ARG A 1 312 ? -23.849 7.826 33.930 1.00 88.69 312 ARG A C 1
ATOM 2357 O O . ARG A 1 312 ? -24.864 7.701 34.611 1.00 88.69 312 ARG A O 1
ATOM 2364 N N . LEU A 1 313 ? -23.068 6.798 33.589 1.00 90.19 313 LEU A N 1
ATOM 2365 C CA . LEU A 1 313 ? -23.289 5.427 34.049 1.00 90.19 313 LEU A CA 1
ATOM 2366 C C . LEU A 1 313 ? -23.224 5.332 35.577 1.00 90.19 313 LEU A C 1
ATOM 2368 O O . LEU A 1 313 ? -24.092 4.740 36.202 1.00 90.19 313 LEU A O 1
ATOM 2372 N N . TYR A 1 314 ? -22.211 5.941 36.190 1.00 90.81 314 TYR A N 1
ATOM 2373 C CA . TYR A 1 314 ? -22.029 5.911 37.635 1.00 90.81 314 TYR A CA 1
ATOM 2374 C C . TYR A 1 314 ? -23.151 6.656 38.364 1.00 90.81 314 TYR A C 1
ATOM 2376 O O . TYR A 1 314 ? -23.664 6.143 39.348 1.00 90.81 314 TYR A O 1
ATOM 2384 N N . GLU A 1 315 ? -23.553 7.840 37.895 1.00 89.50 315 GLU A N 1
ATOM 2385 C CA . GLU A 1 315 ? -24.618 8.635 38.524 1.00 89.50 315 GLU A CA 1
ATOM 2386 C C . GLU A 1 315 ? -25.967 7.897 38.519 1.00 89.50 315 GLU A C 1
ATOM 2388 O O . GLU A 1 315 ? -26.654 7.890 39.538 1.00 89.50 315 GLU A O 1
ATOM 2393 N N . THR A 1 316 ? -26.308 7.221 37.419 1.00 87.88 316 THR A N 1
ATOM 2394 C CA . THR A 1 316 ? -27.553 6.441 37.291 1.00 87.88 316 THR A CA 1
ATOM 2395 C C . THR A 1 316 ? -27.509 5.135 38.091 1.00 87.88 316 THR A C 1
ATOM 2397 O O . THR A 1 316 ? -28.392 4.878 38.911 1.00 87.88 316 THR A O 1
ATOM 2400 N N . ALA A 1 317 ? -26.439 4.355 37.943 1.00 84.81 317 ALA A N 1
ATOM 2401 C CA . ALA A 1 317 ? -26.300 3.059 38.599 1.00 84.81 317 ALA A CA 1
ATOM 2402 C C . ALA A 1 317 ? -26.103 3.168 40.119 1.00 84.81 317 ALA A C 1
ATOM 2404 O O . ALA A 1 317 ? -26.640 2.356 40.868 1.00 84.81 317 ALA A O 1
ATOM 2405 N N . HIS A 1 318 ? -25.364 4.177 40.594 1.00 86.50 318 HIS A N 1
ATOM 2406 C CA . HIS A 1 318 ? -25.089 4.362 42.022 1.00 86.50 318 HIS A CA 1
ATOM 2407 C C . HIS A 1 318 ? -26.328 4.776 42.819 1.00 86.50 318 HIS A C 1
ATOM 2409 O O . HIS A 1 318 ? -26.463 4.377 43.973 1.00 86.50 318 HIS A O 1
ATOM 2415 N N . GLN A 1 319 ? -27.225 5.565 42.215 1.00 85.44 319 GLN A N 1
ATOM 2416 C CA . GLN A 1 319 ? -28.498 5.933 42.841 1.00 85.44 319 GLN A CA 1
ATOM 2417 C C . GLN A 1 319 ? -29.422 4.722 43.009 1.00 85.44 319 GLN A C 1
ATOM 2419 O O . GLN A 1 319 ? -30.181 4.667 43.973 1.00 85.44 319 GLN A O 1
ATOM 2424 N N . ARG A 1 320 ? -29.347 3.755 42.086 1.00 87.31 320 ARG A N 1
ATOM 2425 C CA . ARG A 1 320 ? -30.147 2.527 42.116 1.00 87.31 320 ARG A CA 1
ATOM 2426 C C . ARG A 1 320 ? -29.580 1.484 43.075 1.00 87.31 320 ARG A C 1
ATOM 2428 O O . ARG A 1 320 ? -30.334 0.909 43.852 1.00 87.31 320 ARG A O 1
ATOM 2435 N N . ASP A 1 321 ? -28.274 1.236 43.008 1.00 88.56 321 ASP A N 1
ATOM 2436 C CA . ASP A 1 321 ? -27.593 0.254 43.848 1.00 88.56 321 ASP A CA 1
ATOM 2437 C C . ASP A 1 321 ? -26.184 0.746 44.255 1.00 88.56 321 ASP A C 1
ATOM 2439 O O . ASP A 1 321 ? -25.269 0.843 43.423 1.00 88.56 321 ASP A O 1
ATOM 2443 N N . PRO A 1 322 ? -25.958 1.031 45.552 1.00 86.94 322 PRO A N 1
ATOM 2444 C CA . PRO A 1 322 ? -24.650 1.425 46.062 1.00 86.94 322 PRO A CA 1
ATOM 2445 C C . PRO A 1 322 ? -23.551 0.383 45.803 1.00 86.94 322 PRO A C 1
ATOM 2447 O O . PRO A 1 322 ? -22.400 0.767 45.566 1.00 86.94 322 PRO A O 1
ATOM 2450 N N . ALA A 1 323 ? -23.886 -0.914 45.821 1.00 86.81 323 ALA A N 1
ATOM 2451 C CA . ALA A 1 323 ? -22.937 -2.005 45.599 1.00 86.81 323 ALA A CA 1
ATOM 2452 C C . ALA A 1 323 ? -22.469 -2.046 44.136 1.00 86.81 323 ALA A C 1
ATOM 2454 O O . ALA A 1 323 ? -21.270 -2.172 43.866 1.00 86.81 323 ALA A O 1
ATOM 2455 N N . LEU A 1 324 ? -23.389 -1.820 43.194 1.00 87.00 324 LEU A N 1
ATOM 2456 C CA . LEU A 1 324 ? -23.078 -1.642 41.775 1.00 87.00 324 LEU A CA 1
ATOM 2457 C C . LEU A 1 324 ? -22.164 -0.429 41.548 1.00 87.00 324 LEU A C 1
ATOM 2459 O O . LEU A 1 324 ? -21.212 -0.500 40.770 1.00 87.00 324 LEU A O 1
ATOM 2463 N N . GLY A 1 325 ? -22.380 0.663 42.287 1.00 85.62 325 GLY A N 1
ATOM 2464 C CA . GLY A 1 325 ? -21.481 1.820 42.279 1.00 85.62 325 GLY A CA 1
ATOM 2465 C C . GLY A 1 325 ? -20.044 1.474 42.701 1.00 85.62 325 GLY A C 1
ATOM 2466 O O . GLY A 1 325 ? -19.083 1.934 42.079 1.00 85.62 325 GLY A O 1
ATOM 2467 N N . ALA A 1 326 ? -19.863 0.635 43.724 1.00 87.19 326 ALA A N 1
ATOM 2468 C CA . ALA A 1 326 ? -18.533 0.180 44.140 1.00 87.19 326 ALA A CA 1
ATOM 2469 C C . ALA A 1 326 ? -17.852 -0.684 43.061 1.00 87.19 326 ALA A C 1
ATOM 2471 O O . ALA A 1 326 ? -16.674 -0.472 42.759 1.00 87.19 326 ALA A O 1
ATOM 2472 N N . ALA A 1 327 ? -18.602 -1.589 42.424 1.00 85.81 327 ALA A N 1
ATOM 2473 C CA . ALA A 1 327 ? -18.107 -2.407 41.316 1.00 85.81 327 ALA A CA 1
ATOM 2474 C C . ALA A 1 327 ? -17.707 -1.551 40.099 1.00 85.81 327 ALA A C 1
ATOM 2476 O O . ALA A 1 327 ? -16.627 -1.730 39.535 1.00 85.81 327 ALA A O 1
ATOM 2477 N N . LEU A 1 328 ? -18.518 -0.548 39.748 1.00 87.69 328 LEU A N 1
ATOM 2478 C CA . LEU A 1 328 ? -18.205 0.403 38.678 1.00 87.69 328 LEU A CA 1
ATOM 2479 C C . LEU A 1 328 ? -16.943 1.217 38.985 1.00 87.69 328 LEU A C 1
ATOM 2481 O O . LEU A 1 328 ? -16.108 1.404 38.102 1.00 87.69 328 LEU A O 1
ATOM 2485 N N . LYS A 1 329 ? -16.740 1.648 40.238 1.00 87.62 329 LYS A N 1
ATOM 2486 C CA . LYS A 1 329 ? -15.498 2.328 40.655 1.00 87.62 329 LYS A CA 1
ATOM 2487 C C . LYS A 1 329 ? -14.266 1.456 40.435 1.00 87.62 329 LYS A C 1
ATOM 2489 O O . LYS A 1 329 ? -13.260 1.961 39.936 1.00 87.62 329 LYS A O 1
ATOM 2494 N N . ALA A 1 330 ? -14.347 0.168 40.766 1.00 86.38 330 ALA A N 1
ATOM 2495 C CA . ALA A 1 330 ? -13.268 -0.780 40.501 1.00 86.38 330 ALA A CA 1
ATOM 2496 C C . ALA A 1 330 ? -13.020 -0.941 38.988 1.00 86.38 330 ALA A C 1
ATOM 2498 O O . ALA A 1 330 ? -11.871 -0.873 38.541 1.00 86.38 330 ALA A O 1
ATOM 2499 N N . LEU A 1 331 ? -14.093 -1.030 38.192 1.00 85.94 331 LEU A N 1
ATOM 2500 C CA . LEU A 1 331 ? -14.018 -1.076 36.730 1.00 85.94 331 LEU A CA 1
ATOM 2501 C C . LEU A 1 331 ? -13.371 0.191 36.147 1.00 85.94 331 LEU A C 1
ATOM 2503 O O . LEU A 1 331 ? -12.559 0.094 35.230 1.00 85.94 331 LEU A O 1
ATOM 2507 N N . ARG A 1 332 ? -13.638 1.382 36.705 1.00 84.88 332 ARG A N 1
ATOM 2508 C CA . ARG A 1 332 ? -13.026 2.646 36.251 1.00 84.88 332 ARG A CA 1
ATOM 2509 C C . ARG A 1 332 ? -11.506 2.605 36.299 1.00 84.88 332 ARG A C 1
ATOM 2511 O O . ARG A 1 332 ? -10.839 3.027 35.357 1.00 84.88 332 ARG A O 1
ATOM 2518 N N . VAL A 1 333 ? -10.951 2.084 37.391 1.00 82.94 333 VAL A N 1
ATOM 2519 C CA . VAL A 1 333 ? -9.497 1.948 37.542 1.00 82.94 333 VAL A CA 1
ATOM 2520 C C . VAL A 1 333 ? -8.944 1.026 36.456 1.00 82.94 333 VAL A C 1
ATOM 2522 O O . VAL A 1 333 ? -7.868 1.277 35.920 1.00 82.94 333 VAL A O 1
ATOM 2525 N N . LYS A 1 334 ? -9.706 0.005 36.051 1.00 82.19 334 LYS A N 1
ATOM 2526 C CA . LYS A 1 334 ? -9.361 -0.916 34.961 1.00 82.19 334 LYS A CA 1
ATOM 2527 C C . LYS A 1 334 ? -9.658 -0.358 33.556 1.00 82.19 334 LYS A C 1
ATOM 2529 O O . LYS A 1 334 ? -9.038 -0.836 32.620 1.00 82.19 334 LYS A O 1
ATOM 2534 N N . LEU A 1 335 ? -10.436 0.714 33.414 1.00 75.44 335 LEU A N 1
ATOM 2535 C CA . LEU A 1 335 ? -10.731 1.391 32.136 1.00 75.44 335 LEU A CA 1
ATOM 2536 C C . LEU A 1 335 ? -9.679 2.425 31.682 1.00 75.44 335 LEU A C 1
ATOM 2538 O O . LEU A 1 335 ? -9.621 2.754 30.502 1.00 75.44 335 LEU A O 1
ATOM 2542 N N . ASN A 1 336 ? -8.834 2.950 32.579 1.00 71.81 336 ASN A N 1
ATOM 2543 C CA . ASN A 1 336 ? -7.752 3.882 32.201 1.00 71.81 336 ASN A CA 1
ATOM 2544 C C . ASN A 1 336 ? -6.764 3.275 31.176 1.00 71.81 336 ASN A C 1
ATOM 2546 O O . ASN A 1 336 ? -6.701 2.062 31.001 1.00 71.81 336 ASN A O 1
ATOM 2550 N N . ARG A 1 337 ? -5.904 4.077 30.543 1.00 66.88 337 ARG A N 1
ATOM 2551 C CA . ARG A 1 337 ? -4.883 3.531 29.624 1.00 66.88 337 ARG A CA 1
ATOM 2552 C C . ARG A 1 337 ? -3.944 2.534 30.314 1.00 66.88 337 ARG A C 1
ATOM 2554 O O . ARG A 1 337 ? -3.485 2.771 31.431 1.00 66.88 337 ARG A O 1
ATOM 2561 N N . ALA A 1 338 ? -3.682 1.406 29.650 1.00 68.25 338 ALA A N 1
ATOM 2562 C CA . ALA A 1 338 ? -2.800 0.340 30.141 1.00 68.25 338 ALA A CA 1
ATOM 2563 C C . ALA A 1 338 ? -1.318 0.578 29.856 1.00 68.25 338 ALA A C 1
ATOM 2565 O O . ALA A 1 338 ? -0.472 -0.041 30.499 1.00 68.25 338 ALA A O 1
ATOM 2566 N N . VAL A 1 339 ? -1.010 1.490 28.937 1.00 77.56 339 VAL A N 1
ATOM 2567 C CA . VAL A 1 339 ? 0.358 1.874 28.590 1.00 77.56 339 VAL A CA 1
ATOM 2568 C C . VAL A 1 339 ? 0.491 3.378 28.749 1.00 77.56 339 VAL A C 1
ATOM 2570 O O . VAL A 1 339 ? -0.340 4.143 28.247 1.00 77.56 339 VAL A O 1
ATOM 2573 N N . SER A 1 340 ? 1.512 3.804 29.483 1.00 83.56 340 SER A N 1
ATOM 2574 C CA . SER A 1 340 ? 1.850 5.217 29.597 1.00 83.56 340 SER A CA 1
ATOM 2575 C C . SER A 1 340 ? 2.538 5.698 28.316 1.00 83.56 340 SER A C 1
ATOM 2577 O O . SER A 1 340 ? 3.235 4.944 27.638 1.00 83.56 340 SER A O 1
ATOM 2579 N N . HIS A 1 341 ? 2.378 6.980 27.978 1.00 84.75 341 HIS A N 1
ATOM 2580 C CA . HIS A 1 341 ? 3.072 7.553 26.819 1.00 84.75 341 HIS A CA 1
ATOM 2581 C C . HIS A 1 341 ? 4.598 7.486 26.975 1.00 84.75 341 HIS A C 1
ATOM 2583 O O . HIS A 1 341 ? 5.291 7.285 25.986 1.00 84.75 341 HIS A O 1
ATOM 2589 N N . GLY A 1 342 ? 5.112 7.611 28.206 1.00 87.56 342 GLY A N 1
ATOM 2590 C CA . GLY A 1 342 ? 6.542 7.485 28.493 1.00 87.56 342 GLY A CA 1
ATOM 2591 C C . GLY A 1 342 ? 7.086 6.100 28.141 1.00 87.56 342 GLY A C 1
ATOM 2592 O O . GLY A 1 342 ? 8.094 6.008 27.450 1.00 87.56 342 GLY A O 1
ATOM 2593 N N . GLU A 1 343 ? 6.383 5.029 28.527 1.00 89.38 343 GLU A N 1
ATOM 2594 C CA . GLU A 1 343 ? 6.760 3.655 28.155 1.00 89.38 343 GLU A CA 1
ATOM 2595 C C . GLU A 1 343 ? 6.749 3.460 26.634 1.00 89.38 343 GLU A C 1
ATOM 2597 O O . GLU A 1 343 ? 7.695 2.897 26.090 1.00 89.38 343 GLU A O 1
ATOM 2602 N N . LEU A 1 344 ? 5.729 3.973 25.932 1.00 89.94 344 LEU A N 1
ATOM 2603 C CA . LEU A 1 344 ? 5.681 3.899 24.467 1.00 89.94 344 LEU A CA 1
ATOM 2604 C C . LEU A 1 344 ? 6.858 4.636 23.819 1.00 89.94 344 LEU A C 1
ATOM 2606 O O . LEU A 1 344 ? 7.461 4.097 22.898 1.00 89.94 344 LEU A O 1
ATOM 2610 N N . ILE A 1 345 ? 7.210 5.834 24.295 1.00 92.81 345 ILE A N 1
ATOM 2611 C CA . ILE A 1 345 ? 8.353 6.600 23.770 1.00 92.81 345 ILE A CA 1
ATOM 2612 C C . ILE A 1 345 ? 9.655 5.814 23.947 1.00 92.81 345 ILE A C 1
ATOM 2614 O O . ILE A 1 345 ? 10.447 5.730 23.011 1.00 92.81 345 ILE A O 1
ATOM 2618 N N . VAL A 1 346 ? 9.863 5.204 25.118 1.00 94.12 346 VAL A N 1
ATOM 2619 C CA . VAL A 1 346 ? 11.051 4.380 25.383 1.00 94.12 346 VAL A CA 1
ATOM 2620 C C . VAL A 1 346 ? 11.079 3.151 24.471 1.00 94.12 346 VAL A C 1
ATOM 2622 O O . VAL A 1 346 ? 12.112 2.875 23.866 1.00 94.12 346 VAL A O 1
ATOM 2625 N N . LEU A 1 347 ? 9.953 2.448 24.305 1.00 94.25 347 LEU A N 1
ATOM 2626 C CA . LEU A 1 347 ? 9.852 1.298 23.398 1.00 94.25 347 LEU A CA 1
ATOM 2627 C C . LEU A 1 347 ? 10.138 1.686 21.941 1.00 94.25 347 LEU A C 1
ATOM 2629 O O . LEU A 1 347 ? 10.884 0.984 21.260 1.00 94.25 347 LEU A O 1
ATOM 2633 N N . TRP A 1 348 ? 9.604 2.818 21.476 1.00 94.69 348 TRP A N 1
ATOM 2634 C CA . TRP A 1 348 ? 9.887 3.358 20.145 1.00 94.69 348 TRP A CA 1
ATOM 2635 C C . TRP A 1 348 ? 11.364 3.702 19.965 1.00 94.69 348 TRP A C 1
ATOM 2637 O O . TRP A 1 348 ? 11.947 3.338 18.947 1.00 94.69 348 TRP A O 1
ATOM 2647 N N . ALA A 1 349 ? 11.978 4.366 20.946 1.00 95.19 349 ALA A N 1
ATOM 2648 C CA . ALA A 1 349 ? 13.386 4.742 20.889 1.00 95.19 349 ALA A CA 1
ATOM 2649 C C . ALA A 1 349 ? 14.300 3.509 20.835 1.00 95.19 349 ALA A C 1
ATOM 2651 O O . ALA A 1 349 ? 15.188 3.445 19.986 1.00 95.19 349 ALA A O 1
ATOM 2652 N N . LEU A 1 350 ? 14.045 2.508 21.686 1.00 95.44 350 LEU A N 1
ATOM 2653 C CA . LEU A 1 350 ? 14.792 1.248 21.692 1.00 95.44 350 LEU A CA 1
ATOM 2654 C C . LEU A 1 350 ? 14.608 0.486 20.376 1.00 95.44 350 LEU A C 1
ATOM 2656 O O . LEU A 1 350 ? 15.591 0.093 19.758 1.00 95.44 350 LEU A O 1
ATOM 2660 N N . SER A 1 351 ? 13.365 0.345 19.909 1.00 95.38 351 SER A N 1
ATOM 2661 C CA . SER A 1 351 ? 13.055 -0.313 18.637 1.00 95.38 351 SER A CA 1
ATOM 2662 C C . SER A 1 351 ? 13.746 0.367 17.460 1.00 95.38 351 SER A C 1
ATOM 2664 O O . SER A 1 351 ? 14.349 -0.311 16.629 1.00 95.38 351 SER A O 1
ATOM 2666 N N . LEU A 1 352 ? 13.679 1.699 17.378 1.00 95.19 352 LEU A N 1
ATOM 2667 C CA . LEU A 1 352 ? 14.298 2.469 16.303 1.00 95.19 352 LEU A CA 1
ATOM 2668 C C . LEU A 1 352 ? 15.820 2.332 16.338 1.00 95.19 352 LEU A C 1
ATOM 2670 O O . LEU A 1 352 ? 16.423 2.025 15.314 1.00 95.19 352 LEU A O 1
ATOM 2674 N N . MET A 1 353 ? 16.430 2.514 17.510 1.00 95.38 353 MET A N 1
ATOM 2675 C CA . MET A 1 353 ? 17.875 2.390 17.677 1.00 95.38 353 MET A CA 1
ATOM 2676 C C . MET A 1 353 ? 18.356 0.996 17.266 1.00 95.38 353 MET A C 1
ATOM 2678 O O . MET A 1 353 ? 19.222 0.889 16.403 1.00 95.38 353 MET A O 1
ATOM 2682 N N . THR A 1 354 ? 17.745 -0.068 17.798 1.00 95.19 354 THR A N 1
ATOM 2683 C CA . THR A 1 354 ? 18.096 -1.448 17.441 1.00 95.19 354 THR A CA 1
ATOM 2684 C C . THR A 1 354 ? 17.877 -1.717 15.955 1.00 95.19 354 THR A C 1
ATOM 2686 O O . THR A 1 354 ? 18.734 -2.319 15.314 1.00 95.19 354 THR A O 1
ATOM 2689 N N . SER A 1 355 ? 16.773 -1.234 15.379 1.00 95.31 355 SER A N 1
ATOM 2690 C CA . SER A 1 355 ? 16.480 -1.431 13.957 1.00 95.31 355 SER A CA 1
ATOM 2691 C C . SER A 1 355 ? 17.526 -0.780 13.057 1.00 95.31 355 SER A C 1
ATOM 2693 O O . SER A 1 355 ? 18.005 -1.418 12.123 1.00 95.31 355 SER A O 1
ATOM 2695 N N . LEU A 1 356 ? 17.923 0.461 13.354 1.00 93.88 356 LEU A N 1
ATOM 2696 C CA . LEU A 1 356 ? 18.965 1.162 12.602 1.00 93.88 356 LEU A CA 1
ATOM 2697 C C . LEU A 1 356 ? 20.323 0.473 12.767 1.00 93.88 356 LEU A C 1
ATOM 2699 O O . LEU A 1 356 ? 21.021 0.269 11.775 1.00 93.88 356 LEU A O 1
ATOM 2703 N N . SER A 1 357 ? 20.682 0.064 13.988 1.00 92.88 357 SER A N 1
ATOM 2704 C CA . SER A 1 357 ? 21.930 -0.658 14.246 1.00 92.88 357 SER A CA 1
ATOM 2705 C C . SER A 1 357 ? 22.011 -1.955 13.444 1.00 92.88 357 SER A C 1
ATOM 2707 O O . SER A 1 357 ? 23.010 -2.187 12.770 1.00 92.88 357 SER A O 1
ATOM 2709 N N . VAL A 1 358 ? 20.956 -2.775 13.462 1.00 93.88 358 VAL A N 1
ATOM 2710 C CA . VAL A 1 358 ? 20.921 -4.033 12.705 1.00 93.88 358 VAL A CA 1
ATOM 2711 C C . VAL A 1 358 ? 20.945 -3.768 11.200 1.00 93.88 358 VAL A C 1
ATOM 2713 O O . VAL A 1 358 ? 21.682 -4.434 10.487 1.00 93.88 358 VAL A O 1
ATOM 2716 N N . LEU A 1 359 ? 20.201 -2.778 10.705 1.00 93.50 359 LEU A N 1
ATOM 2717 C CA . LEU A 1 359 ? 20.118 -2.477 9.275 1.00 93.50 359 LEU A CA 1
ATOM 2718 C C . LEU A 1 359 ? 21.459 -2.020 8.679 1.00 93.50 359 LEU A C 1
ATOM 2720 O O . LEU A 1 359 ? 21.846 -2.485 7.601 1.00 93.50 359 LEU A O 1
ATOM 2724 N N . PHE A 1 360 ? 22.169 -1.127 9.378 1.00 91.38 360 PHE A N 1
ATOM 2725 C CA . PHE A 1 360 ? 23.433 -0.561 8.902 1.00 91.38 360 PHE A CA 1
ATOM 2726 C C . PHE A 1 360 ? 24.642 -1.456 9.171 1.00 91.38 360 PHE A C 1
ATOM 2728 O O . PHE A 1 360 ? 25.522 -1.528 8.315 1.00 91.38 360 PHE A O 1
ATOM 2735 N N . PHE A 1 361 ? 24.685 -2.140 10.320 1.00 92.38 361 PHE A N 1
ATOM 2736 C CA . PHE A 1 361 ? 25.848 -2.924 10.749 1.00 92.38 361 PHE A CA 1
ATOM 2737 C C . PHE A 1 361 ? 25.708 -4.438 10.528 1.00 92.38 361 PHE A C 1
ATOM 2739 O O . PHE A 1 361 ? 26.423 -5.230 11.149 1.00 92.38 361 PHE A O 1
ATOM 2746 N N . ARG A 1 362 ? 24.775 -4.859 9.663 1.00 92.00 362 ARG A N 1
ATOM 2747 C CA . ARG A 1 362 ? 24.532 -6.279 9.376 1.00 92.00 362 ARG A CA 1
ATOM 2748 C C . ARG A 1 362 ? 25.762 -6.987 8.795 1.00 92.00 362 ARG A C 1
ATOM 2750 O O . ARG A 1 362 ? 26.491 -6.386 7.997 1.00 92.00 362 ARG A O 1
ATOM 2757 N N . PRO A 1 363 ? 25.967 -8.272 9.141 1.00 89.31 363 PRO A N 1
ATOM 2758 C CA . PRO A 1 363 ? 26.975 -9.095 8.491 1.00 89.31 363 PRO A CA 1
ATOM 2759 C C . PRO A 1 363 ? 26.618 -9.324 7.020 1.00 89.31 363 PRO A C 1
ATOM 2761 O O . PRO A 1 363 ? 25.454 -9.244 6.626 1.00 89.31 363 PRO A O 1
ATOM 2764 N N . ALA A 1 364 ? 27.634 -9.606 6.207 1.00 87.50 364 ALA A N 1
ATOM 2765 C CA . ALA A 1 364 ? 27.437 -9.893 4.794 1.00 87.50 364 ALA A CA 1
ATOM 2766 C C . ALA A 1 364 ? 26.722 -11.237 4.584 1.00 87.50 364 ALA A C 1
ATOM 2768 O O . ALA A 1 364 ? 26.968 -12.213 5.296 1.00 87.50 364 ALA A O 1
ATOM 2769 N N . GLY A 1 365 ? 25.881 -11.288 3.552 1.00 88.50 365 GLY A N 1
ATOM 2770 C CA . GLY A 1 365 ? 25.209 -12.501 3.099 1.00 88.50 365 GLY A CA 1
ATOM 2771 C C . GLY A 1 365 ? 23.778 -12.668 3.611 1.00 88.50 365 GLY A C 1
ATOM 2772 O O . GLY A 1 365 ? 23.294 -11.944 4.480 1.00 88.50 365 GLY A O 1
ATOM 2773 N N . VAL A 1 366 ? 23.115 -13.693 3.070 1.00 88.31 366 VAL A N 1
ATOM 2774 C CA . VAL A 1 366 ? 21.671 -13.943 3.228 1.00 88.31 366 VAL A CA 1
ATOM 2775 C C . VAL A 1 366 ? 21.246 -14.055 4.693 1.00 88.31 366 VAL A C 1
ATOM 2777 O O . VAL A 1 366 ? 20.188 -13.563 5.072 1.00 88.31 366 VAL A O 1
ATOM 2780 N N . ILE A 1 367 ? 22.076 -14.669 5.541 1.00 88.69 367 ILE A N 1
ATOM 2781 C CA . ILE A 1 367 ? 21.772 -14.836 6.969 1.00 88.69 367 ILE A CA 1
ATOM 2782 C C . ILE A 1 367 ? 21.678 -13.471 7.666 1.00 88.69 367 ILE A C 1
ATOM 2784 O O . ILE A 1 367 ? 20.757 -13.250 8.451 1.00 88.69 367 ILE A O 1
ATOM 2788 N N . GLY A 1 368 ? 22.592 -12.545 7.356 1.00 88.12 368 GLY A N 1
ATOM 2789 C CA . GLY A 1 368 ? 22.568 -11.188 7.900 1.00 88.12 368 GLY A CA 1
ATOM 2790 C C . GLY A 1 368 ? 21.303 -10.439 7.502 1.00 88.12 368 GLY A C 1
ATOM 2791 O O . GLY A 1 368 ? 20.640 -9.851 8.356 1.00 88.12 368 GLY A O 1
ATOM 2792 N N . ASP A 1 369 ? 20.920 -10.541 6.231 1.00 90.75 369 ASP A N 1
ATOM 2793 C CA . ASP A 1 369 ? 19.701 -9.923 5.707 1.00 90.75 369 ASP A CA 1
ATOM 2794 C C . ASP A 1 369 ? 18.436 -10.510 6.357 1.00 90.75 369 ASP A C 1
ATOM 2796 O O . ASP A 1 369 ? 17.537 -9.763 6.749 1.00 90.75 369 ASP A O 1
ATOM 2800 N N . MET A 1 370 ? 18.379 -11.831 6.573 1.00 89.81 370 MET A N 1
ATOM 2801 C CA . MET A 1 370 ? 17.260 -12.465 7.282 1.00 89.81 370 MET A CA 1
ATOM 2802 C C . MET A 1 370 ? 17.161 -12.017 8.742 1.00 89.81 370 MET A C 1
ATOM 2804 O O . MET A 1 370 ? 16.055 -11.764 9.221 1.00 89.81 370 MET A O 1
ATOM 2808 N N . ILE A 1 371 ? 18.289 -11.877 9.449 1.00 90.06 371 ILE A N 1
ATOM 2809 C CA . ILE A 1 371 ? 18.307 -11.359 10.826 1.00 90.06 371 ILE A CA 1
ATOM 2810 C C . ILE A 1 371 ? 17.735 -9.942 10.863 1.00 90.06 371 ILE A C 1
ATOM 2812 O O . ILE A 1 371 ? 16.931 -9.637 11.747 1.00 90.06 371 ILE A O 1
ATOM 2816 N N . VAL A 1 372 ? 18.101 -9.090 9.901 1.00 92.88 372 VAL A N 1
ATOM 2817 C CA . VAL A 1 372 ? 17.557 -7.730 9.800 1.00 92.88 372 VAL A CA 1
ATOM 2818 C C . VAL A 1 372 ? 16.054 -7.772 9.594 1.00 92.88 372 VAL A C 1
ATOM 2820 O O . VAL A 1 372 ? 15.319 -7.173 10.378 1.00 92.88 372 VAL A O 1
ATOM 2823 N N . LEU A 1 373 ? 15.588 -8.510 8.586 1.00 92.69 373 LEU A N 1
ATOM 2824 C CA . LEU A 1 373 ? 14.167 -8.580 8.268 1.00 92.69 373 LEU A CA 1
ATOM 2825 C C . LEU A 1 373 ? 13.358 -9.099 9.458 1.00 92.69 373 LEU A C 1
ATOM 2827 O O . LEU A 1 373 ? 12.384 -8.458 9.844 1.00 92.69 373 LEU A O 1
ATOM 2831 N N . LEU A 1 374 ? 13.781 -10.192 10.098 1.00 92.75 374 LEU A N 1
ATOM 2832 C CA . LEU A 1 374 ? 13.087 -10.763 11.256 1.00 92.75 374 LEU A CA 1
ATOM 2833 C C . LEU A 1 374 ? 13.091 -9.818 12.459 1.00 92.75 374 LEU A C 1
ATOM 2835 O O . LEU A 1 374 ? 12.050 -9.606 13.080 1.00 92.75 374 LEU A O 1
ATOM 2839 N N . THR A 1 375 ? 14.239 -9.223 12.783 1.00 93.12 375 THR A N 1
ATOM 2840 C CA . THR A 1 375 ? 14.372 -8.373 13.974 1.00 93.12 375 THR A CA 1
ATOM 2841 C C . THR A 1 375 ? 13.584 -7.079 13.807 1.00 93.12 375 THR A C 1
ATOM 2843 O O . THR A 1 375 ? 12.764 -6.739 14.658 1.00 93.12 375 THR A O 1
ATOM 2846 N N . VAL A 1 376 ? 13.775 -6.372 12.691 1.00 95.56 376 VAL A N 1
ATOM 2847 C CA . VAL A 1 376 ? 13.145 -5.067 12.448 1.00 95.56 376 VAL A CA 1
ATOM 2848 C C . VAL A 1 376 ? 11.622 -5.210 12.328 1.00 95.56 376 VAL A C 1
ATOM 2850 O O . VAL A 1 376 ? 10.879 -4.401 12.895 1.00 95.56 376 VAL A O 1
ATOM 2853 N N . THR A 1 377 ? 11.130 -6.256 11.652 1.00 94.00 377 THR A N 1
ATOM 2854 C CA . THR A 1 377 ? 9.681 -6.507 11.551 1.00 94.00 377 THR A CA 1
ATOM 2855 C C . THR A 1 377 ? 9.070 -6.911 12.890 1.00 94.00 377 THR A C 1
ATOM 2857 O O . THR A 1 377 ? 8.020 -6.377 13.242 1.00 94.00 377 THR A O 1
ATOM 2860 N N . SER A 1 378 ? 9.734 -7.763 13.679 1.00 94.00 378 SER A N 1
ATOM 2861 C CA . SER A 1 378 ? 9.247 -8.175 15.005 1.00 94.00 378 SER A CA 1
ATOM 2862 C C . SER A 1 378 ? 9.178 -7.002 15.984 1.00 94.00 378 SER A C 1
ATOM 2864 O O . SER A 1 378 ? 8.168 -6.822 16.666 1.00 94.00 378 SER A O 1
ATOM 2866 N N . LEU A 1 379 ? 10.221 -6.165 16.021 1.00 94.88 379 LEU A N 1
ATOM 2867 C CA . LEU A 1 379 ? 10.245 -4.954 16.844 1.00 94.88 379 LEU A CA 1
ATOM 2868 C C . LEU A 1 379 ? 9.130 -3.987 16.433 1.00 94.88 379 LEU A C 1
ATOM 2870 O O . LEU A 1 379 ? 8.357 -3.538 17.281 1.00 94.88 379 LEU A O 1
ATOM 2874 N N . THR A 1 380 ? 8.985 -3.737 15.128 1.00 95.06 380 THR A N 1
ATOM 2875 C CA . THR A 1 380 ? 7.915 -2.880 14.597 1.00 95.06 380 THR A CA 1
ATOM 2876 C C . THR A 1 380 ? 6.538 -3.419 14.970 1.00 95.06 380 THR A C 1
ATOM 2878 O O . THR A 1 380 ? 5.695 -2.655 15.438 1.00 95.06 380 THR A O 1
ATOM 2881 N N . TYR A 1 381 ? 6.307 -4.724 14.791 1.00 93.31 381 TYR A N 1
ATOM 2882 C CA . TYR A 1 381 ? 5.035 -5.363 15.116 1.00 93.31 381 TYR A CA 1
ATOM 2883 C C . TYR A 1 381 ? 4.663 -5.138 16.579 1.00 93.31 381 TYR A C 1
ATOM 2885 O O . TYR A 1 381 ? 3.583 -4.626 16.865 1.00 93.31 381 TYR A O 1
ATOM 2893 N N . LEU A 1 382 ? 5.574 -5.469 17.498 1.00 92.50 382 LEU A N 1
ATOM 2894 C CA . LEU A 1 382 ? 5.332 -5.363 18.934 1.00 92.50 382 LEU A CA 1
ATOM 2895 C C . LEU A 1 382 ? 5.069 -3.915 19.351 1.00 92.50 382 LEU A C 1
ATOM 2897 O O . LEU A 1 382 ? 4.082 -3.643 20.034 1.00 92.50 382 LEU A O 1
ATOM 2901 N N . VAL A 1 383 ? 5.886 -2.963 18.895 1.00 93.00 383 VAL A N 1
ATOM 2902 C CA . VAL A 1 383 ? 5.694 -1.544 19.230 1.00 93.00 383 VAL A CA 1
ATOM 2903 C C . VAL A 1 383 ? 4.377 -1.002 18.679 1.00 93.00 383 VAL A C 1
ATOM 2905 O O . VAL A 1 383 ? 3.656 -0.280 19.378 1.00 93.00 383 VAL A O 1
ATOM 2908 N N . MET A 1 384 ? 4.029 -1.348 17.440 1.00 91.38 384 MET A N 1
ATOM 2909 C CA . MET A 1 384 ? 2.787 -0.886 16.824 1.00 91.38 384 MET A CA 1
ATOM 2910 C C . MET A 1 384 ? 1.560 -1.535 17.453 1.00 91.38 384 MET A C 1
ATOM 2912 O O . MET A 1 384 ? 0.561 -0.845 17.654 1.00 91.38 384 MET A O 1
ATOM 2916 N N 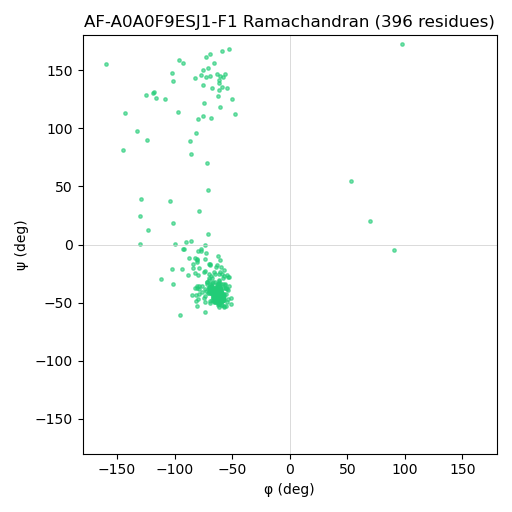. LEU A 1 385 ? 1.639 -2.813 17.826 1.00 88.94 385 LEU A N 1
ATOM 2917 C CA . LEU A 1 385 ? 0.593 -3.501 18.577 1.00 88.94 385 LEU A CA 1
ATOM 2918 C C . LEU A 1 385 ? 0.336 -2.785 19.911 1.00 88.94 385 LEU A C 1
ATOM 2920 O O . LEU A 1 385 ? -0.806 -2.427 20.204 1.00 88.94 385 LEU A O 1
ATOM 2924 N N . MET A 1 386 ? 1.399 -2.474 20.664 1.00 86.38 386 MET A N 1
ATOM 2925 C CA . MET A 1 386 ? 1.293 -1.740 21.933 1.00 86.38 386 MET A CA 1
ATOM 2926 C C . MET A 1 386 ? 0.709 -0.337 21.734 1.00 86.38 386 MET A C 1
ATOM 2928 O O . MET A 1 386 ? -0.121 0.125 22.521 1.00 86.38 386 MET A O 1
ATOM 2932 N N . THR A 1 387 ? 1.115 0.342 20.661 1.00 86.94 387 THR A N 1
ATOM 2933 C CA . THR A 1 387 ? 0.640 1.691 20.326 1.00 86.94 387 THR A CA 1
ATOM 2934 C C . THR A 1 387 ? -0.846 1.685 19.954 1.00 86.94 387 THR A C 1
ATOM 2936 O O . THR A 1 387 ? -1.605 2.535 20.427 1.00 86.94 387 THR A O 1
ATOM 2939 N N . ALA A 1 388 ? -1.279 0.718 19.144 1.00 81.06 388 ALA A N 1
ATOM 2940 C CA . ALA A 1 388 ? -2.665 0.577 18.709 1.00 81.06 388 ALA A CA 1
ATOM 2941 C C . ALA A 1 388 ? -3.594 0.243 19.884 1.00 81.06 388 ALA A C 1
ATOM 2943 O O . ALA A 1 388 ? -4.639 0.872 20.046 1.00 81.06 388 ALA A O 1
ATOM 2944 N N . GLN A 1 389 ? -3.178 -0.676 20.756 1.00 73.50 389 GLN A N 1
ATOM 2945 C CA . GLN A 1 389 ? -3.926 -1.034 21.963 1.00 73.50 389 GLN A CA 1
ATOM 2946 C C . GLN A 1 389 ? -3.964 0.109 22.992 1.00 73.50 389 GLN A C 1
ATOM 2948 O O . GLN A 1 389 ? -4.965 0.296 23.681 1.00 73.50 389 GLN A O 1
ATOM 2953 N N . GLY A 1 390 ? -2.907 0.923 23.081 1.00 64.06 390 GLY A N 1
ATOM 2954 C CA . GLY A 1 390 ? -2.876 2.121 23.927 1.00 64.06 390 GLY A CA 1
ATOM 2955 C C . GLY A 1 390 ? -3.768 3.270 23.432 1.00 64.06 390 GLY A C 1
ATOM 2956 O O . GLY A 1 390 ? -4.073 4.191 24.200 1.00 64.06 390 GLY A O 1
ATOM 2957 N N . ASN A 1 391 ? -4.197 3.236 22.166 1.00 62.69 391 ASN A N 1
ATOM 2958 C CA . ASN A 1 391 ? -5.019 4.272 21.549 1.00 62.69 391 ASN A CA 1
ATOM 2959 C C . ASN A 1 391 ? -6.032 3.676 20.546 1.00 62.69 391 ASN A C 1
ATOM 2961 O O . ASN A 1 391 ? -5.816 3.761 19.335 1.00 62.69 391 ASN A O 1
ATOM 2965 N N . PRO A 1 392 ? -7.183 3.158 21.023 1.00 54.88 392 PRO A N 1
ATOM 2966 C CA . PRO A 1 392 ? -8.203 2.516 20.180 1.00 54.88 392 PRO A CA 1
ATOM 2967 C C . PRO A 1 392 ? -8.736 3.409 19.049 1.00 54.88 392 PRO A C 1
ATOM 2969 O O . PRO A 1 392 ? -9.232 2.924 18.036 1.00 54.88 392 PRO A O 1
ATOM 2972 N N . GLY A 1 393 ? -8.601 4.736 19.182 1.00 50.84 393 GLY A N 1
ATOM 2973 C CA . GLY A 1 393 ? -8.958 5.687 18.126 1.00 50.84 393 GLY A CA 1
ATOM 2974 C C . GLY A 1 393 ? -8.111 5.561 16.851 1.00 50.84 393 GLY A C 1
ATOM 2975 O O . GLY A 1 393 ? -8.548 6.022 15.799 1.00 50.84 393 GLY A O 1
ATOM 2976 N N . LEU A 1 394 ? -6.931 4.932 16.922 1.00 47.78 394 LEU A N 1
ATOM 2977 C CA . LEU A 1 394 ? -6.131 4.584 15.743 1.00 47.78 394 LEU A CA 1
ATOM 2978 C C . LEU A 1 394 ? -6.761 3.442 14.939 1.00 47.78 394 LEU A C 1
ATOM 2980 O O . LEU A 1 394 ? -6.659 3.459 13.723 1.00 47.78 394 LEU A O 1
ATOM 2984 N N . ILE A 1 395 ? -7.453 2.506 15.593 1.00 49.06 395 ILE A N 1
ATOM 2985 C CA . ILE A 1 395 ? -8.135 1.379 14.935 1.00 49.06 395 ILE A CA 1
ATOM 2986 C C . ILE A 1 395 ? -9.438 1.856 14.277 1.00 49.06 395 ILE A C 1
ATOM 2988 O O . ILE A 1 395 ? -9.775 1.424 13.189 1.00 49.06 395 ILE A O 1
ATOM 2992 N N . ALA A 1 396 ? -10.138 2.817 14.891 1.00 39.44 396 ALA A N 1
ATOM 2993 C CA . ALA A 1 396 ? -11.373 3.384 14.337 1.00 39.44 396 ALA A CA 1
ATOM 2994 C C . ALA A 1 396 ? -11.155 4.404 13.194 1.00 39.44 396 ALA A C 1
ATOM 2996 O O . ALA A 1 396 ? -12.127 4.920 12.645 1.00 39.44 396 ALA A O 1
ATOM 2997 N N . THR A 1 397 ? -9.903 4.770 12.883 1.00 39.06 397 THR A N 1
ATOM 2998 C CA . THR A 1 397 ? -9.568 5.749 11.827 1.00 39.06 397 THR A CA 1
ATOM 2999 C C . THR A 1 397 ? -8.497 5.275 10.840 1.00 39.06 397 THR A C 1
ATOM 3001 O O . THR A 1 397 ? -8.128 6.063 9.957 1.00 39.06 397 THR A O 1
ATOM 3004 N N . ALA A 1 398 ? -7.976 4.058 11.011 1.00 37.44 398 ALA A N 1
ATOM 3005 C CA . ALA A 1 398 ? -7.241 3.313 9.988 1.00 37.44 398 ALA A CA 1
ATOM 3006 C C . ALA A 1 398 ? -8.256 2.677 9.031 1.00 37.44 398 ALA A C 1
ATOM 3008 O O . ALA A 1 398 ? -7.990 2.732 7.804 1.00 37.44 398 ALA A O 1
#

Solvent-accessible surface area (backbone atoms only — not comparable to full-atom values): 21180 Å² total; per-residue (Å²): 111,69,40,72,50,18,40,62,47,20,28,53,40,29,33,67,80,36,53,93,66,27,58,79,84,46,60,55,57,55,54,34,46,49,45,22,51,50,11,48,48,35,37,56,54,63,68,58,69,93,78,74,65,93,68,81,61,95,55,53,68,60,52,51,50,53,30,44,50,49,13,53,50,51,9,47,46,52,34,49,49,37,51,48,24,55,56,46,45,68,42,91,86,41,84,56,21,49,60,54,42,46,54,53,53,50,53,53,50,48,54,53,47,50,56,48,44,70,73,70,56,62,56,73,64,63,73,66,57,51,73,70,56,53,51,50,52,52,49,43,47,50,52,55,57,44,51,43,46,37,56,49,42,47,53,53,63,72,40,52,52,44,66,66,44,49,57,59,60,48,50,66,52,51,49,49,53,51,32,38,76,73,71,73,47,82,90,49,72,52,33,52,54,11,43,50,32,28,51,51,27,50,48,56,70,72,43,96,58,76,78,49,68,25,54,54,48,25,53,51,46,47,51,51,52,50,51,47,58,72,76,42,81,66,40,40,38,46,82,82,36,85,89,44,53,56,62,71,70,37,46,62,48,52,49,53,44,50,54,52,50,52,53,48,50,50,56,38,49,62,38,49,55,54,40,50,57,49,44,69,66,47,56,82,75,47,52,81,71,41,45,54,26,48,51,50,25,74,69,37,47,43,69,74,53,22,51,56,29,44,49,57,33,44,60,58,43,30,74,75,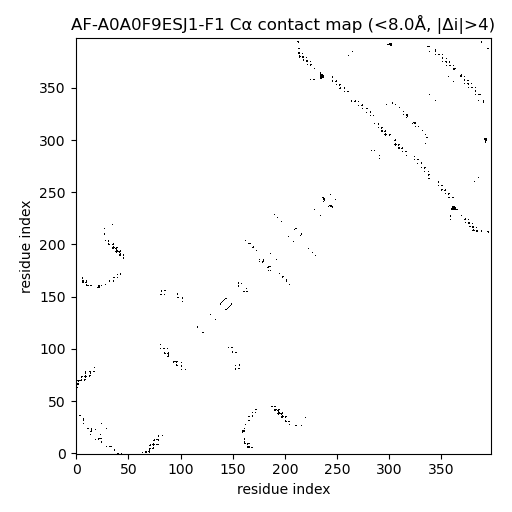34,63,66,57,31,54,52,49,56,56,46,51,70,59,67,50,77,76,54,56,71,67,59,52,51,53,46,49,50,37,41,49,51,44,33,52,49,41,65,55,28,20,47,74,58,71,69,29,53,48,52,33,54,55,51,42,30,51,43,46,29,54,51,34,44,54,50,40,72,50,29,48,52,54,68,80,71,73

Organism: NCBI:txid412755

Secondary structure (DSSP, 8-state):
--GGGHHHHHHHHHHHHTTTTSPPPPHHHHHHHHHHHHHHHHHHHHTS-TT------TTHHHHHHHHHHHHHHHHHHHHHHHHHHHHHHTSTT-TTHHHHHHHHHHHHHHHHHHHHHHHH--HHHHHT--HHHHHHHHHIIIIIIIIHHHHHHHHHHH-S-GGGGGGGGHHHHHHHHHHHHTTS----HHHHHHHHHHHHHHHHHHS-----HHHHHHHHHHHHHHHHHHHS----GGGTSTT--HHHHHHHHHHHHHHHHHHHHHHHHHHHHHHHHHHHHHGGG--HHHHHHHHHHHH--SHHHHHHHHHHHHHHHHHH-HHHHHHHHHHHHHHS-SS-HHHHHHHHHHHHHHHHHHHHSPPSSHHHHHHHHHHHHHHHHHHHHHHHHH-GGGTTT-

Sequence (398 aa):
MIFEVWPLFGMVATALLMRERFESLTKRSFLLGLVALLGLGLVVWSGQGHDDGPTAYPNATLGILAATGAAIAMAISVATHVKARTIIGALPGMRDAAVVTNVLTKAVSAGLFFAVLLVWQPWATLTGMGPGLWGFVLFNGIFIVSIGSVAYSESLAVGSRSDVILLWYMTPLLAVIWLRLFGLGEITDTLVLGGLFIISANVLLHARADDGPAYIAVFLTLCLSGTIIHLMPSRPLETFLPNANLVDLISPPLGIFGILTGFVLGRQFTRQEGQEDMLLRIAPCLSPQESVHLEAALSAGRQNRIDVHYRRLYETAHQRDPALGAALKALRVKLNRAVSHGELIVLWALSLMTSLSVLFFRPAGVIGDMIVLLTVTSLTYLVMLMTAQGNPGLIATA

Foldseek 3Di:
DLLVCLLLLLLVLLCVLVVVQADHDAPLLNLLLVLLVVLLVLQVVVPDDPPDDPPPPVCVVVVSVVSNVNSNVSSNCLNVLLVQLVVQVVDPPCPPSLLVSLVVVVVVVVVVVVVVCVVVVPPVVVVPDDPVVVVVVVVCVPVVRRVVSSVSSVVVNVDNYSSVSSLVSCVSVVVQVVCVVVVNDDCDPSNVLSNCSSVVSVCVVPDPDDPAPLVVQLVVLLNVLVVLPVPPAAAACCVVPVPDHLCNVLVVLVVVLVVLLVVLVVLLVVLVVVLVVLCVVLVVVDDPVLVVLVVQLQLDLDPVSVCVSLVVSLVVVCVVPVVSNVSSVVSNVSSAFSDDPVSLVSLVVSLVSSLVSLSHNFDDDDVSSVCSSVSNSVSSSSSSVSVCSRGVVVVVRD

Radius of gyration: 28.89 Å; Cα contacts (8 Å, |Δi|>4): 372; chains: 1; bounding box: 73×37×92 Å

Mean predicted aligned error: 8.94 Å

pLDDT: mean 86.45, std 9.23, range [37.44, 95.56]

Nearest PDB structures (foldseek):
  5i20-assembly5_E  TM=7.364E-01  e=3.352E-02  Ancylobacter novellus DSM 506